Protein AF-A0A135IB14-F1 (afdb_monomer)

pLDDT: mean 88.77, std 16.08, range [21.59, 98.38]

Structure (mmCIF, N/CA/C/O backbone):
data_AF-A0A135IB14-F1
#
_entry.id   AF-A0A135IB14-F1
#
loop_
_atom_site.group_PDB
_atom_site.id
_atom_site.type_symbol
_atom_site.label_atom_id
_atom_site.label_alt_id
_atom_site.label_comp_id
_atom_site.label_asym_id
_atom_site.label_entity_id
_atom_site.label_seq_id
_atom_site.pdbx_PDB_ins_code
_atom_site.Cartn_x
_atom_site.Cartn_y
_atom_site.Cartn_z
_atom_site.occupancy
_atom_site.B_iso_or_equiv
_atom_site.auth_seq_id
_atom_site.auth_comp_id
_atom_site.auth_asym_id
_atom_site.auth_atom_id
_atom_site.pdbx_PDB_model_num
ATOM 1 N N . MET A 1 1 ? 27.575 -19.587 7.558 1.00 23.20 1 MET A N 1
ATOM 2 C CA . MET A 1 1 ? 28.413 -20.494 8.382 1.00 23.20 1 MET A CA 1
ATOM 3 C C . MET A 1 1 ? 27.519 -21.194 9.408 1.00 23.20 1 MET A C 1
ATOM 5 O O . MET A 1 1 ? 27.202 -20.606 10.427 1.00 23.20 1 MET A O 1
ATOM 9 N N . ASN A 1 2 ? 27.061 -22.401 9.056 1.00 21.59 2 ASN A N 1
ATOM 10 C CA . ASN A 1 2 ? 26.341 -23.435 9.823 1.00 21.59 2 ASN A CA 1
ATOM 11 C C . ASN A 1 2 ? 25.694 -23.056 11.172 1.00 21.59 2 ASN A C 1
ATOM 13 O O . ASN A 1 2 ? 26.357 -23.103 12.210 1.00 21.59 2 ASN A O 1
ATOM 17 N N . PHE A 1 3 ? 24.371 -22.874 11.176 1.00 22.75 3 PHE A N 1
ATOM 18 C CA . PHE A 1 3 ? 23.557 -23.020 12.383 1.00 22.75 3 PHE A CA 1
ATOM 19 C C . PHE A 1 3 ? 23.115 -24.481 12.524 1.00 22.75 3 PHE A C 1
ATOM 21 O O . PHE A 1 3 ? 22.380 -25.011 11.701 1.00 22.75 3 PHE A O 1
ATOM 28 N N . LYS A 1 4 ? 23.595 -25.157 13.571 1.00 22.38 4 LYS A N 1
ATOM 29 C CA . LYS A 1 4 ? 23.048 -26.437 14.036 1.00 22.38 4 LYS A CA 1
ATOM 30 C C . LYS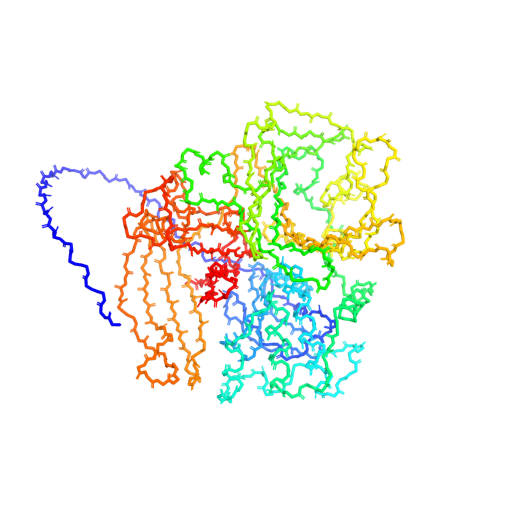 A 1 4 ? 22.397 -26.204 15.391 1.00 22.38 4 LYS A C 1
ATOM 32 O O . LYS A 1 4 ? 23.110 -26.053 16.380 1.00 22.38 4 LYS A O 1
ATOM 37 N N . ALA A 1 5 ? 21.071 -26.234 15.445 1.00 26.45 5 ALA A N 1
ATOM 38 C CA . ALA A 1 5 ? 20.328 -26.398 16.688 1.00 26.45 5 ALA A CA 1
ATOM 39 C C . ALA A 1 5 ? 19.795 -27.837 16.741 1.00 26.45 5 ALA A C 1
ATOM 41 O O . ALA A 1 5 ? 18.890 -28.217 16.007 1.00 26.45 5 ALA A O 1
ATOM 42 N N . SER A 1 6 ? 20.419 -28.675 17.572 1.00 24.38 6 SER A N 1
ATOM 43 C CA . SER A 1 6 ? 19.906 -30.006 17.909 1.00 24.38 6 SER A CA 1
ATOM 44 C C . SER A 1 6 ? 18.791 -29.871 18.943 1.00 24.38 6 SER A C 1
ATOM 46 O O . SER A 1 6 ? 19.056 -29.404 20.049 1.00 24.38 6 SER A O 1
ATOM 48 N N . ILE A 1 7 ? 17.581 -30.331 18.618 1.00 27.23 7 ILE A N 1
ATOM 49 C CA . ILE A 1 7 ? 16.510 -30.542 19.598 1.00 27.23 7 ILE A CA 1
ATOM 50 C C . ILE A 1 7 ? 16.302 -32.047 19.772 1.00 27.23 7 ILE A C 1
ATOM 52 O O . ILE A 1 7 ? 16.074 -32.797 18.824 1.00 27.23 7 ILE A O 1
ATOM 56 N N . LEU A 1 8 ? 16.453 -32.479 21.020 1.00 23.83 8 LEU A N 1
ATOM 57 C CA . LEU A 1 8 ? 16.317 -33.849 21.485 1.00 23.83 8 LEU A CA 1
ATOM 58 C C . LEU A 1 8 ? 14.825 -34.219 21.529 1.00 23.83 8 LEU A C 1
ATOM 60 O O . LEU A 1 8 ? 14.056 -33.622 22.279 1.00 23.83 8 LEU A O 1
ATOM 64 N N . ALA A 1 9 ? 14.424 -35.213 20.739 1.00 26.55 9 ALA A N 1
ATOM 65 C CA . ALA A 1 9 ? 13.083 -35.784 20.760 1.00 26.55 9 ALA A CA 1
ATOM 66 C C . ALA A 1 9 ? 12.857 -36.615 22.037 1.00 26.55 9 ALA A C 1
ATOM 68 O O . ALA A 1 9 ? 13.616 -37.541 22.325 1.00 26.55 9 ALA A O 1
ATOM 69 N N . ALA A 1 10 ? 11.778 -36.327 22.767 1.00 25.75 10 ALA A N 1
ATOM 70 C CA . ALA A 1 10 ? 11.230 -37.205 23.797 1.00 25.75 10 ALA A CA 1
ATOM 71 C C . ALA A 1 10 ? 9.822 -37.644 23.375 1.00 25.75 10 ALA A C 1
ATOM 73 O O . ALA A 1 10 ? 8.833 -36.937 23.540 1.00 25.75 10 ALA A O 1
ATOM 74 N N . SER A 1 11 ? 9.767 -38.832 22.784 1.00 27.95 11 SER A N 1
ATOM 75 C CA . SER A 1 11 ? 8.565 -39.566 22.407 1.00 27.95 11 SER A CA 1
ATOM 76 C C . SER A 1 11 ? 7.770 -40.024 23.635 1.00 27.95 11 SER A C 1
ATOM 78 O O . SER A 1 11 ? 8.285 -40.790 24.450 1.00 27.95 11 SER A O 1
ATOM 80 N N . VAL A 1 12 ? 6.496 -39.633 23.719 1.00 30.81 12 VAL A N 1
ATOM 81 C CA . VAL A 1 12 ? 5.493 -40.270 24.584 1.00 30.81 12 VAL A CA 1
ATOM 82 C C . VAL A 1 12 ? 4.451 -40.928 23.687 1.00 30.81 12 VAL A C 1
ATOM 84 O O . VAL A 1 12 ? 3.734 -40.266 22.943 1.00 30.81 12 VAL A O 1
ATOM 87 N N . ALA A 1 13 ? 4.401 -42.257 23.746 1.00 30.25 13 ALA A N 1
ATOM 88 C CA . ALA A 1 13 ? 3.373 -43.066 23.118 1.00 30.25 13 ALA A CA 1
ATOM 89 C C . ALA A 1 13 ? 2.103 -43.044 23.979 1.00 30.25 13 ALA A C 1
ATOM 91 O O . ALA A 1 13 ? 2.144 -43.465 25.135 1.00 30.25 13 ALA A O 1
ATOM 92 N N . LEU A 1 14 ? 0.971 -42.633 23.403 1.00 31.84 14 LEU A N 1
ATOM 93 C CA . LEU A 1 14 ? -0.352 -42.998 23.904 1.00 31.84 14 LEU A CA 1
ATOM 94 C C . LEU A 1 14 ? -1.107 -43.755 22.810 1.00 31.84 14 LEU A C 1
ATOM 96 O O . LEU A 1 14 ? -1.419 -43.222 21.751 1.00 31.84 14 LEU A O 1
ATOM 100 N N . VAL A 1 15 ? -1.387 -45.023 23.102 1.00 33.59 15 VAL A N 1
ATOM 101 C CA . VAL A 1 15 ? -2.334 -45.868 22.380 1.00 33.59 15 VAL A CA 1
ATOM 102 C C . VAL A 1 15 ? -3.710 -45.618 22.976 1.00 33.59 15 VAL A C 1
ATOM 104 O O . VAL A 1 15 ? -3.907 -45.910 24.152 1.00 33.59 15 VAL A O 1
ATOM 107 N N . LEU A 1 16 ? -4.664 -45.171 22.163 1.00 30.61 16 LEU A N 1
ATOM 108 C CA . LEU A 1 16 ? -6.091 -45.382 22.392 1.00 30.61 16 LEU A CA 1
ATOM 109 C C . LEU A 1 16 ? -6.747 -45.665 21.037 1.00 30.61 16 LEU A C 1
ATOM 111 O O . LEU A 1 16 ? -6.671 -44.871 20.105 1.00 30.61 16 LEU A O 1
ATOM 115 N N . ALA A 1 17 ? -7.341 -46.851 20.944 1.00 36.88 17 ALA A N 1
ATOM 116 C CA . ALA A 1 17 ? -8.217 -47.281 19.869 1.00 36.88 17 ALA A CA 1
ATOM 117 C C . ALA A 1 17 ? -9.666 -46.903 20.216 1.00 36.88 17 ALA A C 1
ATOM 119 O O . ALA A 1 17 ? -10.047 -46.992 21.385 1.00 36.88 17 ALA A O 1
ATOM 120 N N . GLY A 1 18 ? -10.485 -46.601 19.206 1.00 26.89 18 GLY A N 1
ATOM 121 C CA . GLY A 1 18 ? -11.944 -46.679 19.314 1.00 26.89 18 GLY A CA 1
ATOM 122 C C . GLY A 1 18 ? -12.707 -45.983 18.180 1.00 26.89 18 GLY A C 1
ATOM 123 O O . GLY A 1 18 ? -12.529 -44.788 18.013 1.00 26.89 18 GLY A O 1
ATOM 124 N N . CYS A 1 19 ? -13.519 -46.774 17.452 1.00 36.34 19 CYS A N 1
ATOM 125 C CA . CYS A 1 19 ? -14.717 -46.500 16.616 1.00 36.34 19 CYS A CA 1
ATOM 126 C C . CYS A 1 19 ? -14.842 -45.148 15.881 1.00 36.34 19 CYS A C 1
ATOM 128 O O . CYS A 1 19 ? -14.849 -44.104 16.510 1.00 36.34 19 CYS A O 1
ATOM 130 N N . ASN A 1 20 ? -14.923 -45.078 14.545 1.00 33.62 20 ASN A N 1
ATOM 131 C CA . ASN A 1 20 ? -15.974 -45.568 13.625 1.00 33.62 20 ASN A CA 1
ATOM 132 C C . ASN A 1 20 ? -17.382 -45.028 13.930 1.00 33.62 20 ASN A C 1
ATOM 134 O O . ASN A 1 20 ? -18.160 -45.731 14.569 1.00 33.62 20 ASN A O 1
ATOM 138 N N . ASP A 1 21 ? -17.697 -43.853 13.379 1.00 30.17 21 ASP A N 1
ATOM 139 C CA . ASP A 1 21 ? -19.055 -43.485 12.971 1.00 30.17 21 ASP A CA 1
ATOM 140 C C . ASP A 1 21 ? -19.000 -42.867 11.564 1.00 30.17 21 ASP A C 1
ATOM 142 O O . ASP A 1 21 ? -18.260 -41.918 11.302 1.00 30.17 21 ASP A O 1
ATOM 146 N N . ASP A 1 22 ? -19.745 -43.496 10.653 1.00 32.94 22 ASP A N 1
ATOM 147 C CA . ASP A 1 22 ? -20.013 -43.047 9.290 1.00 32.94 22 ASP A CA 1
ATOM 148 C C . ASP A 1 22 ? -20.923 -41.816 9.352 1.00 32.94 22 ASP A C 1
ATOM 150 O O . ASP A 1 22 ? -22.128 -41.934 9.585 1.00 32.94 22 ASP A O 1
ATOM 154 N N . GLU A 1 23 ? -20.368 -40.636 9.093 1.00 27.92 23 GLU A N 1
ATOM 155 C CA . GLU A 1 23 ? -21.154 -39.452 8.766 1.00 27.92 23 GLU A CA 1
ATOM 156 C C . GLU A 1 23 ? -20.695 -38.935 7.403 1.00 27.92 23 GLU A C 1
ATOM 158 O O . GLU A 1 23 ? -19.546 -38.544 7.192 1.00 27.92 23 GLU A O 1
ATOM 163 N N . SER A 1 24 ? -21.604 -39.019 6.434 1.00 29.39 24 SER A N 1
ATOM 164 C CA . SER A 1 24 ? -21.417 -38.583 5.057 1.00 29.39 24 SER A CA 1
ATOM 165 C C . SER A 1 24 ? -21.163 -37.078 5.014 1.00 29.39 24 SER A C 1
ATOM 167 O O . SER A 1 24 ? -22.097 -36.279 4.935 1.00 29.39 24 SER A O 1
ATOM 169 N N . THR A 1 25 ? -19.890 -36.698 5.057 1.00 26.78 25 THR A N 1
ATOM 170 C CA . THR A 1 25 ? -19.446 -35.339 4.781 1.00 26.78 25 THR A CA 1
ATOM 171 C C . THR A 1 25 ? -19.658 -35.065 3.298 1.00 26.78 25 THR A C 1
ATOM 173 O O . THR A 1 25 ? -19.085 -35.703 2.414 1.00 26.78 25 THR A O 1
ATOM 176 N N . THR A 1 26 ? -20.544 -34.119 3.004 1.00 27.12 26 THR A N 1
ATOM 177 C CA . THR A 1 26 ? -20.625 -33.499 1.687 1.00 27.12 26 THR A CA 1
ATOM 178 C C . THR A 1 26 ? -19.260 -32.900 1.382 1.00 27.12 26 THR A C 1
ATOM 180 O O . THR A 1 26 ? -18.869 -31.913 2.005 1.00 27.12 26 THR A O 1
ATOM 183 N N . SER A 1 27 ? -18.526 -33.511 0.450 1.00 27.44 27 SER A N 1
ATOM 184 C CA . SER A 1 27 ? -17.292 -32.947 -0.079 1.00 27.44 27 SER A CA 1
ATOM 185 C C . SER A 1 27 ? -17.616 -31.572 -0.656 1.00 27.44 27 SER A C 1
ATOM 187 O O . SER A 1 27 ? -18.263 -31.461 -1.702 1.00 27.44 27 SER A O 1
ATOM 189 N N . VAL A 1 28 ? -17.194 -30.519 0.035 1.00 33.56 28 VAL A N 1
ATOM 190 C CA . VAL A 1 28 ? -17.140 -29.186 -0.550 1.0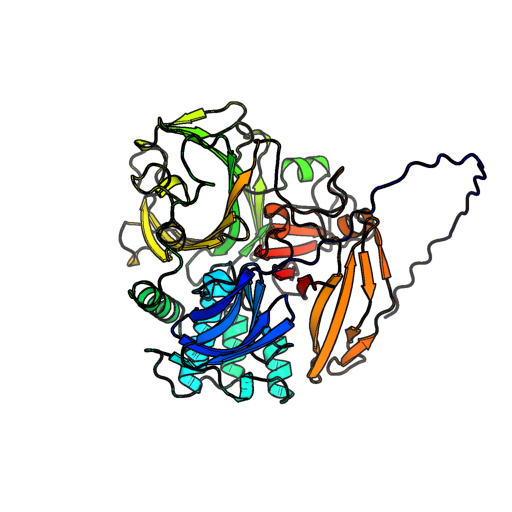0 33.56 28 VAL A CA 1
ATOM 191 C C . VAL A 1 28 ? -16.005 -29.256 -1.565 1.00 33.56 28 VAL A C 1
ATOM 193 O O . VAL A 1 28 ? -14.834 -29.189 -1.205 1.00 33.56 28 VAL A O 1
ATOM 196 N N . ASN A 1 29 ? -16.338 -29.518 -2.830 1.00 31.39 29 ASN A N 1
ATOM 197 C CA . ASN A 1 29 ? -15.369 -29.352 -3.907 1.00 31.39 29 ASN A CA 1
ATOM 198 C C . ASN A 1 29 ? -14.904 -27.888 -3.888 1.00 31.39 29 ASN A C 1
ATOM 200 O O . ASN A 1 29 ? -15.761 -27.006 -3.765 1.00 31.39 29 ASN A O 1
ATOM 204 N N . PRO A 1 30 ? -13.598 -27.602 -4.032 1.00 38.47 30 PRO A N 1
ATOM 205 C CA . PRO A 1 30 ? -13.144 -26.235 -4.208 1.00 38.47 30 PRO A CA 1
ATOM 206 C C . PRO A 1 30 ? -13.778 -25.707 -5.496 1.00 38.47 30 PRO A C 1
ATOM 208 O O . PRO A 1 30 ? -13.507 -26.206 -6.589 1.00 38.47 30 PRO A O 1
ATOM 211 N N . THR A 1 31 ? -14.685 -24.740 -5.377 1.00 37.34 31 THR A N 1
ATOM 212 C CA . THR A 1 31 ? -15.214 -24.005 -6.525 1.00 37.34 31 THR A CA 1
ATOM 213 C C . THR A 1 31 ? -14.053 -23.267 -7.173 1.00 37.34 31 THR A C 1
ATOM 215 O O . THR A 1 31 ? -13.540 -22.308 -6.600 1.00 37.34 31 THR A O 1
ATOM 218 N N . THR A 1 32 ? -13.634 -23.711 -8.359 1.00 47.88 32 THR A N 1
ATOM 219 C CA . THR A 1 32 ? -12.738 -22.940 -9.223 1.00 47.88 32 THR A CA 1
ATOM 220 C C . THR A 1 32 ? -13.306 -21.522 -9.353 1.00 47.88 32 THR A C 1
ATOM 222 O O . THR A 1 32 ? -14.502 -21.390 -9.648 1.00 47.88 32 THR A O 1
ATOM 225 N N . PRO A 1 33 ? -12.514 -20.461 -9.106 1.00 55.25 33 PRO A N 1
ATOM 226 C CA . PRO A 1 33 ? -13.005 -19.097 -9.221 1.00 55.25 33 PRO A CA 1
ATOM 227 C C . PRO A 1 33 ? -13.558 -18.889 -10.629 1.00 55.25 33 PRO A C 1
ATOM 229 O O . PRO A 1 33 ? -12.863 -19.066 -11.628 1.00 55.25 33 PRO A O 1
ATOM 232 N N . THR A 1 34 ? -14.850 -18.587 -10.706 1.00 67.62 34 THR A N 1
ATOM 233 C CA . THR A 1 34 ? -15.512 -18.314 -11.978 1.00 67.62 34 THR A CA 1
ATOM 234 C C . THR A 1 34 ? -15.294 -16.839 -12.282 1.00 67.62 34 THR A C 1
ATOM 236 O O . THR A 1 34 ? -15.961 -15.988 -11.698 1.00 67.62 34 THR A O 1
ATOM 239 N N . TYR A 1 35 ? -14.309 -16.538 -13.126 1.00 80.44 35 TYR A N 1
ATOM 240 C CA . TYR A 1 35 ? -14.087 -15.180 -13.623 1.00 80.44 35 TYR A CA 1
ATOM 241 C C . TYR A 1 35 ? -15.223 -14.760 -14.558 1.00 80.44 35 TYR A C 1
ATOM 243 O O . TYR A 1 35 ? -15.782 -15.601 -15.272 1.00 80.44 35 TYR A O 1
ATOM 251 N N . GLY A 1 36 ? -15.566 -13.473 -14.531 1.00 83.62 36 GLY A N 1
ATOM 252 C CA . GLY A 1 36 ? -16.627 -12.902 -15.354 1.00 83.62 36 GLY A CA 1
ATOM 253 C C . GLY A 1 36 ? -16.198 -12.664 -16.803 1.00 83.62 36 GLY A C 1
ATOM 254 O O . GLY A 1 36 ? -15.336 -13.360 -17.351 1.00 83.62 36 GLY A O 1
ATOM 255 N N . GLU A 1 37 ? -16.836 -11.691 -17.450 1.00 89.38 37 GLU A N 1
ATOM 256 C CA . GLU A 1 37 ? -16.572 -11.380 -18.856 1.00 89.38 37 GLU A CA 1
ATOM 257 C C . GLU A 1 37 ? -15.160 -10.809 -19.057 1.00 89.38 37 GLU A C 1
ATOM 259 O O . GLU A 1 37 ? -14.592 -10.150 -18.183 1.00 89.38 37 GLU A O 1
ATOM 264 N N . ALA A 1 38 ? -14.581 -11.097 -20.225 1.00 93.88 38 ALA A N 1
ATOM 265 C CA . ALA A 1 38 ? -13.313 -10.508 -20.630 1.00 93.88 38 ALA A CA 1
ATOM 266 C C . ALA A 1 38 ? -13.508 -9.029 -20.972 1.00 93.88 38 ALA A C 1
ATOM 268 O O . ALA A 1 38 ? -14.470 -8.665 -21.649 1.00 93.88 38 ALA A O 1
ATOM 269 N N . PHE A 1 39 ? -12.568 -8.195 -20.547 1.00 94.56 39 PHE A N 1
ATOM 270 C CA . PHE A 1 39 ? -12.546 -6.772 -20.842 1.00 94.56 39 PHE A CA 1
ATOM 271 C C . PHE A 1 39 ? -11.105 -6.302 -21.081 1.00 94.56 39 PHE A C 1
ATOM 273 O O . PHE A 1 39 ? -10.132 -6.991 -20.758 1.00 94.56 39 PHE A O 1
ATOM 280 N N . THR A 1 40 ? -10.981 -5.106 -21.645 1.00 96.56 40 THR A N 1
ATOM 281 C CA . THR A 1 40 ? -9.702 -4.418 -21.820 1.00 96.56 40 THR A CA 1
ATOM 282 C C . THR A 1 40 ? -9.655 -3.240 -20.854 1.00 96.56 40 THR A C 1
ATOM 284 O O . THR A 1 40 ? -10.539 -2.383 -20.889 1.00 96.56 40 THR A O 1
ATOM 287 N N . GLY A 1 41 ? -8.668 -3.230 -19.962 1.00 95.81 41 GLY A N 1
ATOM 288 C CA . GLY A 1 41 ? -8.373 -2.101 -19.081 1.00 95.81 41 GLY A CA 1
ATOM 289 C C . GLY A 1 41 ? -7.157 -1.323 -19.575 1.00 95.81 41 GLY A C 1
ATOM 290 O O . GLY A 1 41 ? -6.522 -1.734 -20.543 1.00 95.81 41 GLY A O 1
ATOM 291 N N . LYS A 1 42 ? -6.823 -0.216 -18.911 1.00 96.19 42 LYS A N 1
ATOM 292 C CA . LYS A 1 42 ? -5.643 0.606 -19.204 1.00 96.19 42 LYS A CA 1
ATOM 293 C C . LYS A 1 42 ? -4.828 0.901 -17.949 1.00 96.19 42 LYS A C 1
ATOM 295 O O . LYS A 1 42 ? -5.412 1.177 -16.900 1.00 96.19 42 LYS A O 1
ATOM 300 N N . PHE A 1 43 ? -3.502 0.873 -18.066 1.00 96.94 43 PHE A N 1
ATOM 301 C CA . PHE A 1 43 ? -2.592 1.409 -17.054 1.00 96.94 43 PHE A CA 1
ATOM 302 C C . PHE A 1 43 ? -2.216 2.859 -17.402 1.00 96.94 43 PHE A C 1
ATOM 304 O O . PHE A 1 43 ? -1.775 3.116 -18.524 1.00 96.94 43 PHE A O 1
ATOM 311 N N . VAL A 1 44 ? -2.421 3.797 -16.468 1.00 95.00 44 VAL A N 1
ATOM 312 C CA . VAL A 1 44 ? -2.426 5.241 -16.757 1.00 95.00 44 VAL A CA 1
ATOM 313 C C . VAL A 1 44 ? -1.639 6.073 -15.732 1.00 95.00 44 VAL A C 1
ATOM 315 O O . VAL A 1 44 ? -2.029 6.195 -14.575 1.00 95.00 44 VAL A O 1
ATOM 318 N N . ASP A 1 45 ? -0.582 6.714 -16.219 1.00 91.31 45 ASP A N 1
ATOM 319 C CA . ASP A 1 45 ? 0.036 7.977 -15.784 1.00 91.31 45 ASP A CA 1
ATOM 320 C C . ASP A 1 45 ? 0.300 8.743 -17.093 1.00 91.31 45 ASP A C 1
ATOM 322 O O . ASP A 1 45 ? 1.432 8.915 -17.492 1.00 91.31 45 ASP A O 1
ATOM 326 N N . ALA A 1 46 ? -0.758 9.007 -17.868 1.00 92.62 46 ALA A N 1
ATOM 327 C CA . ALA A 1 46 ? -0.831 8.862 -19.338 1.00 92.62 46 ALA A CA 1
ATOM 328 C C . ALA A 1 46 ? -0.727 7.395 -19.794 1.00 92.62 46 ALA A C 1
ATOM 330 O O . ALA A 1 46 ? -0.346 6.521 -19.019 1.00 92.62 46 ALA A O 1
ATOM 331 N N . ALA A 1 47 ? -1.157 7.081 -21.017 1.00 95.38 47 ALA A N 1
ATOM 332 C CA . ALA A 1 47 ? -1.154 5.702 -21.506 1.00 95.38 47 ALA A CA 1
ATOM 333 C C . ALA A 1 47 ? 0.262 5.107 -21.426 1.00 95.38 47 ALA A C 1
ATOM 335 O O . ALA A 1 47 ? 1.175 5.640 -22.047 1.00 95.38 47 ALA A O 1
ATOM 336 N N . VAL A 1 48 ? 0.470 4.037 -20.649 1.00 97.06 48 VAL A N 1
ATOM 337 C CA . VAL A 1 48 ? 1.820 3.481 -20.451 1.00 97.06 48 VAL A CA 1
ATOM 338 C C . VAL A 1 48 ? 2.049 2.278 -21.358 1.00 97.06 48 VAL A C 1
ATOM 340 O O . VAL A 1 48 ? 1.509 1.200 -21.111 1.00 97.06 48 VAL A O 1
ATOM 343 N N . GLU A 1 49 ? 2.898 2.433 -22.369 1.00 96.94 49 GLU A N 1
ATOM 344 C CA . GLU A 1 49 ? 3.328 1.367 -23.274 1.00 96.94 49 GLU A CA 1
ATOM 345 C C . GLU A 1 49 ? 4.515 0.590 -22.686 1.00 96.94 49 GLU A C 1
ATOM 347 O O . GLU A 1 49 ? 5.499 1.167 -22.219 1.00 96.94 49 GLU A O 1
ATOM 352 N N . GLY A 1 50 ? 4.486 -0.740 -22.795 1.00 96.38 50 GLY A N 1
ATOM 353 C CA . GLY A 1 50 ? 5.663 -1.573 -22.541 1.00 96.38 50 GLY A CA 1
ATOM 354 C C . GLY A 1 50 ? 5.727 -2.219 -21.156 1.00 96.38 50 GLY A C 1
ATOM 355 O O . GLY A 1 50 ? 6.713 -2.892 -20.856 1.00 96.38 50 GLY A O 1
ATOM 356 N N . LEU A 1 51 ? 4.690 -2.084 -20.326 1.00 97.62 51 LEU A N 1
ATOM 357 C CA . LEU A 1 51 ? 4.593 -2.814 -19.063 1.00 97.62 51 LEU A CA 1
ATOM 358 C C . LEU A 1 51 ? 4.202 -4.260 -19.320 1.00 97.62 51 LEU A C 1
ATOM 360 O O . LEU A 1 51 ? 3.183 -4.529 -19.953 1.00 97.62 51 LEU A O 1
ATOM 364 N N . PHE A 1 52 ? 4.959 -5.206 -18.771 1.00 97.75 52 PHE A N 1
ATOM 365 C CA . PHE A 1 52 ? 4.504 -6.589 -18.742 1.00 97.75 52 PHE A CA 1
ATOM 366 C C . PHE A 1 52 ? 3.360 -6.712 -17.731 1.00 97.75 52 PHE A C 1
ATOM 368 O O . PHE A 1 52 ? 3.443 -6.156 -16.638 1.00 97.75 52 PHE A O 1
ATOM 375 N N . TYR A 1 53 ? 2.308 -7.458 -18.055 1.00 97.25 53 TYR A N 1
ATOM 376 C CA . TYR A 1 53 ? 1.236 -7.761 -17.112 1.00 97.25 53 TYR A CA 1
ATOM 377 C C . TYR A 1 53 ? 0.946 -9.255 -17.045 1.00 97.25 53 TYR A C 1
ATOM 379 O O . TYR A 1 53 ? 1.088 -9.984 -18.029 1.00 97.25 53 TYR A O 1
ATOM 387 N N . LYS A 1 54 ? 0.499 -9.699 -15.870 1.00 95.44 54 LYS A N 1
ATOM 388 C CA . LYS A 1 54 ? 0.024 -11.057 -15.611 1.00 95.44 54 LYS A CA 1
ATOM 389 C C . LYS A 1 54 ? -1.256 -11.013 -14.793 1.00 95.44 54 LYS A C 1
ATOM 391 O O . LYS A 1 54 ? -1.328 -10.320 -13.785 1.00 95.44 54 LYS A O 1
ATOM 396 N N . THR A 1 55 ? -2.243 -11.785 -15.215 1.00 94.38 55 THR A N 1
ATOM 397 C CA . THR A 1 55 ? -3.520 -11.943 -14.512 1.00 94.38 55 THR A CA 1
ATOM 398 C C . THR A 1 55 ? -3.508 -13.173 -13.604 1.00 94.38 55 THR A C 1
ATOM 400 O O . THR A 1 55 ? -2.765 -14.130 -13.852 1.00 94.38 55 THR A O 1
ATOM 403 N N . SER A 1 56 ? -4.376 -13.208 -12.590 1.00 91.06 56 SER A N 1
ATOM 404 C CA . SER A 1 56 ? -4.538 -14.377 -11.712 1.00 91.06 56 SER A CA 1
ATOM 405 C C . SER A 1 56 ? -5.160 -15.605 -12.401 1.00 91.06 56 SER A C 1
ATOM 407 O O . SER A 1 56 ? -5.197 -16.680 -11.805 1.00 91.06 56 SER A O 1
ATOM 409 N N . SER A 1 57 ? -5.595 -15.498 -13.665 1.00 88.81 57 SER A N 1
ATOM 410 C CA . SER A 1 57 ? -5.952 -16.643 -14.524 1.00 88.81 57 SER A CA 1
ATOM 411 C C . SER A 1 57 ? -4.817 -17.136 -15.424 1.00 88.81 57 SER A C 1
ATOM 413 O O . SER A 1 57 ? -4.988 -18.121 -16.142 1.00 88.81 57 SER A O 1
ATOM 415 N N . GLY A 1 58 ? -3.660 -16.470 -15.397 1.00 90.31 58 GLY A N 1
ATOM 416 C CA . GLY A 1 58 ? -2.492 -16.826 -16.199 1.00 90.31 58 GLY A CA 1
ATOM 417 C C . GLY A 1 58 ? -2.414 -16.142 -17.565 1.00 90.31 58 GLY A C 1
ATOM 418 O O . GLY A 1 58 ? -1.469 -16.403 -18.304 1.00 90.31 58 GLY A O 1
ATOM 419 N N . THR A 1 59 ? -3.344 -15.243 -17.908 1.00 93.62 59 THR A N 1
ATOM 420 C CA . THR A 1 59 ? -3.185 -14.371 -19.087 1.00 93.62 59 THR A CA 1
ATOM 421 C C . THR A 1 59 ? -2.008 -13.428 -18.864 1.00 93.62 59 THR A C 1
ATOM 423 O O . THR A 1 59 ? -1.943 -12.778 -17.820 1.00 93.62 59 THR A O 1
ATOM 426 N N . THR A 1 60 ? -1.106 -13.336 -19.839 1.00 96.56 60 THR A N 1
ATOM 427 C CA . THR A 1 60 ? 0.052 -12.435 -19.819 1.00 96.56 60 THR A CA 1
ATOM 428 C C . THR A 1 60 ? 0.111 -11.589 -21.082 1.00 96.56 60 THR A C 1
ATOM 430 O O . THR A 1 60 ? -0.315 -12.043 -22.146 1.00 96.56 60 THR A O 1
ATOM 433 N N . GLY A 1 61 ? 0.718 -10.410 -21.002 1.00 97.00 61 GLY A N 1
ATOM 434 C CA . GLY A 1 61 ? 0.966 -9.569 -22.168 1.00 97.00 61 GLY A CA 1
ATOM 435 C C . GLY A 1 61 ? 1.869 -8.384 -21.857 1.00 97.00 61 GLY A C 1
ATOM 436 O O . GLY A 1 61 ? 2.455 -8.306 -20.782 1.00 97.00 61 GLY A O 1
ATOM 437 N N . ILE A 1 62 ? 1.969 -7.475 -22.821 1.00 97.25 62 ILE A N 1
ATOM 438 C CA . ILE A 1 62 ? 2.622 -6.173 -22.677 1.00 97.25 62 ILE A CA 1
ATOM 439 C C . ILE A 1 62 ? 1.561 -5.109 -22.967 1.00 97.25 62 ILE A C 1
ATOM 441 O O . ILE A 1 62 ? 0.738 -5.326 -23.860 1.00 97.25 62 ILE A O 1
ATOM 445 N N . THR A 1 63 ? 1.539 -4.015 -22.207 1.00 97.81 63 THR A N 1
ATOM 446 C CA . THR A 1 63 ? 0.632 -2.896 -22.477 1.00 97.81 63 THR A CA 1
ATOM 447 C C . THR A 1 63 ? 0.968 -2.234 -23.809 1.00 97.81 63 THR A C 1
ATOM 449 O O . THR A 1 63 ? 2.141 -2.015 -24.122 1.00 97.81 63 THR A O 1
ATOM 452 N N . ASP A 1 64 ? -0.059 -1.959 -24.612 1.00 96.88 64 ASP A N 1
ATOM 453 C CA . ASP A 1 64 ? 0.092 -1.295 -25.911 1.00 96.88 64 ASP A CA 1
ATOM 454 C C . ASP A 1 64 ? 0.223 0.232 -25.781 1.00 96.88 64 ASP A C 1
ATOM 456 O O . ASP A 1 64 ? 0.320 0.767 -24.675 1.00 96.88 64 ASP A O 1
ATOM 460 N N . ALA A 1 65 ? 0.262 0.931 -26.919 1.00 94.81 65 ALA A N 1
ATOM 461 C CA . ALA A 1 65 ? 0.421 2.384 -26.989 1.00 94.81 65 ALA A CA 1
ATOM 462 C C . ALA A 1 65 ? -0.730 3.147 -26.305 1.00 94.81 65 ALA A C 1
ATOM 464 O O . ALA A 1 65 ? -0.573 4.281 -25.865 1.00 94.81 65 ALA A O 1
ATOM 465 N N . GLU A 1 66 ? -1.896 2.517 -26.176 1.00 94.94 66 GLU A N 1
ATOM 466 C CA . GLU A 1 66 ? -3.050 3.042 -25.456 1.00 94.94 66 GLU A CA 1
ATOM 467 C C . GLU A 1 66 ? -3.052 2.646 -23.966 1.00 94.94 66 GLU A C 1
ATOM 469 O O . GLU A 1 66 ? -4.017 2.938 -23.250 1.00 94.94 66 GLU A O 1
ATOM 474 N N . GLY A 1 67 ? -1.978 1.999 -23.496 1.00 96.50 67 GLY A N 1
ATOM 475 C CA . GLY A 1 67 ? -1.803 1.499 -22.135 1.00 96.50 67 GLY A CA 1
ATOM 476 C C . GLY A 1 67 ? -2.602 0.230 -21.845 1.00 96.50 67 GLY A C 1
ATOM 477 O O . GLY A 1 67 ? -2.804 -0.114 -20.678 1.00 96.50 67 GLY A O 1
ATOM 478 N N . SER A 1 68 ? -3.112 -0.448 -22.873 1.00 97.69 68 SER A N 1
ATOM 479 C CA . SER A 1 68 ? -4.169 -1.444 -22.722 1.00 97.69 68 SER A CA 1
ATOM 480 C C . SER A 1 68 ? -3.656 -2.799 -22.242 1.00 97.69 68 SER A C 1
ATOM 482 O O . SER A 1 68 ? -2.645 -3.311 -22.717 1.00 97.69 68 SER A O 1
ATOM 484 N N . PHE A 1 69 ? -4.407 -3.443 -21.353 1.00 97.69 69 PHE A N 1
ATOM 485 C CA . PHE A 1 69 ? -4.195 -4.824 -20.921 1.00 97.69 69 PHE A CA 1
ATOM 486 C C . PHE A 1 69 ? -5.503 -5.617 -20.993 1.00 97.69 69 PHE A C 1
ATOM 488 O O . PHE A 1 69 ? -6.593 -5.061 -20.864 1.00 97.69 69 PHE A O 1
ATOM 495 N N . ASN A 1 70 ? -5.406 -6.936 -21.167 1.00 97.06 70 ASN A N 1
ATOM 496 C CA . ASN A 1 70 ? -6.567 -7.824 -21.184 1.00 97.06 70 ASN A CA 1
ATOM 497 C C . ASN A 1 70 ? -6.720 -8.535 -19.841 1.00 97.06 70 ASN A C 1
ATOM 499 O O . ASN A 1 70 ? -5.756 -9.093 -19.317 1.00 97.06 70 ASN A O 1
ATOM 503 N N . ALA A 1 71 ? -7.941 -8.552 -19.317 1.00 94.69 71 ALA A N 1
ATOM 504 C CA . ALA A 1 71 ? -8.286 -9.240 -18.080 1.00 94.69 71 ALA A CA 1
ATOM 505 C C . ALA A 1 71 ? -9.739 -9.727 -18.121 1.00 94.69 71 ALA A C 1
ATOM 507 O O . ALA A 1 71 ? -10.475 -9.480 -19.079 1.00 94.69 71 ALA A O 1
ATOM 508 N N . ARG A 1 72 ? -10.163 -10.431 -17.075 1.00 92.25 72 ARG A N 1
ATOM 509 C CA . ARG A 1 72 ? -11.571 -10.754 -16.831 1.00 92.25 72 ARG A CA 1
ATOM 510 C C . ARG A 1 72 ? -12.040 -10.177 -15.513 1.00 92.25 72 ARG A C 1
ATOM 512 O O . ARG A 1 72 ? -11.255 -9.974 -14.589 1.00 92.25 72 ARG A O 1
ATOM 519 N N . GLU A 1 73 ? -13.336 -9.912 -15.423 1.00 87.69 73 GLU A N 1
ATOM 520 C CA . GLU A 1 73 ? -13.936 -9.427 -14.184 1.00 87.69 73 GLU A CA 1
ATOM 521 C C . GLU A 1 73 ? -13.649 -10.395 -13.020 1.00 87.69 73 GLU A C 1
ATOM 523 O O . GLU A 1 73 ? -13.828 -11.613 -13.132 1.00 87.69 73 GLU A O 1
ATOM 528 N N . GLY A 1 74 ? -13.178 -9.842 -11.900 1.00 84.50 74 GLY A N 1
ATOM 529 C CA . GLY A 1 74 ? -12.796 -10.600 -10.708 1.00 84.50 74 GLY A CA 1
ATOM 530 C C . GLY A 1 74 ? -11.390 -11.211 -10.734 1.00 84.50 74 GLY A C 1
ATOM 531 O O . GLY A 1 74 ? -10.995 -11.804 -9.732 1.00 84.50 74 GLY A O 1
ATOM 532 N N . GLU A 1 75 ? -10.628 -11.080 -11.826 1.00 90.88 75 GLU A N 1
ATOM 533 C CA . GLU A 1 75 ? -9.190 -11.382 -11.831 1.00 90.88 75 GLU A CA 1
ATOM 534 C C . GLU A 1 75 ? -8.395 -10.252 -11.176 1.00 90.88 75 GLU A C 1
ATOM 536 O O . GLU A 1 75 ? -8.820 -9.100 -11.159 1.00 90.88 75 GLU A O 1
ATOM 541 N N . THR A 1 76 ? -7.202 -10.572 -10.692 1.00 92.62 76 THR A N 1
ATOM 542 C CA . THR A 1 76 ? -6.189 -9.582 -10.310 1.00 92.62 76 THR A CA 1
ATOM 543 C C . THR A 1 76 ? -5.190 -9.445 -11.446 1.00 92.62 76 THR A C 1
ATOM 545 O O . THR A 1 76 ? -4.829 -10.452 -12.052 1.00 92.62 76 THR A O 1
ATOM 548 N N . VAL A 1 77 ? -4.733 -8.228 -11.732 1.00 95.19 77 VAL A N 1
ATOM 549 C CA . VAL A 1 77 ? -3.679 -7.945 -12.714 1.00 95.19 77 VAL A CA 1
ATOM 550 C C . VAL A 1 77 ? -2.471 -7.378 -11.984 1.00 95.19 77 VAL A C 1
ATOM 552 O O . VAL A 1 77 ? -2.603 -6.402 -11.249 1.00 95.19 77 VAL A O 1
ATOM 555 N N . THR A 1 78 ? -1.303 -7.980 -12.192 1.00 95.38 78 THR A N 1
ATOM 556 C CA . THR A 1 78 ? -0.009 -7.505 -11.689 1.00 95.38 78 THR A CA 1
ATOM 557 C C . THR A 1 78 ? 0.809 -6.955 -12.853 1.00 95.38 78 THR A C 1
ATOM 559 O O . THR A 1 78 ? 0.913 -7.618 -13.887 1.00 95.38 78 THR A O 1
ATOM 562 N N . PHE A 1 79 ? 1.406 -5.776 -12.680 1.00 96.25 79 PHE A N 1
ATOM 563 C CA . PHE A 1 79 ? 2.229 -5.091 -13.680 1.00 96.25 79 PHE A CA 1
ATOM 564 C C . PHE A 1 79 ? 3.707 -5.115 -13.295 1.00 96.25 79 PHE A C 1
ATOM 566 O O . PHE A 1 79 ? 4.053 -5.036 -12.111 1.00 96.25 79 PHE A O 1
ATOM 573 N N . PHE A 1 80 ? 4.574 -5.193 -14.302 1.00 95.88 80 PHE A N 1
ATOM 574 C CA . PHE A 1 80 ? 6.006 -5.380 -14.131 1.00 95.88 80 PHE A CA 1
ATOM 575 C C . PHE A 1 80 ? 6.836 -4.555 -15.119 1.00 95.88 80 PHE A C 1
ATOM 577 O O . PHE A 1 80 ? 6.464 -4.393 -16.283 1.00 95.88 80 PHE A O 1
ATOM 584 N N . ILE A 1 81 ? 8.020 -4.140 -14.666 1.00 95.19 81 ILE A N 1
ATOM 585 C CA . ILE A 1 81 ? 9.137 -3.694 -15.512 1.00 95.19 81 ILE A CA 1
ATOM 586 C C . ILE A 1 81 ? 10.225 -4.773 -15.452 1.00 95.19 81 ILE A C 1
ATOM 588 O O . ILE A 1 81 ? 10.573 -5.232 -14.367 1.00 95.19 81 ILE A O 1
ATOM 592 N N . GLY A 1 82 ? 10.767 -5.189 -16.599 1.00 92.44 82 GLY A N 1
ATOM 593 C CA . GLY A 1 82 ? 11.723 -6.301 -16.719 1.00 92.44 82 GLY A CA 1
ATOM 594 C C . GLY A 1 82 ? 11.093 -7.650 -17.094 1.00 92.44 82 GLY A C 1
ATOM 595 O O . GLY A 1 82 ? 11.744 -8.691 -17.005 1.00 92.44 82 GLY A O 1
ATOM 596 N N . GLY A 1 83 ? 9.831 -7.669 -17.528 1.00 92.75 83 GLY A N 1
ATOM 597 C CA . GLY A 1 83 ? 9.093 -8.907 -17.809 1.00 92.75 83 GLY A CA 1
ATOM 598 C C . GLY A 1 83 ? 8.546 -9.581 -16.543 1.00 92.75 83 GLY A C 1
ATOM 599 O O . GLY A 1 83 ? 8.554 -8.994 -15.466 1.00 92.75 83 GLY A O 1
ATOM 600 N N . GLU A 1 84 ? 8.072 -10.827 -16.658 1.00 90.88 84 GLU A N 1
ATOM 601 C CA . GLU A 1 84 ? 7.324 -11.528 -15.590 1.00 90.88 84 GLU A CA 1
ATOM 602 C C . GLU A 1 84 ? 8.063 -11.639 -14.246 1.00 90.88 84 GLU A C 1
ATOM 604 O O . GLU A 1 84 ? 7.432 -11.647 -13.191 1.00 90.88 84 GLU A O 1
ATOM 609 N N . ASN A 1 85 ? 9.393 -11.744 -14.273 1.00 88.19 85 ASN A N 1
ATOM 610 C CA . ASN A 1 85 ? 10.202 -11.885 -13.059 1.00 88.19 85 ASN A CA 1
ATOM 611 C C . ASN A 1 85 ? 10.835 -10.556 -12.610 1.00 88.19 85 ASN A C 1
ATOM 613 O O . ASN A 1 85 ? 11.654 -10.561 -11.697 1.00 88.19 85 ASN A O 1
ATOM 617 N N . GLY A 1 86 ? 10.511 -9.449 -13.283 1.00 89.62 86 GLY A N 1
ATOM 618 C CA . GLY A 1 86 ? 11.066 -8.137 -12.988 1.00 89.62 86 GLY A CA 1
ATOM 619 C C . GLY A 1 86 ? 10.429 -7.467 -11.772 1.00 89.62 86 GLY A C 1
ATOM 620 O O . GLY A 1 86 ? 9.793 -8.101 -10.926 1.00 89.62 86 GLY A O 1
ATOM 621 N N . ILE A 1 87 ? 10.587 -6.149 -11.684 1.00 90.25 87 ILE A N 1
ATOM 622 C CA . ILE A 1 87 ? 10.022 -5.362 -10.590 1.00 90.25 87 ILE A CA 1
ATOM 623 C C . ILE A 1 87 ? 8.508 -5.341 -10.740 1.00 90.25 87 ILE A C 1
ATOM 625 O O . ILE A 1 87 ? 7.993 -4.803 -11.718 1.00 90.25 87 ILE A O 1
ATOM 629 N N . LYS A 1 88 ? 7.795 -5.847 -9.733 1.00 91.62 88 LYS A N 1
ATOM 630 C CA . LYS A 1 88 ? 6.357 -5.611 -9.564 1.00 91.62 88 LYS A CA 1
ATOM 631 C C . LYS A 1 88 ? 6.130 -4.126 -9.273 1.00 91.62 88 LYS A C 1
ATOM 633 O O . LYS A 1 88 ? 6.500 -3.664 -8.194 1.00 91.62 88 LYS A O 1
ATOM 638 N N . ILE A 1 89 ? 5.522 -3.399 -10.208 1.00 90.44 89 ILE A N 1
ATOM 639 C CA . ILE A 1 89 ? 5.165 -1.984 -10.009 1.00 90.44 89 ILE A CA 1
ATOM 640 C C . ILE A 1 89 ? 3.805 -1.815 -9.327 1.00 90.44 89 ILE A C 1
ATOM 642 O O . ILE A 1 89 ? 3.536 -0.786 -8.716 1.00 90.44 89 ILE A O 1
ATOM 646 N N . GLY A 1 90 ? 2.958 -2.843 -9.386 1.00 87.81 90 GLY A N 1
ATOM 647 C CA . GLY A 1 90 ? 1.680 -2.840 -8.694 1.00 87.81 90 GLY A CA 1
ATOM 648 C C . GLY A 1 90 ? 0.793 -4.025 -9.042 1.00 87.81 90 GLY A C 1
ATOM 649 O O . GLY A 1 90 ? 1.036 -4.723 -10.028 1.00 87.81 90 GLY A O 1
ATOM 650 N N . ALA A 1 91 ? -0.244 -4.237 -8.236 1.00 91.38 91 ALA A N 1
ATOM 651 C CA . ALA A 1 91 ? -1.318 -5.179 -8.523 1.00 91.38 91 ALA A CA 1
ATOM 652 C C . ALA A 1 91 ? -2.663 -4.611 -8.076 1.00 91.38 91 ALA A C 1
ATOM 654 O O . ALA A 1 91 ? -2.757 -3.993 -7.020 1.00 91.38 91 ALA A O 1
ATOM 655 N N . ALA A 1 92 ? -3.708 -4.869 -8.856 1.00 91.19 92 ALA A N 1
ATOM 656 C CA . ALA A 1 92 ? -5.069 -4.477 -8.513 1.00 91.19 92 ALA A CA 1
ATOM 657 C C . ALA A 1 92 ? -6.083 -5.456 -9.113 1.00 91.19 92 ALA A C 1
ATOM 659 O O . ALA A 1 92 ? -5.805 -6.109 -10.123 1.00 91.19 92 ALA A O 1
ATOM 660 N N . SER A 1 93 ? -7.286 -5.533 -8.533 1.00 91.75 93 SER A N 1
ATOM 661 C CA . SER A 1 93 ? -8.399 -6.227 -9.194 1.00 91.75 93 SER A CA 1
ATOM 662 C C . SER A 1 93 ? -8.672 -5.571 -10.550 1.00 91.75 93 SER A C 1
ATOM 664 O O . SER A 1 93 ? -8.685 -4.336 -10.649 1.00 91.75 93 SER A O 1
ATOM 666 N N . GLY A 1 94 ? -8.887 -6.390 -11.576 1.00 88.69 94 GLY A N 1
ATOM 667 C CA . GLY A 1 94 ? -9.091 -5.973 -12.952 1.00 88.69 94 GLY A CA 1
ATOM 668 C C . GLY A 1 94 ? -10.251 -4.987 -13.074 1.00 88.69 94 GLY A C 1
ATOM 669 O O . GLY A 1 94 ? -11.378 -5.287 -12.683 1.00 88.69 94 GLY A O 1
ATOM 670 N N . ARG A 1 95 ? -9.958 -3.810 -13.633 1.00 90.25 95 ARG A N 1
ATOM 671 C CA . ARG A 1 95 ? -10.913 -2.720 -13.866 1.00 90.25 95 ARG A CA 1
ATOM 672 C C . ARG A 1 95 ? -10.486 -1.862 -15.055 1.00 90.25 95 ARG A C 1
ATOM 674 O O . ARG A 1 95 ? -9.378 -2.016 -15.562 1.00 90.25 95 ARG A O 1
ATOM 681 N N . GLY A 1 96 ? -11.360 -0.945 -15.471 1.00 92.25 96 GLY A N 1
ATOM 682 C CA . GLY A 1 96 ? -11.150 -0.118 -16.662 1.00 92.25 96 GLY A CA 1
ATOM 683 C C . GLY A 1 96 ? -9.872 0.724 -16.630 1.00 92.25 96 GLY A C 1
ATOM 684 O O . GLY A 1 96 ? -9.135 0.711 -17.607 1.00 92.25 96 GLY A O 1
ATOM 685 N N . ILE A 1 97 ? -9.589 1.408 -15.519 1.00 94.19 97 ILE A N 1
ATOM 686 C CA . ILE A 1 97 ? -8.407 2.267 -15.354 1.00 94.19 97 ILE A CA 1
ATOM 687 C C . ILE A 1 97 ? -7.656 1.858 -14.086 1.00 94.19 97 ILE A C 1
ATOM 689 O O . ILE A 1 97 ? -8.257 1.756 -13.016 1.00 94.19 97 ILE A O 1
ATOM 693 N N . ILE A 1 98 ? -6.351 1.636 -14.210 1.00 94.88 98 ILE A N 1
ATOM 694 C CA . ILE A 1 98 ? -5.417 1.412 -13.104 1.00 94.88 98 ILE A CA 1
ATOM 695 C C . ILE A 1 98 ? -4.327 2.473 -13.219 1.00 94.88 98 ILE A C 1
ATOM 697 O O . ILE A 1 98 ? -3.699 2.591 -14.263 1.00 94.88 98 ILE A O 1
ATOM 701 N N . THR A 1 99 ? -4.091 3.242 -12.165 1.00 95.44 99 THR A N 1
ATOM 702 C CA . THR A 1 99 ? -2.985 4.208 -12.108 1.00 95.44 99 THR A CA 1
ATOM 703 C C . THR A 1 99 ? -1.879 3.680 -11.189 1.00 95.44 99 THR A C 1
ATOM 705 O O . THR A 1 99 ? -2.085 2.671 -10.496 1.00 95.44 99 THR A O 1
ATOM 708 N N . PRO A 1 100 ? -0.719 4.356 -11.098 1.00 95.56 100 PRO A N 1
ATOM 709 C CA . PRO A 1 100 ? 0.252 4.072 -10.047 1.00 95.56 100 PRO A CA 1
ATOM 710 C C . PRO A 1 100 ? -0.350 4.044 -8.631 1.00 95.56 100 PRO A C 1
ATOM 712 O O . PRO A 1 100 ? 0.106 3.250 -7.810 1.00 95.56 100 PRO A O 1
ATOM 715 N N . PHE A 1 101 ? -1.399 4.828 -8.338 1.00 93.56 101 PHE A N 1
ATOM 716 C CA . PHE A 1 101 ? -2.065 4.792 -7.029 1.00 93.56 101 PHE A CA 1
ATOM 717 C C . PHE A 1 101 ? -2.820 3.480 -6.785 1.00 93.56 101 PHE A C 1
ATOM 719 O O . PHE A 1 101 ? -2.590 2.862 -5.748 1.00 93.56 101 PHE A O 1
ATOM 726 N N . GLU A 1 102 ? -3.644 3.001 -7.729 1.00 91.31 102 GLU A N 1
ATOM 727 C CA . GLU A 1 102 ? -4.300 1.686 -7.607 1.00 91.31 102 GLU A CA 1
ATOM 728 C C . GLU A 1 102 ? -3.292 0.541 -7.532 1.00 91.31 102 GLU A C 1
ATOM 730 O O . GLU A 1 102 ? -3.492 -0.406 -6.776 1.00 91.31 102 GLU A O 1
ATOM 735 N N . GLY A 1 103 ? -2.241 0.600 -8.354 1.00 87.50 103 GLY A N 1
ATOM 736 C CA . GLY A 1 103 ? -1.264 -0.477 -8.456 1.00 87.50 103 GLY A CA 1
ATOM 737 C C . GLY A 1 103 ? -0.384 -0.584 -7.213 1.00 87.50 103 GLY A C 1
ATOM 738 O O . GLY A 1 103 ? -0.199 -1.679 -6.677 1.00 87.50 103 GLY A O 1
ATOM 739 N N . ALA A 1 104 ? 0.176 0.538 -6.757 1.00 87.69 104 ALA A N 1
ATOM 740 C CA . ALA A 1 104 ? 1.117 0.549 -5.643 1.00 87.69 104 ALA A CA 1
ATOM 741 C C . ALA A 1 104 ? 0.409 0.581 -4.277 1.00 87.69 104 ALA A C 1
ATOM 743 O O . ALA A 1 104 ? 0.882 -0.023 -3.307 1.00 87.69 104 ALA A O 1
ATOM 744 N N . GLY A 1 105 ? -0.725 1.280 -4.187 1.00 84.56 105 GLY A N 1
ATOM 745 C CA . GLY A 1 105 ? -1.550 1.405 -2.986 1.00 84.56 105 GLY A CA 1
ATOM 746 C C . GLY A 1 105 ? -1.062 2.427 -1.948 1.00 84.56 105 GLY A C 1
ATOM 747 O O . GLY A 1 105 ? -1.768 2.684 -0.981 1.00 84.56 105 GLY A O 1
ATOM 748 N N . LYS A 1 106 ? 0.131 3.019 -2.112 1.00 90.75 106 LYS A N 1
ATOM 749 C CA . LYS A 1 106 ? 0.722 3.994 -1.169 1.00 90.75 106 LYS A CA 1
ATOM 750 C C . LYS A 1 106 ? 1.249 5.216 -1.903 1.00 90.75 106 LYS A C 1
ATOM 752 O O . LYS A 1 106 ? 1.724 5.090 -3.028 1.00 90.75 106 LYS A O 1
ATOM 757 N N . TYR A 1 107 ? 1.248 6.363 -1.222 1.00 94.50 107 TYR A N 1
ATOM 758 C CA . TYR A 1 107 ? 1.622 7.647 -1.816 1.00 94.50 107 TYR A CA 1
ATOM 759 C C . TYR A 1 107 ? 3.051 7.636 -2.381 1.00 94.50 107 TYR A C 1
ATOM 761 O O . TYR A 1 107 ? 3.223 7.808 -3.584 1.00 94.50 107 TYR A O 1
ATOM 769 N N . ASN A 1 108 ? 4.064 7.353 -1.548 1.00 93.50 108 ASN A N 1
ATOM 770 C CA . ASN A 1 108 ? 5.466 7.371 -1.991 1.00 93.50 108 ASN A CA 1
ATOM 771 C C . ASN A 1 108 ? 5.715 6.360 -3.118 1.00 93.50 108 ASN A C 1
ATOM 773 O O . ASN A 1 108 ? 6.360 6.689 -4.104 1.00 93.50 108 ASN A O 1
ATOM 777 N N . SER A 1 109 ? 5.161 5.148 -3.022 1.00 94.06 109 SER A N 1
ATOM 778 C CA . SER A 1 109 ? 5.328 4.132 -4.068 1.00 94.06 109 SER A CA 1
ATOM 779 C C . SER A 1 109 ? 4.661 4.511 -5.390 1.00 94.06 109 SER A C 1
ATOM 781 O O . SER A 1 109 ? 5.248 4.274 -6.443 1.00 94.06 109 SER A O 1
ATOM 783 N N . ALA A 1 110 ? 3.469 5.108 -5.351 1.00 95.69 110 ALA A N 1
ATOM 784 C CA . ALA A 1 110 ? 2.782 5.591 -6.544 1.00 95.69 110 ALA A CA 1
ATOM 785 C C . ALA A 1 110 ? 3.553 6.745 -7.199 1.00 95.69 110 ALA A C 1
ATOM 787 O O . ALA A 1 110 ? 3.833 6.688 -8.394 1.00 95.69 110 ALA A O 1
ATOM 788 N N . LEU A 1 111 ? 3.975 7.736 -6.407 1.00 96.50 111 LEU A N 1
ATOM 789 C CA . LEU A 1 111 ? 4.723 8.894 -6.893 1.00 96.50 111 LEU A CA 1
ATOM 790 C C . LEU A 1 111 ? 6.092 8.502 -7.461 1.00 96.50 111 LEU A C 1
ATOM 792 O O . LEU A 1 111 ? 6.454 8.921 -8.554 1.00 96.50 111 LEU A O 1
ATOM 796 N N . ASN A 1 112 ? 6.830 7.628 -6.778 1.00 97.19 112 ASN A N 1
ATOM 797 C CA . ASN A 1 112 ? 8.109 7.126 -7.277 1.00 97.19 112 ASN A CA 1
ATOM 798 C C . ASN A 1 112 ? 7.942 6.264 -8.538 1.00 97.19 112 ASN A C 1
ATOM 800 O O . ASN A 1 112 ? 8.822 6.250 -9.395 1.00 97.19 112 ASN A O 1
ATOM 804 N N . THR A 1 113 ? 6.813 5.560 -8.680 1.00 97.31 113 THR A N 1
ATOM 805 C CA . THR A 1 113 ? 6.479 4.850 -9.924 1.00 97.31 113 THR A CA 1
ATOM 806 C C . THR A 1 113 ? 6.203 5.840 -11.057 1.00 97.31 113 THR A C 1
ATOM 808 O O . THR A 1 113 ? 6.691 5.624 -12.160 1.00 97.31 113 THR A O 1
ATOM 811 N N . ALA A 1 114 ? 5.503 6.945 -10.794 1.00 97.00 114 ALA A N 1
ATOM 812 C CA . ALA A 1 114 ? 5.289 8.008 -11.776 1.00 97.00 114 ALA A CA 1
ATOM 813 C C . ALA A 1 114 ? 6.611 8.665 -12.215 1.00 97.00 114 ALA A C 1
ATOM 815 O O . ALA A 1 114 ? 6.904 8.741 -13.407 1.00 97.00 114 ALA A O 1
ATOM 816 N N . ILE A 1 115 ? 7.479 9.020 -11.258 1.00 97.69 115 ILE A N 1
ATOM 817 C CA . ILE A 1 115 ? 8.837 9.531 -11.523 1.00 97.69 115 ILE A CA 1
ATOM 818 C C . ILE A 1 115 ? 9.626 8.560 -12.407 1.00 97.69 115 ILE A C 1
ATOM 820 O O . ILE A 1 115 ? 10.249 8.976 -13.388 1.00 97.69 115 ILE A O 1
ATOM 824 N N . LEU A 1 116 ? 9.589 7.263 -12.079 1.00 97.69 116 LEU A N 1
ATOM 825 C CA . LEU A 1 116 ? 10.236 6.214 -12.861 1.00 97.69 116 LEU A CA 1
ATOM 826 C C . LEU A 1 116 ? 9.709 6.196 -14.299 1.00 97.69 116 LEU A C 1
ATOM 828 O O . LEU A 1 116 ? 10.502 6.300 -15.231 1.00 97.69 116 LEU A O 1
ATOM 832 N N . LEU A 1 117 ? 8.393 6.091 -14.489 1.00 97.19 117 LEU A N 1
ATOM 833 C CA . LEU A 1 117 ? 7.775 5.967 -15.811 1.00 97.19 117 LEU A CA 1
ATOM 834 C C . LEU A 1 117 ? 8.011 7.209 -16.681 1.00 97.19 117 LEU A C 1
ATOM 836 O O . LEU A 1 117 ? 8.428 7.075 -17.830 1.00 97.19 117 LEU A O 1
ATOM 840 N N . GLN A 1 118 ? 7.821 8.409 -16.133 1.00 97.25 118 GLN A N 1
ATOM 841 C CA . GLN A 1 118 ? 8.005 9.662 -16.870 1.00 97.25 118 GLN A CA 1
ATOM 842 C C . GLN A 1 118 ? 9.481 9.931 -17.201 1.00 97.25 118 GLN A C 1
ATOM 844 O O . GLN A 1 118 ? 9.802 10.445 -18.273 1.00 97.25 118 GLN A O 1
ATOM 849 N N . THR A 1 119 ? 10.411 9.546 -16.320 1.00 97.31 119 THR A N 1
ATOM 850 C CA . THR A 1 119 ? 11.847 9.657 -16.623 1.00 97.31 119 THR A CA 1
ATOM 851 C C . THR A 1 119 ? 12.262 8.663 -17.707 1.00 97.31 119 THR A C 1
ATOM 853 O O . THR A 1 119 ? 13.006 9.022 -18.621 1.00 97.31 119 THR A O 1
ATOM 856 N N . LEU A 1 120 ? 11.766 7.424 -17.643 1.00 96.25 120 LEU A N 1
ATOM 857 C CA . LEU A 1 120 ? 12.016 6.416 -18.673 1.00 96.25 120 LEU A CA 1
ATOM 858 C C . LEU A 1 120 ? 11.466 6.842 -20.043 1.00 96.25 120 LEU A C 1
ATOM 860 O O . LEU A 1 120 ? 12.143 6.629 -21.049 1.00 96.25 120 LEU A O 1
ATOM 864 N N . ASP A 1 121 ? 10.311 7.511 -20.082 1.00 96.06 121 ASP A N 1
ATOM 865 C CA . ASP A 1 121 ? 9.756 8.080 -21.313 1.00 96.06 121 ASP A CA 1
ATOM 866 C C . ASP A 1 121 ? 10.681 9.144 -21.928 1.00 96.06 121 ASP A C 1
ATOM 868 O O . ASP A 1 121 ? 11.054 9.042 -23.100 1.00 96.06 121 ASP A O 1
ATOM 872 N N . LYS A 1 122 ? 11.164 10.104 -21.122 1.00 94.56 122 LYS A N 1
ATOM 873 C CA . LYS A 1 122 ? 12.161 11.098 -21.571 1.00 94.56 122 LYS A CA 1
ATOM 874 C C . LYS A 1 122 ? 13.416 10.427 -22.140 1.00 94.56 122 LYS A C 1
ATOM 876 O O . LYS A 1 122 ? 13.949 10.870 -23.158 1.00 94.56 122 LYS A O 1
ATOM 881 N N . MET A 1 123 ? 13.888 9.344 -21.517 1.00 93.19 123 MET A N 1
ATOM 882 C CA . MET A 1 123 ? 15.036 8.570 -22.010 1.00 93.19 123 MET A CA 1
ATOM 883 C C . MET A 1 123 ? 14.748 7.858 -23.338 1.00 93.19 123 MET A C 1
ATOM 885 O O . MET A 1 123 ? 15.650 7.728 -24.167 1.00 93.19 123 MET A O 1
ATOM 889 N N . ALA A 1 124 ? 13.505 7.426 -23.563 1.00 91.81 124 ALA A N 1
ATOM 890 C CA . ALA A 1 124 ? 13.046 6.862 -24.831 1.00 91.81 124 ALA A CA 1
ATOM 891 C C . ALA A 1 124 ? 12.820 7.928 -25.927 1.00 91.81 124 ALA A C 1
ATOM 893 O O . ALA A 1 124 ? 12.568 7.578 -27.081 1.00 91.81 124 ALA A O 1
ATOM 894 N N . GLY A 1 125 ? 12.953 9.217 -25.595 1.00 89.31 125 GLY A N 1
ATOM 895 C CA . GLY A 1 125 ? 12.720 10.342 -26.501 1.00 89.31 125 GLY A CA 1
ATOM 896 C C . GLY A 1 125 ? 11.259 10.792 -26.576 1.00 89.31 125 GLY A C 1
ATOM 897 O O . GLY A 1 125 ? 10.910 11.506 -27.518 1.00 89.31 125 GLY A O 1
ATOM 898 N N . GLY A 1 126 ? 10.425 10.367 -25.623 1.00 86.12 126 GLY A N 1
ATOM 899 C CA . GLY A 1 126 ? 9.057 10.845 -25.454 1.00 86.12 126 GLY A CA 1
ATOM 900 C C . GLY A 1 126 ? 8.992 12.266 -24.889 1.00 86.12 126 GLY A C 1
ATOM 901 O O . GLY A 1 126 ? 9.996 12.839 -24.451 1.00 86.12 126 GLY A O 1
ATOM 902 N N . ASP A 1 127 ? 7.800 12.860 -24.957 1.00 76.12 127 ASP A N 1
ATOM 903 C CA . ASP A 1 127 ? 7.522 14.219 -24.480 1.00 76.12 127 ASP A CA 1
ATOM 904 C C . ASP A 1 127 ? 6.582 14.265 -23.265 1.00 76.12 127 ASP A C 1
ATOM 906 O O . ASP A 1 127 ? 6.247 15.360 -22.813 1.00 76.12 127 ASP A O 1
ATOM 910 N N . ALA A 1 128 ? 6.192 13.102 -22.723 1.00 68.19 128 ALA A N 1
ATOM 911 C CA . ALA A 1 128 ? 5.287 12.958 -21.585 1.00 68.19 128 ALA A CA 1
ATOM 912 C C . ALA A 1 128 ? 3.952 13.727 -21.715 1.00 68.19 128 ALA A C 1
ATOM 914 O O . ALA A 1 128 ? 3.429 14.213 -20.721 1.00 68.19 128 ALA A O 1
ATOM 915 N N . THR A 1 129 ? 3.388 13.887 -22.925 1.00 67.06 129 THR A N 1
ATOM 916 C CA . THR A 1 129 ? 2.101 14.603 -23.105 1.00 67.06 129 THR A CA 1
ATOM 917 C C . THR A 1 129 ? 0.913 13.733 -23.525 1.00 67.06 129 THR A C 1
ATOM 919 O O . THR A 1 129 ? -0.217 14.223 -23.554 1.00 67.06 129 THR A O 1
ATOM 922 N N . GLY A 1 130 ? 1.120 12.446 -23.823 1.00 77.31 130 GLY A N 1
ATOM 923 C CA . GLY A 1 130 ? 0.021 11.553 -24.228 1.00 77.31 130 GLY A CA 1
ATOM 924 C C . GLY A 1 130 ? 0.247 10.063 -23.985 1.00 77.31 130 GLY A C 1
ATOM 925 O O . GLY A 1 130 ? -0.699 9.351 -23.649 1.00 77.31 130 GLY A O 1
ATOM 926 N N . MET A 1 131 ? 1.485 9.597 -24.109 1.00 92.38 131 MET A N 1
ATOM 927 C CA . MET A 1 131 ? 1.873 8.209 -23.872 1.00 92.38 131 MET A CA 1
ATOM 928 C C . MET A 1 131 ? 3.234 8.197 -23.182 1.00 92.38 131 MET A C 1
ATOM 930 O O . MET A 1 131 ? 4.101 8.981 -23.559 1.00 92.38 131 MET A O 1
ATOM 934 N N . LEU A 1 132 ? 3.408 7.313 -22.203 1.00 96.31 132 LEU A N 1
ATOM 935 C CA . LEU A 1 132 ? 4.697 7.022 -21.588 1.00 96.31 132 LEU A CA 1
ATOM 936 C C . LEU A 1 132 ? 5.241 5.708 -22.136 1.00 96.31 132 LEU A C 1
ATOM 938 O O . LEU A 1 132 ? 4.549 4.691 -22.122 1.00 96.31 132 LEU A O 1
ATOM 942 N N . THR A 1 133 ? 6.496 5.710 -22.568 1.00 96.12 133 THR A N 1
ATOM 943 C CA . THR A 1 133 ? 7.147 4.530 -23.141 1.00 96.12 133 THR A CA 1
ATOM 944 C C . THR A 1 133 ? 8.141 3.923 -22.162 1.00 96.12 133 THR A C 1
ATOM 946 O O . THR A 1 133 ? 9.130 4.555 -21.798 1.00 96.12 133 THR A O 1
ATOM 949 N N . VAL A 1 134 ? 7.953 2.650 -21.801 1.00 95.69 134 VAL A N 1
ATOM 950 C CA . VAL A 1 134 ? 9.012 1.860 -21.159 1.00 95.69 134 VAL A CA 1
ATOM 951 C C . VAL A 1 134 ? 10.024 1.416 -22.231 1.00 95.69 134 VAL A C 1
ATOM 953 O O . VAL A 1 134 ? 9.626 0.704 -23.166 1.00 95.69 134 VAL A O 1
ATOM 956 N N . PRO A 1 135 ? 11.320 1.785 -22.111 1.00 94.31 135 PRO A N 1
ATOM 957 C CA . PRO A 1 135 ? 12.362 1.404 -23.061 1.00 94.31 135 PRO A CA 1
ATOM 958 C C . PRO A 1 135 ? 12.406 -0.104 -23.317 1.00 94.31 135 PRO A C 1
ATOM 960 O O . PRO A 1 135 ? 12.269 -0.902 -22.392 1.00 94.31 135 PRO A O 1
ATOM 963 N N . GLU A 1 136 ? 12.661 -0.503 -24.566 1.00 91.81 136 GLU A N 1
ATOM 964 C CA . GLU A 1 136 ? 12.672 -1.917 -24.982 1.00 91.81 136 GLU A CA 1
ATOM 965 C C . GLU A 1 136 ? 13.633 -2.776 -24.139 1.00 91.81 136 GLU A C 1
ATOM 967 O O . GLU A 1 136 ? 13.313 -3.908 -23.778 1.00 91.81 136 GLU A O 1
ATOM 972 N N . GLU A 1 137 ? 14.784 -2.222 -23.747 1.00 91.88 137 GLU A N 1
ATOM 973 C CA . GLU A 1 137 ? 15.766 -2.897 -22.885 1.00 91.88 137 GLU A CA 1
ATOM 974 C C . GLU A 1 137 ? 15.241 -3.225 -21.477 1.00 91.88 137 GLU A C 1
ATOM 976 O O . GLU A 1 137 ? 15.766 -4.125 -20.829 1.00 91.88 137 GLU A O 1
ATOM 981 N N . LEU A 1 138 ? 14.174 -2.554 -21.029 1.00 93.25 138 LEU A N 1
ATOM 982 C CA . LEU A 1 138 ? 13.495 -2.793 -19.754 1.00 93.25 138 LEU A CA 1
ATOM 983 C C . LEU A 1 138 ? 12.232 -3.655 -19.891 1.00 93.25 138 LEU A C 1
ATOM 985 O O . LEU A 1 138 ? 11.529 -3.873 -18.905 1.00 93.25 138 LEU A O 1
ATOM 989 N N . ARG A 1 139 ? 11.929 -4.194 -21.079 1.00 90.50 139 ARG A N 1
ATOM 990 C CA . ARG A 1 139 ? 10.792 -5.116 -21.274 1.00 90.50 139 ARG A CA 1
ATOM 991 C C . ARG A 1 139 ? 11.135 -6.571 -20.930 1.00 90.50 139 ARG A C 1
ATOM 993 O O . ARG A 1 139 ? 10.245 -7.412 -20.820 1.00 90.50 139 ARG A O 1
ATOM 1000 N N . SER A 1 140 ? 12.417 -6.880 -20.720 1.00 88.19 140 SER A N 1
ATOM 1001 C CA . SER A 1 140 ? 12.905 -8.187 -20.262 1.00 88.19 140 SER A CA 1
ATOM 1002 C C . SER A 1 140 ? 14.164 -8.038 -19.404 1.00 88.19 140 SER A C 1
ATOM 1004 O O . SER A 1 140 ? 14.774 -6.976 -19.376 1.00 88.19 140 SER A O 1
ATOM 1006 N N . MET A 1 141 ? 14.589 -9.115 -18.744 1.00 86.31 141 MET A N 1
ATOM 1007 C CA . MET A 1 141 ? 15.824 -9.165 -17.942 1.00 86.31 141 MET A CA 1
ATOM 1008 C C . MET A 1 141 ? 16.931 -9.998 -18.594 1.00 86.31 141 MET A C 1
ATOM 1010 O O . MET A 1 141 ? 17.781 -10.560 -17.913 1.00 86.31 141 MET A O 1
ATOM 1014 N N . ASN A 1 142 ? 16.926 -10.109 -19.923 1.00 86.19 142 ASN A N 1
ATOM 1015 C CA . ASN A 1 142 ? 17.937 -10.901 -20.629 1.00 86.19 142 ASN A CA 1
ATOM 1016 C C . ASN A 1 142 ? 19.338 -10.268 -20.579 1.00 86.19 142 ASN A C 1
ATOM 1018 O O . ASN A 1 142 ? 20.325 -10.969 -20.793 1.00 86.19 142 ASN A O 1
ATOM 1022 N N . ASP A 1 143 ? 19.431 -8.960 -20.324 1.00 87.50 143 ASP A N 1
ATOM 1023 C CA . ASP A 1 143 ? 20.696 -8.278 -20.060 1.00 87.50 143 ASP A CA 1
ATOM 1024 C C . ASP A 1 143 ? 21.040 -8.392 -18.559 1.00 87.50 143 ASP A C 1
ATOM 1026 O O . ASP A 1 143 ? 20.307 -7.842 -17.729 1.00 87.50 143 ASP A O 1
ATOM 1030 N N . PRO A 1 144 ? 22.159 -9.047 -18.185 1.00 83.94 144 PRO A N 1
ATOM 1031 C CA . PRO A 1 144 ? 22.574 -9.181 -16.788 1.00 83.94 144 PRO A CA 1
ATOM 1032 C C . PRO A 1 144 ? 22.773 -7.844 -16.063 1.00 83.94 144 PRO A C 1
ATOM 1034 O O . PRO A 1 144 ? 22.528 -7.753 -14.861 1.00 83.94 144 PRO A O 1
ATOM 1037 N N . ARG A 1 145 ? 23.184 -6.783 -16.775 1.00 87.44 145 ARG A N 1
ATOM 1038 C CA . ARG A 1 145 ? 23.295 -5.435 -16.199 1.00 87.44 145 ARG A CA 1
ATOM 1039 C C . ARG A 1 145 ? 21.922 -4.934 -15.773 1.00 87.44 145 ARG A C 1
ATOM 1041 O O . ARG A 1 145 ? 21.778 -4.434 -14.663 1.00 87.44 145 ARG A O 1
ATOM 1048 N N . ILE A 1 146 ? 20.927 -5.073 -16.648 1.00 88.44 146 ILE A N 1
ATOM 1049 C CA . ILE A 1 146 ? 19.548 -4.651 -16.384 1.00 88.44 146 ILE A CA 1
ATOM 1050 C C . ILE A 1 146 ? 18.940 -5.484 -15.257 1.00 88.44 146 ILE A C 1
ATOM 1052 O O . ILE A 1 146 ? 18.378 -4.911 -14.328 1.00 88.44 146 ILE A O 1
ATOM 1056 N N . ALA A 1 147 ? 19.121 -6.806 -15.282 1.00 85.56 147 ALA A N 1
ATOM 1057 C CA . ALA A 1 147 ? 18.665 -7.701 -14.219 1.00 85.56 147 ALA A CA 1
ATOM 1058 C C . ALA A 1 147 ? 19.208 -7.273 -12.841 1.00 85.56 147 ALA A C 1
ATOM 1060 O O . ALA A 1 147 ? 18.437 -7.112 -11.894 1.00 85.56 147 ALA A O 1
ATOM 1061 N N . LYS A 1 148 ? 20.516 -6.984 -12.754 1.00 83.81 148 LYS A N 1
ATOM 1062 C CA . LYS A 1 148 ? 21.178 -6.514 -11.526 1.00 83.81 148 LYS A CA 1
ATOM 1063 C C . LYS A 1 148 ? 20.729 -5.120 -11.078 1.00 83.81 148 LYS A C 1
ATOM 1065 O O . LYS A 1 148 ? 20.703 -4.833 -9.885 1.00 83.81 148 LYS A O 1
ATOM 1070 N N . LEU A 1 149 ? 20.407 -4.222 -12.006 1.00 90.06 149 LEU A N 1
ATOM 1071 C CA . LEU A 1 149 ? 19.884 -2.901 -11.649 1.00 90.06 149 LEU A CA 1
ATOM 1072 C C . LEU A 1 149 ? 18.450 -3.003 -11.123 1.00 90.06 149 LEU A C 1
ATOM 1074 O O . LEU A 1 149 ? 18.146 -2.440 -10.074 1.00 90.06 149 LEU A O 1
ATOM 1078 N N . LEU A 1 150 ? 17.593 -3.761 -11.813 1.00 88.31 150 LEU A N 1
ATOM 1079 C CA . LEU A 1 150 ? 16.191 -3.943 -11.442 1.00 88.31 150 LEU A CA 1
ATOM 1080 C C . LEU A 1 150 ? 16.029 -4.663 -10.095 1.00 88.31 150 LEU A C 1
ATOM 1082 O O . LEU A 1 150 ? 15.126 -4.318 -9.334 1.00 88.31 150 LEU A O 1
ATOM 1086 N N . SER A 1 151 ? 16.914 -5.611 -9.760 1.00 83.00 151 SER A N 1
ATOM 1087 C CA . SER A 1 151 ? 16.855 -6.355 -8.491 1.00 83.00 151 SER A CA 1
ATOM 1088 C C . SER A 1 151 ? 16.981 -5.468 -7.245 1.00 83.00 151 SER A C 1
ATOM 1090 O O . SER A 1 151 ? 16.502 -5.837 -6.173 1.00 83.00 151 SER A O 1
ATOM 1092 N N . ASN A 1 152 ? 17.581 -4.283 -7.384 1.00 85.12 152 ASN A N 1
ATOM 1093 C CA . ASN A 1 152 ? 17.838 -3.354 -6.285 1.00 85.12 152 ASN A CA 1
ATOM 1094 C C . ASN A 1 152 ? 16.775 -2.254 -6.140 1.00 85.12 152 ASN A C 1
ATOM 1096 O O . ASN A 1 152 ? 16.859 -1.437 -5.220 1.00 85.12 152 ASN A O 1
ATOM 1100 N N . VAL A 1 153 ? 15.779 -2.204 -7.029 1.00 91.50 153 VAL A N 1
ATOM 1101 C CA . VAL A 1 153 ? 14.777 -1.133 -7.015 1.00 91.50 153 VAL A CA 1
ATOM 1102 C C . VAL A 1 153 ? 13.722 -1.375 -5.940 1.00 91.50 153 VAL A C 1
ATOM 1104 O O . VAL A 1 153 ? 13.020 -2.393 -5.909 1.00 91.50 153 VAL A O 1
ATOM 1107 N N . VAL A 1 154 ? 13.557 -0.372 -5.086 1.00 92.19 154 VAL A N 1
ATOM 1108 C CA . VAL A 1 154 ? 12.566 -0.304 -4.018 1.00 92.19 154 VAL A CA 1
ATOM 1109 C C . VAL A 1 154 ? 11.684 0.913 -4.261 1.00 92.19 154 VAL A C 1
ATOM 1111 O O . VAL A 1 154 ? 12.056 2.035 -3.943 1.00 92.19 154 VAL A O 1
ATOM 1114 N N . LEU A 1 155 ? 10.482 0.689 -4.795 1.00 92.88 155 LEU A N 1
ATOM 1115 C CA . LEU A 1 155 ? 9.573 1.772 -5.197 1.00 92.88 155 LEU A CA 1
ATOM 1116 C C . LEU A 1 155 ? 9.105 2.649 -4.028 1.00 92.88 155 LEU A C 1
ATOM 1118 O O . LEU A 1 155 ? 8.706 3.784 -4.235 1.00 92.88 155 LEU A O 1
ATOM 1122 N N . SER A 1 156 ? 9.155 2.170 -2.785 1.00 90.38 156 SER A N 1
ATOM 1123 C CA . SER A 1 156 ? 8.859 2.995 -1.606 1.00 90.38 156 SER A CA 1
ATOM 1124 C C . SER A 1 156 ? 9.983 3.978 -1.239 1.00 90.38 156 SER A C 1
ATOM 1126 O O . SER A 1 156 ? 9.755 4.847 -0.404 1.00 90.38 156 SER A O 1
ATOM 1128 N N . SER A 1 157 ? 11.163 3.881 -1.865 1.00 91.88 157 SER A N 1
ATOM 1129 C CA . SER A 1 157 ? 12.323 4.749 -1.636 1.00 91.88 157 SER A CA 1
ATOM 1130 C C . SER A 1 157 ? 12.647 5.569 -2.886 1.00 91.88 157 SER A C 1
ATOM 1132 O O . SER A 1 157 ? 13.017 5.017 -3.923 1.00 91.88 157 SER A O 1
ATOM 1134 N N . LYS A 1 158 ? 12.565 6.897 -2.761 1.00 92.38 158 LYS A N 1
ATOM 1135 C CA . LYS A 1 158 ? 12.925 7.834 -3.832 1.00 92.38 158 LYS A CA 1
ATOM 1136 C C . LYS A 1 158 ? 14.381 7.657 -4.262 1.00 92.38 158 LYS A C 1
ATOM 1138 O O . LYS A 1 158 ? 14.636 7.398 -5.433 1.00 92.38 158 LYS A O 1
ATOM 1143 N N . ASP A 1 159 ? 15.308 7.649 -3.303 1.00 92.75 159 ASP A N 1
ATOM 1144 C CA . ASP A 1 159 ? 16.736 7.418 -3.550 1.00 92.75 159 ASP A CA 1
ATOM 1145 C C . ASP A 1 159 ? 16.991 6.124 -4.337 1.00 92.75 159 ASP A C 1
ATOM 1147 O O . ASP A 1 159 ? 17.844 6.085 -5.221 1.00 92.75 159 ASP A O 1
ATOM 1151 N N . SER A 1 160 ? 16.259 5.043 -4.043 1.00 94.50 160 SER A N 1
ATOM 1152 C CA . SER A 1 160 ? 16.396 3.782 -4.780 1.00 94.50 160 SER A CA 1
ATOM 1153 C C . SER A 1 160 ? 16.021 3.938 -6.259 1.00 94.50 160 SER A C 1
ATOM 1155 O O . SER A 1 160 ? 16.757 3.466 -7.129 1.00 94.50 160 SER A O 1
ATOM 1157 N N . VAL A 1 161 ? 14.922 4.638 -6.552 1.00 96.62 161 VAL A N 1
ATOM 1158 C CA . VAL A 1 161 ? 14.477 4.915 -7.926 1.00 96.62 161 VAL A CA 1
ATOM 1159 C C . VAL A 1 161 ? 15.435 5.867 -8.645 1.00 96.62 161 VAL A C 1
ATOM 1161 O O . VAL A 1 161 ? 15.824 5.593 -9.781 1.00 96.62 161 VAL A O 1
ATOM 1164 N N . GLU A 1 162 ? 15.887 6.935 -7.990 1.00 96.06 162 GLU A N 1
ATOM 1165 C CA . GLU A 1 162 ? 16.832 7.893 -8.576 1.00 96.06 162 GLU A CA 1
ATOM 1166 C C . GLU A 1 162 ? 18.194 7.257 -8.884 1.00 96.06 162 GLU A C 1
ATOM 1168 O O . GLU A 1 162 ? 18.769 7.481 -9.954 1.00 96.06 162 GLU A O 1
ATOM 1173 N N . ASN A 1 163 ? 18.695 6.407 -7.983 1.00 95.81 163 ASN A N 1
ATOM 1174 C CA . ASN A 1 163 ? 19.928 5.653 -8.197 1.00 95.81 163 ASN A CA 1
ATOM 1175 C C . ASN A 1 163 ? 19.803 4.697 -9.388 1.00 95.81 163 ASN A C 1
ATOM 1177 O O . ASN A 1 163 ? 20.727 4.603 -10.199 1.00 95.81 163 ASN A O 1
ATOM 1181 N N . PHE A 1 164 ? 18.660 4.018 -9.526 1.00 96.38 164 PHE A N 1
ATOM 1182 C CA . PHE A 1 164 ? 18.381 3.164 -10.679 1.00 96.38 164 PHE A CA 1
ATOM 1183 C C . PHE A 1 164 ? 18.371 3.961 -11.987 1.00 96.38 164 PHE A C 1
ATOM 1185 O O . PHE A 1 164 ? 19.090 3.608 -12.921 1.00 96.38 164 PHE A O 1
ATOM 1192 N N . LEU A 1 165 ? 17.622 5.065 -12.045 1.00 97.06 165 LEU A N 1
ATOM 1193 C CA . LEU A 1 165 ? 17.534 5.929 -13.227 1.00 97.06 165 LEU A CA 1
ATOM 1194 C C . LEU A 1 165 ? 18.904 6.503 -13.617 1.00 97.06 165 LEU A C 1
ATOM 1196 O O . LEU A 1 165 ? 19.288 6.478 -14.788 1.00 97.06 165 LEU A O 1
ATOM 1200 N N . THR A 1 166 ? 19.689 6.938 -12.632 1.00 96.81 166 THR A N 1
ATOM 1201 C CA . THR A 1 166 ? 21.061 7.417 -12.844 1.00 96.81 166 THR A CA 1
ATOM 1202 C C . THR A 1 166 ? 21.952 6.314 -13.416 1.00 96.81 166 THR A C 1
ATOM 1204 O O . THR A 1 166 ? 22.679 6.541 -14.383 1.00 96.81 166 THR A O 1
ATOM 1207 N N . ALA A 1 167 ? 21.881 5.098 -12.866 1.00 95.44 167 ALA A N 1
ATOM 1208 C CA . ALA A 1 167 ? 22.652 3.954 -13.352 1.00 95.44 167 ALA A CA 1
ATOM 1209 C C . ALA A 1 167 ? 22.225 3.493 -14.758 1.00 95.44 167 ALA A C 1
ATOM 1211 O O . ALA A 1 167 ? 23.050 2.983 -15.521 1.00 95.44 167 ALA A O 1
ATOM 1212 N N . MET A 1 168 ? 20.959 3.714 -15.119 1.00 94.38 168 MET A N 1
ATOM 1213 C CA . MET A 1 168 ? 20.438 3.523 -16.474 1.00 94.38 168 MET A CA 1
ATOM 1214 C C . MET A 1 168 ? 20.912 4.603 -17.457 1.00 94.38 168 MET A C 1
ATOM 1216 O O . MET A 1 168 ? 20.886 4.376 -18.664 1.00 94.38 168 MET A O 1
ATOM 1220 N N . GLY A 1 169 ? 21.423 5.734 -16.961 1.00 94.88 169 GLY A N 1
ATOM 1221 C CA . GLY A 1 169 ? 21.976 6.820 -17.770 1.00 94.88 169 GLY A CA 1
ATOM 1222 C C . GLY A 1 169 ? 21.034 8.007 -17.971 1.00 94.88 169 GLY A C 1
ATOM 1223 O O . GLY A 1 169 ? 21.244 8.774 -18.910 1.00 94.88 169 GLY A O 1
ATOM 1224 N N . ALA A 1 170 ? 20.015 8.174 -17.120 1.00 95.69 170 ALA A N 1
ATOM 1225 C CA . ALA A 1 170 ? 19.170 9.364 -17.129 1.00 95.69 170 ALA A CA 1
ATOM 1226 C C . ALA A 1 170 ? 20.022 10.630 -16.916 1.00 95.69 170 ALA A C 1
ATOM 1228 O O . ALA A 1 170 ? 20.770 10.733 -15.943 1.00 95.69 170 ALA A O 1
ATOM 1229 N N . SER A 1 171 ? 19.918 11.601 -17.826 1.00 91.69 171 SER A N 1
ATOM 1230 C CA . SER A 1 171 ? 20.593 12.902 -17.693 1.00 91.69 171 SER A CA 1
ATOM 1231 C C . SER A 1 171 ? 19.821 13.894 -16.823 1.00 91.69 171 SER A C 1
ATOM 1233 O O . SER A 1 171 ? 20.401 14.846 -16.311 1.00 91.69 171 SER A O 1
ATOM 1235 N N . GLU A 1 172 ? 18.514 13.683 -16.700 1.00 94.38 172 GLU A N 1
ATOM 1236 C CA . GLU A 1 172 ? 17.573 14.468 -15.911 1.00 94.38 172 GLU A CA 1
ATOM 1237 C C . GLU A 1 172 ? 16.526 13.497 -15.367 1.00 94.38 172 GLU A C 1
ATOM 1239 O O . GLU A 1 172 ? 16.030 12.652 -16.114 1.00 94.38 172 GLU A O 1
ATOM 1244 N N . ILE A 1 173 ? 16.217 13.606 -14.079 1.00 97.06 173 ILE A N 1
ATOM 1245 C CA . ILE A 1 173 ? 15.172 12.822 -13.420 1.00 97.06 173 ILE A CA 1
ATOM 1246 C C . ILE A 1 173 ? 13.993 13.757 -13.169 1.00 97.06 173 ILE A C 1
ATOM 1248 O O . ILE A 1 173 ? 14.191 14.894 -12.742 1.00 97.06 173 ILE A O 1
ATOM 1252 N N . VAL A 1 174 ? 12.783 13.290 -13.474 1.00 96.50 174 VAL A N 1
ATOM 1253 C CA . VAL A 1 174 ? 11.546 14.033 -13.209 1.00 96.50 174 VAL A CA 1
ATOM 1254 C C . VAL A 1 174 ? 11.376 14.208 -11.697 1.00 96.50 174 VAL A C 1
ATOM 1256 O O . VAL A 1 174 ? 11.477 13.238 -10.951 1.00 96.50 174 VAL A O 1
ATOM 1259 N N . ASP A 1 175 ? 11.136 15.436 -11.240 1.00 95.06 175 ASP A N 1
ATOM 1260 C CA . ASP A 1 175 ? 10.893 15.717 -9.823 1.00 95.06 175 ASP A CA 1
ATOM 1261 C C . ASP A 1 175 ? 9.454 15.377 -9.385 1.00 95.06 175 ASP A C 1
ATOM 1263 O O . ASP A 1 175 ? 8.572 15.099 -10.199 1.00 95.06 175 ASP A O 1
ATOM 1267 N N . GLU A 1 176 ? 9.219 15.372 -8.068 1.00 93.31 176 GLU A N 1
ATOM 1268 C CA . GLU A 1 176 ? 7.918 15.021 -7.479 1.00 93.31 176 GLU A CA 1
ATOM 1269 C C . GLU A 1 176 ? 6.781 15.934 -7.944 1.00 93.31 176 GLU A C 1
ATOM 1271 O O . GLU A 1 176 ? 5.681 15.450 -8.206 1.00 93.31 176 GLU A O 1
ATOM 1276 N N . GLU A 1 177 ? 7.037 17.241 -8.033 1.00 92.44 177 GLU A N 1
ATOM 1277 C CA . GLU A 1 177 ? 6.030 18.236 -8.411 1.00 92.44 177 GLU A CA 1
ATOM 1278 C C . GLU A 1 177 ? 5.592 18.026 -9.861 1.00 92.44 177 GLU A C 1
ATOM 1280 O O . GLU A 1 177 ? 4.398 17.942 -10.145 1.00 92.44 177 GLU A O 1
ATOM 1285 N N . THR A 1 178 ? 6.556 17.847 -10.766 1.00 94.75 178 THR A N 1
ATOM 1286 C CA . THR A 1 178 ? 6.304 17.566 -12.180 1.00 94.75 178 THR A CA 1
ATOM 1287 C C . THR A 1 178 ? 5.560 16.246 -12.352 1.00 94.75 178 THR A C 1
ATOM 1289 O O . THR A 1 178 ? 4.565 16.199 -13.078 1.00 94.75 178 THR A O 1
ATOM 1292 N N . ALA A 1 179 ? 5.999 15.186 -11.663 1.00 95.31 179 ALA A N 1
ATOM 1293 C CA . ALA A 1 179 ? 5.373 13.873 -11.766 1.00 95.31 179 ALA A CA 1
ATOM 1294 C C . ALA A 1 179 ? 3.916 13.889 -11.284 1.00 95.31 179 ALA A C 1
ATOM 1296 O O . ALA A 1 179 ? 3.033 13.354 -11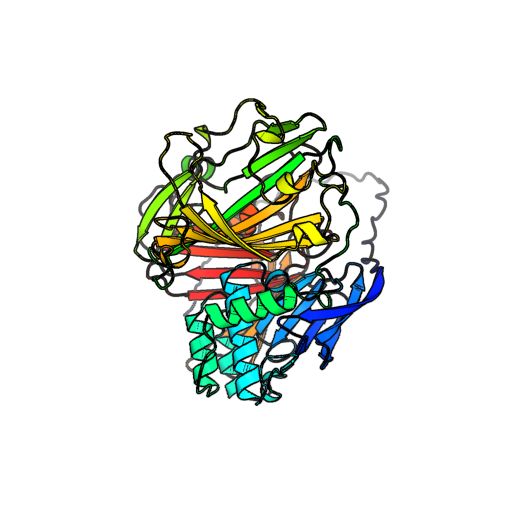.960 1.00 95.31 179 ALA A O 1
ATOM 1297 N N . LEU A 1 180 ? 3.655 14.539 -10.146 1.00 94.06 180 LEU A N 1
ATOM 1298 C CA . LEU A 1 180 ? 2.310 14.679 -9.598 1.00 94.06 180 LEU A CA 1
ATOM 1299 C C . LEU A 1 180 ? 1.423 15.553 -10.492 1.00 94.06 180 LEU A C 1
ATOM 1301 O O . LEU A 1 180 ? 0.294 15.168 -10.780 1.00 94.06 180 LEU A O 1
ATOM 1305 N N . ALA A 1 181 ? 1.926 16.696 -10.969 1.00 94.06 181 ALA A N 1
ATOM 1306 C CA . ALA A 1 181 ? 1.173 17.587 -11.849 1.00 94.06 181 ALA A CA 1
ATOM 1307 C C . ALA A 1 181 ? 0.771 16.893 -13.160 1.00 94.06 181 ALA A C 1
ATOM 1309 O O . ALA A 1 181 ? -0.356 17.063 -13.633 1.00 94.06 181 ALA A O 1
ATOM 1310 N N . HIS A 1 182 ? 1.668 16.076 -13.720 1.00 93.38 182 HIS A N 1
ATOM 1311 C CA . HIS A 1 182 ? 1.374 15.245 -14.882 1.00 93.38 182 HIS A CA 1
ATOM 1312 C C . HIS A 1 182 ? 0.220 14.271 -14.596 1.00 93.38 182 HIS A C 1
ATOM 1314 O O . HIS A 1 182 ? -0.787 14.285 -15.309 1.00 93.38 182 HIS A O 1
ATOM 1320 N N . MET A 1 183 ? 0.315 13.495 -13.510 1.00 92.31 183 MET A N 1
ATOM 1321 C CA . MET A 1 183 ? -0.742 12.566 -13.099 1.00 92.31 183 MET A CA 1
ATOM 1322 C C . MET A 1 183 ? -2.088 13.270 -12.901 1.00 92.31 183 MET A C 1
ATOM 1324 O O . MET A 1 183 ? -3.100 12.817 -13.434 1.00 92.31 183 MET A O 1
ATOM 1328 N N . THR A 1 184 ? -2.110 14.383 -12.163 1.00 92.25 184 THR A N 1
ATOM 1329 C CA . THR A 1 184 ? -3.333 15.152 -11.894 1.00 92.25 184 THR A CA 1
ATOM 1330 C C . THR A 1 184 ? -3.977 15.630 -13.192 1.00 92.25 184 THR A C 1
ATOM 1332 O O . THR A 1 184 ? -5.155 15.374 -13.418 1.00 92.25 184 THR A O 1
ATOM 1335 N N . SER A 1 185 ? -3.194 16.213 -14.103 1.00 91.62 185 SER A N 1
ATOM 1336 C CA . SER A 1 185 ? -3.681 16.670 -15.412 1.00 91.62 185 SER A CA 1
ATOM 1337 C C . SER A 1 185 ? -4.323 15.542 -16.233 1.00 91.62 185 SER A C 1
ATOM 1339 O O . SER A 1 185 ? -5.380 15.724 -16.844 1.00 91.62 185 SER A O 1
ATOM 1341 N N . VAL A 1 186 ? -3.717 14.351 -16.229 1.00 89.81 186 VAL A N 1
ATOM 1342 C CA . VAL A 1 186 ? -4.260 13.181 -16.932 1.00 89.81 186 VAL A CA 1
ATOM 1343 C C . VAL A 1 186 ? -5.587 12.731 -16.316 1.00 89.81 186 VAL A C 1
ATOM 1345 O O . VAL A 1 186 ? -6.525 12.412 -17.051 1.00 89.81 186 VAL A O 1
ATOM 1348 N N . LEU A 1 187 ? -5.686 12.711 -14.986 1.00 89.44 187 LEU A N 1
ATOM 1349 C CA . LEU A 1 187 ? -6.870 12.227 -14.269 1.00 89.44 187 LEU A CA 1
ATOM 1350 C C . LEU A 1 187 ? -8.026 13.234 -14.232 1.00 89.44 187 LEU A C 1
ATOM 1352 O O . LEU A 1 187 ? -9.180 12.815 -14.170 1.00 89.44 187 LEU A O 1
ATOM 1356 N N . ASP A 1 188 ? -7.737 14.528 -14.361 1.00 86.31 188 ASP A N 1
ATOM 1357 C CA . ASP A 1 188 ? -8.745 15.579 -14.547 1.00 86.31 188 ASP A CA 1
ATOM 1358 C C . ASP A 1 188 ? -9.366 15.554 -15.953 1.00 86.31 188 ASP A C 1
ATOM 1360 O O . ASP A 1 188 ? -10.438 16.123 -16.198 1.00 86.31 188 ASP A O 1
ATOM 1364 N N . SER A 1 189 ? -8.713 14.885 -16.908 1.00 84.25 189 SER A N 1
ATOM 1365 C CA . SER A 1 189 ? -9.252 14.729 -18.253 1.00 84.25 189 SER A CA 1
ATOM 1366 C C . SER A 1 189 ? -10.510 13.852 -18.255 1.00 84.25 189 SER A C 1
ATOM 1368 O O . SER A 1 189 ? -10.642 12.863 -17.534 1.00 84.25 189 SER A O 1
ATOM 1370 N N . SER A 1 190 ? -11.445 14.143 -19.162 1.00 83.75 190 SER A N 1
ATOM 1371 C CA . SER A 1 190 ? -12.633 13.299 -19.337 1.00 83.75 190 SER A CA 1
ATOM 1372 C C . SER A 1 190 ? -12.332 11.913 -19.926 1.00 83.75 190 SER A C 1
ATOM 1374 O O . SER A 1 190 ? -13.250 11.097 -20.026 1.00 83.75 190 SER A O 1
ATOM 1376 N N . GLU A 1 191 ? -11.096 11.675 -20.377 1.00 86.81 191 GLU A N 1
ATOM 1377 C CA . GLU A 1 191 ? -10.665 10.437 -21.030 1.00 86.81 191 GLU A CA 1
ATOM 1378 C C . GLU A 1 191 ? -10.427 9.309 -20.019 1.00 86.81 191 GLU A C 1
ATOM 1380 O O . GLU A 1 191 ? -10.869 8.181 -20.241 1.00 86.81 191 GLU A O 1
ATOM 1385 N N . TYR A 1 192 ? -9.796 9.616 -18.884 1.00 89.38 192 TYR A N 1
ATOM 1386 C CA . TYR A 1 192 ? -9.320 8.620 -17.921 1.00 89.38 192 TYR A CA 1
ATOM 1387 C C . TYR A 1 192 ? -10.139 8.610 -16.628 1.00 89.38 192 TYR A C 1
ATOM 1389 O O . TYR A 1 192 ? -9.620 8.747 -15.522 1.00 89.38 192 TYR A O 1
ATOM 1397 N N . LYS A 1 193 ? -11.454 8.403 -16.759 1.00 89.38 193 LYS A N 1
ATOM 1398 C CA . LYS A 1 193 ? -12.357 8.306 -15.603 1.00 89.38 193 LYS A CA 1
ATOM 1399 C C . LYS A 1 193 ? -12.086 7.049 -14.776 1.00 89.38 193 LYS A C 1
ATOM 1401 O O . LYS A 1 193 ? -12.215 5.924 -15.263 1.00 89.38 193 LYS A O 1
ATOM 1406 N N . ARG A 1 194 ? -11.783 7.235 -13.492 1.00 92.44 194 ARG A N 1
ATOM 1407 C CA . ARG A 1 194 ? -11.532 6.146 -12.539 1.00 92.44 194 ARG A CA 1
ATOM 1408 C C . ARG A 1 194 ? -12.841 5.660 -11.912 1.00 92.44 194 ARG A C 1
ATOM 1410 O O . ARG A 1 194 ? -13.197 6.057 -10.814 1.00 92.44 194 ARG A O 1
ATOM 1417 N N . GLY A 1 195 ? -13.546 4.758 -12.590 1.00 91.38 195 GLY A N 1
ATOM 1418 C CA . GLY A 1 195 ? -14.803 4.174 -12.099 1.00 91.38 195 GLY A CA 1
ATOM 1419 C C . GLY A 1 195 ? -16.047 4.710 -12.812 1.00 91.38 195 GLY A C 1
ATOM 1420 O O . GLY A 1 195 ? -15.961 5.263 -13.906 1.00 91.38 195 GLY A O 1
ATOM 1421 N N . ASP A 1 196 ? -17.211 4.489 -12.210 1.00 91.50 196 ASP A N 1
ATOM 1422 C CA . ASP A 1 196 ? -18.529 4.877 -12.710 1.00 91.50 196 ASP A CA 1
ATOM 1423 C C . ASP A 1 196 ? -19.395 5.572 -11.641 1.00 91.50 196 ASP A C 1
ATOM 1425 O O . ASP A 1 196 ? -19.082 5.563 -10.447 1.00 91.50 196 ASP A O 1
ATOM 1429 N N . ASP A 1 197 ? -20.498 6.171 -12.100 1.00 93.56 197 ASP A N 1
ATOM 1430 C CA . ASP A 1 197 ? -21.477 6.904 -11.284 1.00 93.56 197 ASP A CA 1
ATOM 1431 C C . ASP A 1 197 ? -22.504 5.984 -10.592 1.00 93.56 197 ASP A C 1
ATOM 1433 O O . ASP A 1 197 ? -23.573 6.436 -10.171 1.00 93.56 197 ASP A O 1
ATOM 1437 N N . LYS A 1 198 ? -22.255 4.670 -10.506 1.00 94.56 198 LYS A N 1
ATOM 1438 C CA . LYS A 1 198 ? -23.186 3.774 -9.812 1.00 94.56 198 LYS A CA 1
ATOM 1439 C C . LYS A 1 198 ? -23.007 3.915 -8.308 1.00 94.56 198 LYS A C 1
ATOM 1441 O O . LYS A 1 198 ? -21.895 3.819 -7.789 1.00 94.56 198 LYS A O 1
ATOM 1446 N N . ALA A 1 199 ? -24.128 4.088 -7.613 1.00 95.88 199 ALA A N 1
ATOM 1447 C CA . ALA A 1 199 ? -24.155 4.132 -6.160 1.00 95.88 199 ALA A CA 1
ATOM 1448 C C . ALA A 1 199 ? -23.614 2.824 -5.559 1.00 95.88 199 ALA A C 1
ATOM 1450 O O . ALA A 1 199 ? -24.029 1.723 -5.934 1.00 95.88 199 ALA A O 1
ATOM 1451 N N . ILE A 1 200 ? -22.705 2.957 -4.599 1.00 97.19 200 ILE A N 1
ATOM 1452 C CA . ILE A 1 200 ? -22.089 1.861 -3.861 1.00 97.19 200 ILE A CA 1
ATOM 1453 C C . ILE A 1 200 ? -22.975 1.535 -2.661 1.00 97.19 200 ILE A C 1
ATOM 1455 O O . ILE A 1 200 ? -23.041 2.285 -1.689 1.00 97.19 200 ILE A O 1
ATOM 1459 N N . SER A 1 201 ? -23.634 0.376 -2.698 1.00 95.50 201 SER A N 1
ATOM 1460 C CA . SER A 1 201 ? -24.559 -0.049 -1.638 1.00 95.50 201 SER A CA 1
ATOM 1461 C C . SER A 1 201 ? -23.895 -0.231 -0.272 1.00 95.50 201 SER A C 1
ATOM 1463 O O . SER A 1 201 ? -24.558 -0.119 0.757 1.00 95.50 201 SER A O 1
ATOM 1465 N N . ASP A 1 202 ? -22.594 -0.526 -0.252 1.00 95.06 202 ASP A N 1
ATOM 1466 C CA . ASP A 1 202 ? -21.842 -0.723 0.989 1.00 95.06 202 ASP A CA 1
ATOM 1467 C C . ASP A 1 202 ? -21.742 0.561 1.819 1.00 95.06 202 ASP A C 1
ATOM 1469 O O . ASP A 1 202 ? -21.744 0.485 3.041 1.00 95.06 202 ASP A O 1
ATOM 1473 N N . PHE A 1 203 ? -21.761 1.734 1.189 1.00 97.12 203 PHE A N 1
ATOM 1474 C CA . PHE A 1 203 ? -21.706 3.025 1.882 1.00 97.12 203 PHE A CA 1
ATOM 1475 C C . PHE A 1 203 ? -23.044 3.777 1.848 1.00 97.12 203 PHE A C 1
ATOM 1477 O O . PHE A 1 203 ? -23.087 4.976 2.096 1.00 97.12 203 PHE A O 1
ATOM 1484 N N . ALA A 1 204 ? -24.142 3.087 1.522 1.00 96.75 204 ALA A N 1
ATOM 1485 C CA . ALA A 1 204 ? -25.475 3.679 1.525 1.00 96.75 204 ALA A CA 1
ATOM 1486 C C . ALA A 1 204 ? -26.001 3.907 2.952 1.00 96.75 204 ALA A C 1
ATOM 1488 O O . ALA A 1 204 ? -25.750 3.104 3.854 1.00 96.75 204 ALA A O 1
ATOM 1489 N N . LEU A 1 205 ? -26.794 4.966 3.122 1.00 97.50 205 LEU A N 1
ATOM 1490 C CA . LEU A 1 205 ? -27.511 5.258 4.364 1.00 97.50 205 LEU A CA 1
ATOM 1491 C C . LEU A 1 205 ? -28.455 4.111 4.749 1.00 97.50 205 LEU A C 1
ATOM 1493 O O . LEU A 1 205 ? -29.034 3.451 3.882 1.00 97.50 205 LEU A O 1
ATOM 1497 N N . ASP A 1 206 ? -28.634 3.904 6.053 1.00 96.94 206 ASP A N 1
ATOM 1498 C CA . ASP A 1 206 ? -29.587 2.957 6.644 1.00 96.94 206 ASP A CA 1
ATOM 1499 C C . ASP A 1 206 ? -29.435 1.502 6.144 1.00 96.94 206 ASP A C 1
ATOM 1501 O O . ASP A 1 206 ? -30.360 0.692 6.243 1.00 96.94 206 ASP A O 1
ATOM 1505 N N . ASN A 1 207 ? -28.259 1.122 5.628 1.00 95.25 207 ASN A N 1
ATOM 1506 C CA . ASN A 1 207 ? -28.024 -0.220 5.079 1.00 95.25 207 ASN A CA 1
ATOM 1507 C C . ASN A 1 207 ? -27.786 -1.303 6.154 1.00 95.25 207 ASN A C 1
ATOM 1509 O O . ASN A 1 207 ? -27.638 -2.484 5.831 1.00 95.25 207 ASN A O 1
ATOM 1513 N N . GLY A 1 208 ? -27.739 -0.907 7.431 1.00 95.19 208 GLY A N 1
ATOM 1514 C CA . GLY A 1 208 ? -27.554 -1.787 8.586 1.00 95.19 208 GLY A CA 1
ATOM 1515 C C . GLY A 1 208 ? -26.129 -2.314 8.789 1.00 95.19 208 GLY A C 1
ATOM 1516 O O . GLY A 1 208 ? -25.899 -3.033 9.763 1.00 95.19 208 GLY A O 1
ATOM 1517 N N . LYS A 1 209 ? -25.179 -1.967 7.914 1.00 97.19 209 LYS A N 1
ATOM 1518 C CA . LYS A 1 209 ? -23.770 -2.354 8.030 1.00 97.19 209 LYS A CA 1
ATOM 1519 C C . LYS A 1 209 ? -22.998 -1.392 8.932 1.00 97.19 209 LYS A C 1
ATOM 1521 O O . LYS A 1 209 ? -23.436 -0.280 9.216 1.00 97.19 209 LYS A O 1
ATOM 1526 N N . VAL A 1 210 ? -21.826 -1.840 9.372 1.00 98.38 210 VAL A N 1
ATOM 1527 C CA . VAL A 1 210 ? -20.825 -0.990 10.021 1.00 98.38 210 VAL A CA 1
ATOM 1528 C C . VAL A 1 210 ? -19.767 -0.632 8.991 1.00 98.38 210 VAL A C 1
ATOM 1530 O O . VAL A 1 210 ? -19.203 -1.527 8.364 1.00 98.38 210 VAL A O 1
ATOM 1533 N N . VAL A 1 211 ? -19.493 0.658 8.822 1.00 98.19 211 VAL A N 1
ATOM 1534 C CA . VAL A 1 211 ? -18.363 1.158 8.037 1.00 98.19 211 VAL A CA 1
ATOM 1535 C C . VAL A 1 211 ? -17.160 1.246 8.965 1.00 98.19 211 VAL A C 1
ATOM 1537 O O . VAL A 1 211 ? -17.172 1.990 9.942 1.00 98.19 211 VAL A O 1
ATOM 1540 N N . ARG A 1 212 ? -16.125 0.465 8.675 1.00 97.88 212 ARG A N 1
ATOM 1541 C CA . ARG A 1 212 ? -14.859 0.476 9.400 1.00 97.88 212 ARG A CA 1
ATOM 1542 C C . ARG A 1 212 ? -13.859 1.319 8.626 1.00 97.88 212 ARG A C 1
ATOM 1544 O O . ARG A 1 212 ? -13.624 1.048 7.451 1.00 97.88 212 ARG A O 1
ATOM 1551 N N . PHE A 1 213 ? -13.274 2.299 9.301 1.00 97.44 213 PHE A N 1
ATOM 1552 C CA . PHE A 1 213 ? -12.143 3.089 8.835 1.00 97.44 213 PHE A CA 1
ATOM 1553 C C . PHE A 1 213 ? -10.899 2.705 9.629 1.00 97.44 213 PHE A C 1
ATOM 1555 O O . PHE A 1 213 ? -10.948 2.659 10.856 1.00 97.44 213 PHE A O 1
ATOM 1562 N N . ILE A 1 214 ? -9.795 2.437 8.939 1.00 95.88 214 ILE A N 1
ATOM 1563 C CA . ILE A 1 214 ? -8.476 2.211 9.538 1.00 95.88 214 ILE A CA 1
ATOM 1564 C C . ILE A 1 214 ? -7.505 3.193 8.900 1.00 95.88 214 ILE A C 1
ATOM 1566 O O . ILE A 1 214 ? -7.461 3.266 7.676 1.00 95.88 214 ILE A O 1
ATOM 1570 N N . SER A 1 215 ? -6.704 3.883 9.711 1.00 95.25 215 SER A N 1
ATOM 1571 C CA . SER A 1 215 ? -5.656 4.796 9.242 1.00 95.25 215 SER A CA 1
ATOM 1572 C C . SER A 1 215 ? -4.284 4.322 9.703 1.00 95.25 215 SER A C 1
ATOM 1574 O O . SER A 1 215 ? -4.007 4.265 10.904 1.00 95.25 215 SER A O 1
ATOM 1576 N N . SER A 1 216 ? -3.406 4.024 8.746 1.00 93.88 216 SER A N 1
ATOM 1577 C CA . SER A 1 216 ? -1.998 3.718 8.992 1.00 93.88 216 SER A CA 1
ATOM 1578 C C . SER A 1 216 ? -1.130 4.928 8.664 1.00 93.88 216 SER A C 1
ATOM 1580 O O . SER A 1 216 ? -1.057 5.346 7.509 1.00 93.88 216 SER A O 1
ATOM 1582 N N . SER A 1 217 ? -0.431 5.465 9.663 1.00 95.50 217 SER A N 1
ATOM 1583 C CA . SER A 1 217 ? 0.617 6.469 9.458 1.00 95.50 217 SER A CA 1
ATOM 1584 C C . SER A 1 217 ? 1.897 5.757 9.024 1.00 95.50 217 SER A C 1
ATOM 1586 O O . SER A 1 217 ? 2.434 4.959 9.779 1.00 95.50 217 SER A O 1
ATOM 1588 N N . LEU A 1 218 ? 2.419 6.023 7.829 1.00 95.00 218 LEU A N 1
ATOM 1589 C CA . LEU A 1 218 ? 3.520 5.238 7.257 1.00 95.00 218 LEU A CA 1
ATOM 1590 C C . LEU A 1 218 ? 4.893 5.864 7.527 1.00 95.00 218 LEU A C 1
ATOM 1592 O O . LEU A 1 218 ? 5.770 5.223 8.113 1.00 95.00 218 LEU A O 1
ATOM 1596 N N . THR A 1 219 ? 5.081 7.111 7.090 1.00 95.88 219 THR A N 1
ATOM 1597 C CA . THR A 1 219 ? 6.348 7.851 7.197 1.00 95.88 219 THR A CA 1
ATOM 1598 C C . THR A 1 219 ? 6.116 9.259 7.719 1.00 95.88 219 THR A C 1
ATOM 1600 O O . THR A 1 219 ? 5.024 9.814 7.581 1.00 95.88 219 THR A O 1
ATOM 1603 N N . VAL A 1 220 ? 7.152 9.859 8.304 1.00 96.69 220 VAL A N 1
ATOM 1604 C CA . VAL A 1 220 ? 7.133 11.263 8.704 1.00 96.69 220 VAL A CA 1
ATOM 1605 C C . VAL A 1 220 ? 8.476 11.951 8.528 1.00 96.69 220 VAL A C 1
ATOM 1607 O O . VAL A 1 220 ? 9.503 11.426 8.937 1.00 96.69 220 VAL A O 1
ATOM 1610 N N . ALA A 1 221 ? 8.452 13.170 8.005 1.00 96.12 221 ALA A N 1
ATOM 1611 C CA . ALA A 1 221 ? 9.595 14.068 7.934 1.00 96.12 221 ALA A CA 1
ATOM 1612 C C . ALA A 1 221 ? 9.262 15.413 8.599 1.00 96.12 221 ALA A C 1
ATOM 1614 O O . ALA A 1 221 ? 8.098 15.801 8.728 1.00 96.12 221 ALA A O 1
ATOM 1615 N N . ASN A 1 222 ? 10.286 16.145 9.043 1.00 94.50 222 ASN A N 1
ATOM 1616 C CA . ASN A 1 222 ? 10.103 17.480 9.633 1.00 94.50 222 ASN A CA 1
ATOM 1617 C C . ASN A 1 222 ? 9.786 18.561 8.586 1.00 94.50 222 ASN A C 1
ATOM 1619 O O . ASN A 1 222 ? 9.238 19.598 8.943 1.00 94.50 222 ASN A O 1
ATOM 1623 N N . THR A 1 223 ? 10.141 18.305 7.328 1.00 93.25 223 THR A N 1
ATOM 1624 C CA . THR A 1 223 ? 9.954 19.169 6.156 1.00 93.25 223 THR A CA 1
ATOM 1625 C C . THR A 1 223 ? 9.620 18.288 4.945 1.00 93.25 223 THR A C 1
ATOM 1627 O O . THR A 1 223 ? 9.950 17.099 4.994 1.00 93.25 223 THR A O 1
ATOM 1630 N N . PRO A 1 224 ? 9.043 18.827 3.855 1.00 89.44 224 PRO A N 1
ATOM 1631 C CA . PRO A 1 224 ? 8.723 18.053 2.649 1.00 89.44 224 PRO A CA 1
ATOM 1632 C C . PRO A 1 224 ? 9.911 17.288 2.052 1.00 89.44 224 PRO A C 1
ATOM 1634 O O . PRO A 1 224 ? 9.758 16.119 1.721 1.00 89.44 224 PRO A O 1
ATOM 1637 N N . ASP A 1 225 ? 11.094 17.910 2.014 1.00 86.56 225 ASP A N 1
ATOM 1638 C CA . ASP A 1 225 ? 12.333 17.311 1.479 1.00 86.56 225 ASP A CA 1
ATOM 1639 C C . ASP A 1 225 ? 13.248 16.734 2.576 1.00 86.56 225 ASP A C 1
ATOM 1641 O O . ASP A 1 225 ? 14.451 16.545 2.389 1.00 86.56 225 ASP A O 1
ATOM 1645 N N . GLY A 1 226 ? 12.712 16.557 3.786 1.00 89.19 226 GLY A N 1
ATOM 1646 C CA . GLY A 1 226 ? 13.479 16.085 4.935 1.00 89.19 226 GLY A CA 1
ATOM 1647 C C . GLY A 1 226 ? 13.678 14.570 4.928 1.00 89.19 226 GLY A C 1
ATOM 1648 O O . GLY A 1 226 ? 12.915 13.830 4.316 1.00 89.19 226 GLY A O 1
ATOM 1649 N N . ALA A 1 227 ? 14.665 14.096 5.692 1.00 91.00 227 ALA A N 1
ATOM 1650 C CA . ALA A 1 227 ? 14.815 12.666 5.948 1.00 91.00 227 ALA A CA 1
ATOM 1651 C C . ALA A 1 227 ? 13.563 12.107 6.647 1.00 91.00 227 ALA A C 1
ATOM 1653 O O . ALA A 1 227 ? 13.102 12.660 7.652 1.00 91.00 227 ALA A O 1
ATOM 1654 N N . GLU A 1 228 ? 13.036 11.006 6.116 1.00 93.19 228 GLU A N 1
ATOM 1655 C CA . GLU A 1 228 ? 11.861 10.335 6.662 1.00 93.19 228 GLU A CA 1
ATOM 1656 C C . GLU A 1 228 ? 12.226 9.403 7.828 1.00 93.19 228 GLU A C 1
ATOM 1658 O O . GLU A 1 228 ? 13.227 8.683 7.804 1.00 93.19 228 GLU A O 1
ATOM 1663 N N . SER A 1 229 ? 11.355 9.367 8.834 1.00 95.88 229 SER A N 1
ATOM 1664 C CA . SER A 1 229 ? 11.278 8.303 9.829 1.00 95.88 229 SER A CA 1
ATOM 1665 C C . SER A 1 229 ? 10.076 7.399 9.540 1.00 95.88 229 SER A C 1
ATOM 1667 O O . SER A 1 229 ? 9.004 7.882 9.176 1.00 95.88 229 SER A O 1
ATOM 1669 N N . LEU A 1 230 ? 10.225 6.095 9.759 1.00 96.81 230 LEU A N 1
ATOM 1670 C CA . LEU A 1 230 ? 9.145 5.111 9.690 1.00 96.81 230 LEU A CA 1
ATOM 1671 C C . LEU A 1 230 ? 8.378 5.050 11.014 1.00 96.81 230 LEU A C 1
ATOM 1673 O O . LEU A 1 230 ? 8.977 5.099 12.094 1.00 96.81 230 LEU A O 1
ATOM 1677 N N . PHE A 1 231 ? 7.058 4.885 10.935 1.00 97.38 231 PHE A N 1
ATOM 1678 C CA . PHE A 1 231 ? 6.236 4.658 12.120 1.00 97.38 231 PHE A CA 1
ATOM 1679 C C . PHE A 1 231 ? 6.175 3.182 12.527 1.00 97.38 231 PHE A C 1
ATOM 1681 O O . PHE A 1 231 ? 5.889 2.288 11.727 1.00 97.38 231 PHE A O 1
ATOM 1688 N N . ILE A 1 232 ? 6.388 2.938 13.818 1.00 97.75 232 ILE A N 1
ATOM 1689 C CA . ILE A 1 232 ? 6.228 1.650 14.490 1.00 97.75 232 ILE A CA 1
ATOM 1690 C C . ILE A 1 232 ? 4.882 1.652 15.218 1.00 97.75 232 ILE A C 1
ATOM 1692 O O . ILE A 1 232 ? 4.666 2.446 16.126 1.00 97.75 232 ILE A O 1
ATOM 1696 N N . HIS A 1 233 ? 4.005 0.737 14.830 1.00 97.00 233 HIS A N 1
ATOM 1697 C CA . HIS A 1 233 ? 2.623 0.603 15.291 1.00 97.00 233 HIS A CA 1
ATOM 1698 C C . HIS A 1 233 ? 2.450 -0.473 16.377 1.00 97.00 233 HIS A C 1
ATOM 1700 O O . HIS A 1 233 ? 1.392 -0.598 16.990 1.00 97.00 233 HIS A O 1
ATOM 1706 N N . ALA A 1 234 ? 3.474 -1.304 16.582 1.00 95.94 234 ALA A N 1
ATOM 1707 C CA . ALA A 1 234 ? 3.509 -2.291 17.649 1.00 95.94 234 ALA A CA 1
ATOM 1708 C C . ALA A 1 234 ? 4.956 -2.574 18.071 1.00 95.94 234 ALA A C 1
ATOM 1710 O O . ALA A 1 234 ? 5.866 -2.576 17.243 1.00 95.94 234 ALA A O 1
ATOM 1711 N N . ASP A 1 235 ? 5.170 -2.842 19.355 1.00 96.25 235 ASP A N 1
ATOM 1712 C CA . ASP A 1 235 ? 6.504 -3.044 19.915 1.00 96.25 235 ASP A CA 1
ATOM 1713 C C . ASP A 1 235 ? 6.571 -4.370 20.681 1.00 96.25 235 ASP A C 1
ATOM 1715 O O . ASP A 1 235 ? 6.051 -4.500 21.788 1.00 96.25 235 ASP A O 1
ATOM 1719 N N . LYS A 1 236 ? 7.212 -5.376 20.076 1.00 94.75 236 LYS A N 1
ATOM 1720 C CA . LYS A 1 236 ? 7.404 -6.705 20.676 1.00 94.75 236 LYS A CA 1
ATOM 1721 C C . LYS A 1 236 ? 8.465 -6.718 21.778 1.00 94.75 236 LYS A C 1
ATOM 1723 O O . LYS A 1 236 ? 8.684 -7.765 22.383 1.00 94.75 236 LYS A O 1
ATOM 1728 N N . THR A 1 237 ? 9.130 -5.591 22.031 1.00 95.19 237 THR A N 1
ATOM 1729 C CA . THR A 1 237 ? 10.076 -5.446 23.142 1.00 95.19 237 THR A CA 1
ATOM 1730 C C . THR A 1 237 ? 9.400 -5.046 24.456 1.00 95.19 237 THR A C 1
ATOM 1732 O O . THR A 1 237 ? 9.986 -5.198 25.527 1.00 95.19 237 THR A O 1
ATOM 1735 N N . LEU A 1 238 ? 8.142 -4.604 24.401 1.00 96.19 238 LEU A N 1
ATOM 1736 C CA . LEU A 1 238 ? 7.315 -4.369 25.585 1.00 96.19 238 LEU A CA 1
ATOM 1737 C C . LEU A 1 238 ? 6.919 -5.683 26.266 1.00 96.19 238 LEU A C 1
ATOM 1739 O O . LEU A 1 238 ? 7.074 -6.763 25.694 1.00 96.19 238 LEU A O 1
ATOM 1743 N N . THR A 1 239 ? 6.394 -5.612 27.493 1.00 96.81 239 THR A N 1
ATOM 1744 C CA . THR A 1 239 ? 5.756 -6.787 28.107 1.00 96.81 239 THR A CA 1
ATOM 1745 C C . THR A 1 239 ? 4.565 -7.257 27.264 1.00 96.81 239 THR A C 1
ATOM 1747 O O . THR A 1 239 ? 4.011 -6.505 26.464 1.00 96.81 239 THR A O 1
ATOM 1750 N N . GLU A 1 240 ? 4.140 -8.511 27.430 1.00 93.00 240 GLU A N 1
ATOM 1751 C CA . GLU A 1 240 ? 3.005 -9.048 26.666 1.00 93.00 240 GLU A CA 1
ATOM 1752 C C . GLU A 1 240 ? 1.697 -8.278 26.923 1.00 93.00 240 GLU A C 1
ATOM 1754 O O . GLU A 1 240 ? 0.900 -8.096 26.002 1.00 93.00 240 GLU A O 1
ATOM 1759 N N . GLU A 1 241 ? 1.493 -7.797 28.151 1.00 95.12 241 GLU A N 1
ATOM 1760 C CA . GLU A 1 241 ? 0.358 -6.945 28.525 1.00 95.12 241 GLU A CA 1
ATOM 1761 C C . GLU A 1 241 ? 0.421 -5.606 27.780 1.00 95.12 241 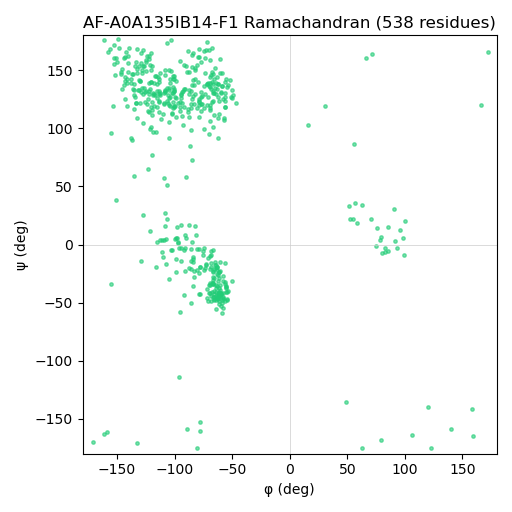GLU A C 1
ATOM 1763 O O . GLU A 1 241 ? -0.477 -5.296 27.003 1.00 95.12 241 GLU A O 1
ATOM 1768 N N . GLU A 1 242 ? 1.535 -4.877 27.896 1.00 96.19 242 GLU A N 1
ATOM 1769 C CA . GLU A 1 242 ? 1.729 -3.588 27.218 1.00 96.19 242 GLU A CA 1
ATOM 1770 C C . GLU A 1 242 ? 1.638 -3.709 25.692 1.00 96.19 242 GLU A C 1
ATOM 1772 O O . GLU A 1 242 ? 0.990 -2.888 25.045 1.00 96.19 242 GLU A O 1
ATOM 1777 N N . PHE A 1 243 ? 2.242 -4.740 25.094 1.00 94.56 243 PHE A N 1
ATOM 1778 C CA . PHE A 1 243 ? 2.127 -5.006 23.660 1.00 94.56 243 PHE A CA 1
ATOM 1779 C C . PHE A 1 243 ? 0.663 -5.193 23.251 1.00 94.56 243 PHE A C 1
ATOM 1781 O O . PHE A 1 243 ? 0.217 -4.641 22.244 1.00 94.56 243 PHE A O 1
ATOM 1788 N N . ASN A 1 244 ? -0.108 -5.962 24.022 1.00 92.50 244 ASN A N 1
ATOM 1789 C CA . ASN A 1 244 ? -1.520 -6.169 23.732 1.00 92.50 244 ASN A CA 1
ATOM 1790 C C . ASN A 1 244 ? -2.356 -4.908 23.947 1.00 92.50 244 ASN A C 1
ATOM 1792 O O . ASN A 1 244 ? -3.296 -4.702 23.178 1.00 92.50 244 ASN A O 1
ATOM 1796 N N . ASP A 1 245 ? -1.999 -4.059 24.904 1.00 94.25 245 ASP A N 1
ATOM 1797 C CA . ASP A 1 245 ? -2.706 -2.813 25.199 1.00 94.25 245 ASP A CA 1
ATOM 1798 C C . ASP A 1 245 ? -2.384 -1.683 24.214 1.00 94.25 245 ASP A C 1
ATOM 1800 O O . ASP A 1 245 ? -3.175 -0.751 24.074 1.00 94.25 245 ASP A O 1
ATOM 1804 N N . THR A 1 246 ? -1.272 -1.789 23.481 1.00 95.69 246 THR A N 1
ATOM 1805 C CA . THR A 1 246 ? -0.779 -0.717 22.601 1.00 95.69 246 THR A CA 1
ATOM 1806 C C . THR A 1 246 ? -0.749 -1.049 21.111 1.00 95.69 246 THR A C 1
ATOM 1808 O O . THR A 1 246 ? -0.714 -0.137 20.283 1.00 95.69 246 THR A O 1
ATOM 1811 N N . ARG A 1 247 ? -0.777 -2.333 20.727 1.00 93.00 247 ARG A N 1
ATOM 1812 C CA . ARG A 1 247 ? -0.761 -2.733 19.310 1.00 93.00 247 ARG A CA 1
ATOM 1813 C C . ARG A 1 247 ? -2.044 -2.329 18.584 1.00 93.00 247 ARG A C 1
ATOM 1815 O O . ARG A 1 247 ? -3.148 -2.548 19.091 1.00 93.00 247 ARG A O 1
ATOM 1822 N N . GLY A 1 248 ? -1.893 -1.871 17.346 1.00 91.25 248 GLY A N 1
ATOM 1823 C CA . GLY A 1 248 ? -2.995 -1.630 16.417 1.00 91.25 248 GLY A CA 1
ATOM 1824 C C . GLY A 1 248 ? -2.796 -0.354 15.608 1.00 91.25 248 GLY A C 1
ATOM 1825 O O . GLY A 1 248 ? -1.679 0.123 15.446 1.00 91.25 248 GLY A O 1
ATOM 1826 N N . MET A 1 249 ? -3.894 0.176 15.079 1.00 92.31 249 MET A N 1
ATOM 1827 C CA . MET A 1 249 ? -3.952 1.456 14.375 1.00 92.31 249 MET A CA 1
ATOM 1828 C C . MET A 1 249 ? -5.229 2.190 14.754 1.00 92.31 249 MET A C 1
ATOM 1830 O O . MET A 1 249 ? -6.190 1.558 15.208 1.00 92.31 249 MET A O 1
ATOM 1834 N N . THR A 1 250 ? -5.255 3.496 14.488 1.00 95.19 250 THR A N 1
ATOM 1835 C CA . THR A 1 250 ? -6.483 4.288 14.518 1.00 95.19 250 THR A CA 1
ATOM 1836 C C . THR A 1 250 ? -7.583 3.554 13.761 1.00 95.19 250 THR A C 1
ATOM 1838 O O . THR A 1 250 ? -7.415 3.217 12.586 1.00 95.19 250 THR A O 1
ATOM 1841 N N . THR A 1 251 ? -8.684 3.276 14.455 1.00 95.81 251 THR A N 1
ATOM 1842 C CA . THR A 1 251 ? -9.843 2.562 13.925 1.00 95.81 251 THR A CA 1
ATOM 1843 C C . THR A 1 251 ? -11.110 3.297 14.325 1.00 95.81 251 THR A C 1
ATOM 1845 O O . THR A 1 251 ? -11.393 3.437 15.512 1.00 95.81 251 THR A O 1
ATOM 1848 N N . MET A 1 252 ? -11.903 3.711 13.341 1.00 96.44 252 MET A N 1
ATOM 1849 C CA . MET A 1 252 ? -13.218 4.308 13.565 1.00 96.44 252 MET A CA 1
ATOM 1850 C C . MET A 1 252 ? -14.303 3.383 13.022 1.00 96.44 252 MET A C 1
ATOM 1852 O O . MET A 1 252 ? -14.146 2.775 11.960 1.00 96.44 252 MET A O 1
ATOM 1856 N N . LEU A 1 253 ? -15.402 3.260 13.760 1.00 97.88 253 LEU A N 1
ATOM 1857 C CA . LEU A 1 253 ? -16.533 2.408 13.412 1.00 97.88 253 LEU A CA 1
ATOM 1858 C C . LEU A 1 253 ? -17.780 3.276 13.293 1.00 97.88 253 LEU A C 1
ATOM 1860 O O . LEU A 1 253 ? -18.206 3.867 14.277 1.00 97.88 253 LEU A O 1
ATOM 1864 N N . PHE A 1 254 ? -18.392 3.317 12.116 1.00 97.88 254 PHE A N 1
ATOM 1865 C CA . PHE A 1 254 ? -19.539 4.178 11.841 1.00 97.88 254 PHE A CA 1
ATOM 1866 C C . PHE A 1 254 ? -20.772 3.378 11.421 1.00 97.88 254 PHE A C 1
ATOM 1868 O O . PHE A 1 254 ? -20.673 2.335 10.769 1.00 97.88 254 PHE A O 1
ATOM 1875 N N . LYS A 1 255 ? -21.951 3.911 11.733 1.00 97.88 255 LYS A N 1
ATOM 1876 C CA . LYS A 1 255 ? -23.198 3.633 11.016 1.00 97.88 255 LYS A CA 1
ATOM 1877 C C . LYS A 1 255 ? -23.648 4.896 10.309 1.00 97.88 255 LYS A C 1
ATOM 1879 O O . LYS A 1 255 ? -23.747 5.943 10.942 1.00 97.88 255 LYS A O 1
ATOM 1884 N N . PHE A 1 256 ? -23.929 4.774 9.020 1.00 97.56 256 PHE A N 1
ATOM 1885 C CA . PHE A 1 256 ? -24.477 5.865 8.225 1.00 97.56 256 PHE A CA 1
ATOM 1886 C C . PHE A 1 256 ? -25.997 5.768 8.261 1.00 97.56 256 PHE A C 1
ATOM 1888 O O . PHE A 1 256 ? -26.563 4.760 7.834 1.00 97.56 256 PHE A O 1
ATOM 1895 N N . GLU A 1 257 ? -26.649 6.792 8.793 1.00 97.06 257 GLU A N 1
ATOM 1896 C CA . GLU A 1 257 ? -28.096 6.847 8.979 1.00 97.06 257 GLU A CA 1
ATOM 1897 C C . GLU A 1 257 ? -28.670 8.056 8.231 1.00 97.06 257 GLU A C 1
ATOM 1899 O O . GLU A 1 257 ? -27.982 9.051 7.990 1.00 97.06 257 GLU A O 1
ATOM 1904 N N . SER A 1 258 ? -29.942 7.999 7.840 1.00 96.00 258 SER A N 1
ATOM 1905 C CA . SER A 1 258 ? -30.568 9.112 7.101 1.00 96.00 258 SER A CA 1
ATOM 1906 C C . SER A 1 258 ? -30.602 10.437 7.868 1.00 96.00 258 SER A C 1
ATOM 1908 O O . SER A 1 258 ? -30.674 11.498 7.252 1.00 96.00 258 SER A O 1
ATOM 1910 N N . ASP A 1 259 ? -30.541 10.395 9.197 1.00 95.00 259 ASP A N 1
ATOM 1911 C CA . ASP A 1 259 ? -30.559 11.556 10.087 1.00 95.00 259 ASP A CA 1
ATOM 1912 C C . ASP A 1 259 ? -29.195 11.866 10.736 1.00 95.00 259 ASP A C 1
ATOM 1914 O O . ASP A 1 259 ? -29.120 12.773 11.567 1.00 95.00 259 ASP A O 1
ATOM 1918 N N . GLY A 1 260 ? -28.121 11.153 10.375 1.00 96.19 260 GLY A N 1
ATOM 1919 C CA . GLY A 1 260 ? -26.773 11.438 10.873 1.00 96.19 260 GLY A CA 1
ATOM 1920 C C . GLY A 1 260 ? -25.794 10.270 10.777 1.00 96.19 260 GLY A C 1
ATOM 1921 O O . GLY A 1 260 ? -26.039 9.265 10.112 1.00 96.19 260 GLY A O 1
ATOM 1922 N N . VAL A 1 261 ? -24.681 10.390 11.494 1.00 97.50 261 VAL A N 1
ATOM 1923 C CA . VAL A 1 261 ? -23.666 9.341 11.617 1.00 97.50 261 VAL A CA 1
ATOM 1924 C C . VAL A 1 261 ? -23.557 8.940 13.077 1.00 97.50 261 VAL A C 1
ATOM 1926 O O . VAL A 1 261 ? -23.405 9.789 13.951 1.00 97.50 261 VAL A O 1
ATOM 1929 N N . THR A 1 262 ? -23.613 7.638 13.343 1.00 97.69 262 THR A N 1
ATOM 1930 C CA . THR A 1 262 ? -23.336 7.103 14.677 1.00 97.69 262 THR A CA 1
ATOM 1931 C C . THR A 1 262 ? -21.933 6.500 14.703 1.00 97.69 262 THR A C 1
ATOM 1933 O O . THR A 1 262 ? -21.692 5.469 14.071 1.00 97.69 262 THR A O 1
ATOM 1936 N N . THR A 1 263 ? -21.021 7.106 15.460 1.00 97.50 263 THR A N 1
ATOM 1937 C CA . THR A 1 263 ? -19.721 6.533 15.825 1.00 97.50 263 THR A CA 1
ATOM 1938 C C . THR A 1 263 ? -19.932 5.493 16.923 1.00 97.50 263 THR A C 1
ATOM 1940 O O . THR A 1 263 ? -20.483 5.777 17.982 1.00 97.50 263 THR A O 1
ATOM 1943 N N . LEU A 1 264 ? -19.544 4.247 16.675 1.00 98.31 264 LEU A N 1
ATOM 1944 C CA . LEU A 1 264 ? -19.821 3.123 17.565 1.00 98.31 264 LEU A CA 1
ATOM 1945 C C . LEU A 1 264 ? -18.735 2.964 18.630 1.00 98.31 264 LEU A C 1
ATOM 1947 O O . LEU A 1 264 ? -17.547 3.159 18.360 1.00 98.31 264 LEU A O 1
ATOM 1951 N N . ALA A 1 265 ? -19.135 2.479 19.808 1.00 97.75 265 ALA A N 1
ATOM 1952 C CA . ALA A 1 265 ? -18.199 2.016 20.827 1.00 97.75 265 ALA A CA 1
ATOM 1953 C C . ALA A 1 265 ? -17.255 0.941 20.260 1.00 97.75 265 ALA A C 1
ATOM 1955 O O . ALA A 1 265 ? -17.700 0.084 19.487 1.00 97.75 265 ALA A O 1
ATOM 1956 N N . GLY A 1 266 ? -15.988 0.969 20.670 1.00 95.25 266 GLY A N 1
ATOM 1957 C CA . GLY A 1 266 ? -14.890 0.226 20.038 1.00 95.25 266 GLY A CA 1
ATOM 1958 C C . GLY A 1 266 ? -14.033 1.075 19.090 1.00 95.25 266 GLY A C 1
ATOM 1959 O O . GLY A 1 266 ? -12.994 0.620 18.621 1.00 95.25 266 GLY A O 1
ATOM 1960 N N . THR A 1 267 ? -14.466 2.303 18.800 1.00 96.88 267 THR A N 1
ATOM 1961 C CA . THR A 1 267 ? -13.684 3.301 18.063 1.00 96.88 267 THR A CA 1
ATOM 1962 C C . THR A 1 267 ? -12.510 3.800 18.907 1.00 96.88 267 THR A C 1
ATOM 1964 O O . THR A 1 267 ? -12.678 4.074 20.094 1.00 96.88 267 THR A O 1
ATOM 1967 N N . ASN A 1 268 ? -11.328 3.933 18.306 1.00 96.00 268 ASN A N 1
ATOM 1968 C CA . ASN A 1 268 ? -10.148 4.488 18.957 1.00 96.00 268 ASN A CA 1
ATOM 1969 C C . ASN A 1 268 ? -9.193 5.116 17.936 1.00 96.00 268 ASN A C 1
ATOM 1971 O O . ASN A 1 268 ? -8.646 4.427 17.074 1.00 96.00 268 ASN A O 1
ATOM 1975 N N . ASP A 1 269 ? -8.951 6.410 18.073 1.00 94.00 269 ASP A N 1
ATOM 1976 C CA . ASP A 1 269 ? -7.960 7.185 17.331 1.00 94.00 269 ASP A CA 1
ATOM 1977 C C . ASP A 1 269 ? -6.843 7.743 18.223 1.00 94.00 269 ASP A C 1
ATOM 1979 O O . ASP A 1 269 ? -5.927 8.399 17.728 1.00 94.00 269 ASP A O 1
ATOM 1983 N N . TYR A 1 270 ? -6.870 7.438 19.520 1.00 95.31 270 TYR A N 1
ATOM 1984 C CA . TYR A 1 270 ? -5.885 7.908 20.477 1.00 95.31 270 TYR A CA 1
ATOM 1985 C C . TYR A 1 270 ? -4.632 7.044 20.456 1.00 95.31 270 TYR A C 1
ATOM 1987 O O . TYR A 1 270 ? -4.658 5.820 20.614 1.00 95.31 270 TYR A O 1
ATOM 1995 N N . TYR A 1 271 ? -3.497 7.720 20.349 1.00 95.25 271 TYR A N 1
ATOM 1996 C CA . TYR A 1 271 ? -2.183 7.111 20.417 1.00 95.25 271 TYR A CA 1
ATOM 1997 C C . TYR A 1 271 ? -1.192 8.028 21.128 1.00 95.25 271 TYR A C 1
ATOM 1999 O O . TYR A 1 271 ? -1.355 9.246 21.211 1.00 95.25 271 TYR A O 1
ATOM 2007 N N . SER A 1 272 ? -0.108 7.427 21.597 1.00 95.12 272 SER A N 1
ATOM 2008 C CA . SER A 1 272 ? 1.106 8.126 21.993 1.00 95.12 272 SER A CA 1
ATOM 2009 C C . SER A 1 272 ? 2.147 7.989 20.886 1.00 95.12 272 SER A C 1
ATOM 2011 O O . SER A 1 272 ? 2.246 6.947 20.239 1.00 95.12 272 SER A O 1
ATOM 2013 N N . SER A 1 273 ? 2.928 9.043 20.648 1.00 95.00 273 SER A N 1
ATOM 2014 C CA . SER A 1 273 ? 4.059 8.986 19.722 1.00 95.00 273 SER A CA 1
ATOM 2015 C C . SER A 1 273 ? 5.353 9.316 20.442 1.00 95.00 273 SER A C 1
ATOM 2017 O O . SER A 1 273 ? 5.383 10.180 21.320 1.00 95.00 273 SER A O 1
ATOM 2019 N N . SER A 1 274 ? 6.424 8.599 20.116 1.00 95.88 274 SER A N 1
ATOM 2020 C CA . SER A 1 274 ? 7.739 8.802 20.721 1.00 95.88 274 SER A CA 1
ATOM 2021 C C . SER A 1 274 ? 8.858 8.530 19.725 1.00 95.88 274 SER A C 1
ATOM 2023 O O . SER A 1 274 ? 8.740 7.688 18.837 1.00 95.88 274 SER A O 1
ATOM 2025 N N . ASP A 1 275 ? 9.964 9.250 19.883 1.00 95.88 275 ASP A N 1
ATOM 2026 C CA . ASP A 1 275 ? 11.150 9.062 19.055 1.00 95.88 275 ASP A CA 1
ATOM 2027 C C . ASP A 1 275 ? 11.929 7.844 19.544 1.00 95.88 275 ASP A C 1
ATOM 2029 O O . ASP A 1 275 ? 12.343 7.794 20.702 1.00 95.88 275 ASP A O 1
ATOM 2033 N N . VAL A 1 276 ? 12.150 6.874 18.654 1.00 96.00 276 VAL A N 1
ATOM 2034 C CA . VAL A 1 276 ? 13.057 5.749 18.921 1.00 96.00 276 VAL A CA 1
ATOM 2035 C C . VAL A 1 276 ? 14.475 6.163 18.548 1.00 96.00 276 VAL A C 1
ATOM 2037 O O . VAL A 1 276 ? 15.402 6.031 19.345 1.00 96.00 276 VAL A O 1
ATOM 2040 N N . ASN A 1 277 ? 14.643 6.698 17.336 1.00 96.00 277 ASN A N 1
ATOM 2041 C CA . ASN A 1 277 ? 15.872 7.322 16.848 1.00 96.00 277 ASN A CA 1
ATOM 2042 C C . ASN A 1 277 ? 15.566 8.219 15.626 1.00 96.00 277 ASN A C 1
ATOM 2044 O O . ASN A 1 277 ? 14.415 8.575 15.390 1.00 96.00 277 ASN A O 1
ATOM 2048 N N . ALA A 1 278 ? 16.583 8.598 14.842 1.00 95.44 278 ALA A N 1
ATOM 2049 C CA . ALA A 1 278 ? 16.413 9.451 13.659 1.00 95.44 278 ALA A CA 1
ATOM 2050 C C . ALA A 1 278 ? 15.596 8.808 12.513 1.00 95.44 278 ALA A C 1
ATOM 2052 O O . ALA A 1 278 ? 15.060 9.524 11.671 1.00 95.44 278 ALA A O 1
ATOM 2053 N N . HIS A 1 279 ? 15.491 7.479 12.481 1.00 96.44 279 HIS A N 1
ATOM 2054 C CA . HIS A 1 279 ? 14.855 6.699 11.414 1.00 96.44 279 HIS A CA 1
ATOM 2055 C C . HIS A 1 279 ? 13.508 6.105 11.822 1.00 96.44 279 HIS A C 1
ATOM 2057 O O . HIS A 1 279 ? 12.736 5.706 10.954 1.00 96.44 279 HIS A O 1
ATOM 2063 N N . PHE A 1 280 ? 13.205 6.038 13.121 1.00 98.12 280 PHE A N 1
ATOM 2064 C CA . PHE A 1 280 ? 11.998 5.385 13.620 1.00 98.12 280 PHE A CA 1
ATOM 2065 C C . PHE A 1 280 ? 11.319 6.185 14.726 1.00 98.12 280 PHE A C 1
ATOM 2067 O O . PHE A 1 280 ? 11.965 6.682 15.654 1.00 98.12 280 PHE A O 1
ATOM 2074 N N . LYS A 1 281 ? 9.990 6.235 14.657 1.00 97.88 281 LYS A N 1
ATOM 2075 C CA . LYS A 1 281 ? 9.121 6.784 15.700 1.00 97.88 281 LYS A CA 1
ATOM 2076 C C . LYS A 1 281 ? 8.027 5.779 16.017 1.00 97.88 281 LYS A C 1
ATOM 2078 O O . LYS A 1 281 ? 7.494 5.152 15.109 1.00 97.88 281 LYS A O 1
ATOM 2083 N N . THR A 1 282 ? 7.668 5.618 17.279 1.00 97.56 282 THR A N 1
ATOM 2084 C CA . THR A 1 282 ? 6.495 4.827 17.645 1.00 97.56 282 THR A CA 1
ATOM 2085 C C . THR A 1 282 ? 5.219 5.650 17.510 1.00 97.56 282 THR A C 1
ATOM 2087 O O . THR A 1 282 ? 5.222 6.877 17.658 1.00 97.56 282 THR A O 1
ATOM 2090 N N . ILE A 1 283 ? 4.131 4.950 17.210 1.00 96.75 283 ILE A N 1
ATOM 2091 C CA . ILE A 1 283 ? 2.745 5.393 17.290 1.00 96.75 283 ILE A CA 1
ATOM 2092 C C . ILE A 1 283 ? 1.942 4.244 17.914 1.00 96.75 283 ILE A C 1
ATOM 2094 O O . ILE A 1 283 ? 1.517 3.308 17.245 1.00 96.75 283 ILE A O 1
ATOM 2098 N N . LEU A 1 284 ? 1.841 4.261 19.239 1.00 97.25 284 LEU A N 1
ATOM 2099 C CA . LEU A 1 284 ? 1.258 3.182 20.034 1.00 97.25 284 LEU A CA 1
ATOM 2100 C C . LEU A 1 284 ? -0.128 3.593 20.517 1.00 97.25 284 LEU A C 1
ATOM 2102 O O . LEU A 1 284 ? -0.259 4.657 21.126 1.00 97.25 284 LEU A O 1
ATOM 2106 N N . LEU A 1 285 ? -1.145 2.769 20.253 1.00 96.25 285 LEU A N 1
ATOM 2107 C CA . LEU A 1 285 ? -2.518 3.053 20.669 1.00 96.25 285 LEU A CA 1
ATOM 2108 C C . LEU A 1 285 ? -2.627 3.168 22.189 1.00 96.25 285 LEU A C 1
ATOM 2110 O O . LEU A 1 285 ? -1.949 2.462 22.932 1.00 96.25 285 LEU A O 1
ATOM 2114 N N . ASP A 1 286 ? -3.544 4.015 22.644 1.00 95.44 286 ASP A N 1
ATOM 2115 C CA . ASP A 1 286 ? -4.005 4.027 24.028 1.00 95.44 286 ASP A CA 1
ATOM 2116 C C . ASP A 1 286 ? -5.402 3.399 24.084 1.00 95.44 286 ASP A C 1
ATOM 2118 O O . ASP A 1 286 ? -6.421 4.068 23.899 1.00 95.44 286 ASP A O 1
ATOM 2122 N N . LYS A 1 287 ? -5.475 2.084 24.319 1.00 93.50 287 LYS A N 1
ATOM 2123 C CA . LYS A 1 287 ? -6.764 1.374 24.405 1.00 93.50 287 LYS A CA 1
ATOM 2124 C C . LYS A 1 287 ? -7.644 1.828 25.565 1.00 93.50 287 LYS A C 1
ATOM 2126 O O . LYS A 1 287 ? -8.852 1.620 25.514 1.00 93.50 287 LYS A O 1
ATOM 2131 N N . SER A 1 288 ? -7.092 2.505 26.575 1.00 93.75 288 SER A N 1
ATOM 2132 C CA . SER A 1 288 ? -7.902 3.066 27.664 1.00 93.75 288 SER A CA 1
ATOM 2133 C C . SER A 1 288 ? -8.797 4.227 27.211 1.00 93.75 288 SER A C 1
ATOM 2135 O O . SER A 1 288 ? -9.731 4.601 27.922 1.00 93.75 288 SER A O 1
ATOM 2137 N N . LYS A 1 289 ? -8.515 4.793 26.031 1.00 95.81 289 LYS A N 1
ATOM 2138 C CA . LYS A 1 289 ? -9.269 5.883 25.401 1.00 95.81 289 LYS A CA 1
ATOM 2139 C C . LYS A 1 289 ? -10.284 5.411 24.369 1.00 95.81 289 LYS A C 1
ATOM 2141 O O . LYS A 1 289 ? -10.958 6.246 23.777 1.00 95.81 289 LYS A O 1
ATOM 2146 N N . GLU A 1 290 ? -10.414 4.100 24.175 1.00 95.81 290 GLU A N 1
ATOM 2147 C CA . GLU A 1 290 ? -11.436 3.539 23.300 1.00 95.81 290 GLU A CA 1
ATOM 2148 C C . GLU A 1 290 ? -12.826 4.040 23.711 1.00 95.81 290 GLU A C 1
ATOM 2150 O O . GLU A 1 290 ? -13.185 4.058 24.896 1.00 95.81 290 GLU A O 1
ATOM 2155 N N . LEU A 1 291 ? -13.618 4.438 22.722 1.00 97.00 291 LEU A N 1
ATOM 2156 C CA . LEU A 1 291 ? -14.973 4.916 22.918 1.00 97.00 291 LEU A CA 1
ATOM 2157 C C . LEU A 1 291 ? -15.836 3.807 23.535 1.00 97.00 291 LEU A C 1
ATOM 2159 O O . LEU A 1 291 ? -15.969 2.719 22.974 1.00 97.00 291 LEU A O 1
ATOM 2163 N N . GLN A 1 292 ? -16.451 4.086 24.686 1.00 97.00 292 GLN A N 1
ATOM 2164 C CA . GLN A 1 292 ? -17.190 3.082 25.466 1.00 97.00 292 GLN A CA 1
ATOM 2165 C C . GLN A 1 292 ? -18.680 2.998 25.112 1.00 97.00 292 GLN A C 1
ATOM 2167 O O . GLN A 1 292 ? -19.326 1.976 25.355 1.00 97.00 292 GLN A O 1
ATOM 2172 N N . THR A 1 293 ? -19.244 4.062 24.544 1.00 97.56 293 THR A N 1
ATOM 2173 C CA . THR A 1 293 ? -20.660 4.152 24.166 1.00 97.56 293 THR A CA 1
ATOM 2174 C C . THR A 1 293 ? -20.799 4.774 22.791 1.00 97.56 293 THR A C 1
ATOM 2176 O O . THR A 1 293 ? -20.004 5.631 22.439 1.00 97.56 293 THR A O 1
ATOM 2179 N N . ASP A 1 294 ? -21.808 4.352 22.034 1.00 98.12 294 ASP A N 1
ATOM 2180 C CA . ASP A 1 294 ? -22.076 4.923 20.716 1.00 98.12 294 ASP A CA 1
ATOM 2181 C C . ASP A 1 294 ? -22.413 6.431 20.844 1.00 98.12 294 ASP A C 1
ATOM 2183 O O . ASP A 1 294 ? -23.159 6.830 21.744 1.00 98.12 294 ASP A O 1
ATOM 2187 N N . GLU A 1 295 ? -21.878 7.252 19.943 1.00 97.12 295 GLU A N 1
ATOM 2188 C CA . GLU A 1 295 ? -22.070 8.705 19.864 1.00 97.12 295 GLU A CA 1
ATOM 2189 C C . GLU A 1 295 ? -22.668 9.060 18.501 1.00 97.12 295 GLU A C 1
ATOM 2191 O O . GLU A 1 295 ? -22.237 8.526 17.481 1.00 97.12 295 GLU A O 1
ATOM 2196 N N . LYS A 1 296 ? -23.697 9.914 18.475 1.00 96.88 296 LYS A N 1
ATOM 2197 C CA . LYS A 1 296 ? -24.411 10.283 17.247 1.00 96.88 296 LYS A CA 1
ATOM 2198 C C . LYS A 1 296 ? -24.262 11.766 16.959 1.00 96.88 296 LYS A C 1
ATOM 2200 O O . LYS A 1 296 ? -24.622 12.589 17.799 1.00 96.88 296 LYS A O 1
ATOM 2205 N N . ASP A 1 297 ? -23.857 12.057 15.733 1.00 94.88 297 ASP A N 1
ATOM 2206 C CA . ASP A 1 297 ? -23.669 13.393 15.189 1.00 94.88 297 ASP A CA 1
ATOM 2207 C C . ASP A 1 297 ? -24.530 13.599 13.939 1.00 94.88 297 ASP A C 1
ATOM 2209 O O . ASP A 1 297 ? -24.976 12.651 13.286 1.00 94.88 297 ASP A O 1
ATOM 2213 N N . THR A 1 298 ? -24.783 14.859 13.599 1.00 94.62 298 THR A N 1
ATOM 2214 C CA . THR A 1 298 ? -25.462 15.224 12.348 1.00 94.62 298 THR A CA 1
ATOM 2215 C C . THR A 1 298 ? -24.483 15.216 11.179 1.00 94.62 298 THR A C 1
ATOM 2217 O O . THR A 1 298 ? -23.302 15.478 11.375 1.00 94.62 298 THR A O 1
ATOM 2220 N N . TRP A 1 299 ? -24.966 15.012 9.952 1.00 92.19 299 TRP A N 1
ATOM 2221 C CA . TRP A 1 299 ? -24.115 15.107 8.757 1.00 92.19 299 TRP A CA 1
ATOM 2222 C C . TRP A 1 299 ? -23.384 16.456 8.647 1.00 92.19 299 TRP A C 1
ATOM 2224 O O . TRP A 1 299 ? -22.199 16.480 8.351 1.00 92.19 299 TRP A O 1
ATOM 2234 N N . GLU A 1 300 ? -24.035 17.565 9.023 1.00 88.94 300 GLU A N 1
ATOM 2235 C CA . GLU A 1 300 ? -23.436 18.913 9.006 1.00 88.94 300 GLU A CA 1
ATOM 2236 C C . GLU A 1 300 ? -22.229 19.089 9.951 1.00 88.94 300 GLU A C 1
ATOM 2238 O O . GLU A 1 300 ? -21.472 20.045 9.799 1.00 88.94 300 GLU A O 1
ATOM 2243 N N . SER A 1 301 ? -22.063 18.214 10.948 1.00 85.00 301 SER A N 1
ATOM 2244 C CA . SER A 1 301 ? -20.980 18.293 11.938 1.00 85.00 301 SER A CA 1
ATOM 2245 C C . SER A 1 301 ? -19.848 17.297 11.691 1.00 85.00 301 SER A C 1
ATOM 2247 O O . SER A 1 301 ? -18.862 17.320 12.425 1.00 85.00 301 SER A O 1
ATOM 2249 N N . ILE A 1 302 ? -19.981 16.415 10.697 1.00 83.94 302 ILE A N 1
ATOM 2250 C CA . ILE A 1 302 ? -18.974 15.401 10.387 1.00 83.94 302 ILE A CA 1
ATOM 2251 C C . ILE A 1 302 ? -18.003 15.941 9.330 1.00 83.94 302 ILE A C 1
ATOM 2253 O O . ILE A 1 302 ? -18.449 16.478 8.320 1.00 83.94 302 ILE A O 1
ATOM 2257 N N . PRO A 1 303 ? -16.679 15.799 9.524 1.00 79.44 303 PRO A N 1
ATOM 2258 C CA . PRO A 1 303 ? -15.713 16.180 8.503 1.00 79.44 303 PRO A CA 1
ATOM 2259 C C . PRO A 1 303 ? -15.871 15.362 7.214 1.00 79.44 303 PRO A C 1
ATOM 2261 O O . PRO A 1 303 ? -15.997 14.135 7.247 1.00 79.44 303 PRO A O 1
ATOM 2264 N N . ASP A 1 304 ? -15.765 16.037 6.071 1.00 80.88 304 ASP A N 1
ATOM 2265 C CA . ASP A 1 304 ? -15.847 15.409 4.753 1.00 80.88 304 ASP A CA 1
ATOM 2266 C C . ASP A 1 304 ? -14.560 14.634 4.423 1.00 80.88 304 ASP A C 1
ATOM 2268 O O . ASP A 1 304 ? -13.542 15.188 3.982 1.00 80.88 304 ASP A O 1
ATOM 2272 N N . PHE A 1 305 ? -14.599 13.313 4.609 1.00 86.06 305 PHE A N 1
ATOM 2273 C CA . PHE A 1 305 ? -13.539 12.413 4.158 1.00 86.06 305 PHE A CA 1
ATOM 2274 C C . PHE A 1 305 ? -14.053 11.038 3.725 1.00 86.06 305 PHE A C 1
ATOM 2276 O O . PHE A 1 305 ? -14.998 10.489 4.291 1.00 86.06 305 PHE A O 1
ATOM 2283 N N . GLY A 1 306 ? -13.389 10.446 2.728 1.00 91.94 306 GLY A N 1
ATOM 2284 C CA . GLY A 1 306 ? -13.720 9.112 2.227 1.00 91.94 306 GLY A CA 1
ATOM 2285 C C . GLY A 1 306 ? -15.221 8.949 1.935 1.00 91.94 306 GLY A C 1
ATOM 2286 O O . GLY A 1 306 ? -15.835 9.855 1.370 1.00 91.94 306 GLY A O 1
ATOM 2287 N N . PRO A 1 307 ? -15.842 7.829 2.342 1.00 96.62 307 PRO A N 1
ATOM 2288 C CA . PRO A 1 307 ? -17.279 7.627 2.192 1.00 96.62 307 PRO A CA 1
ATOM 2289 C C 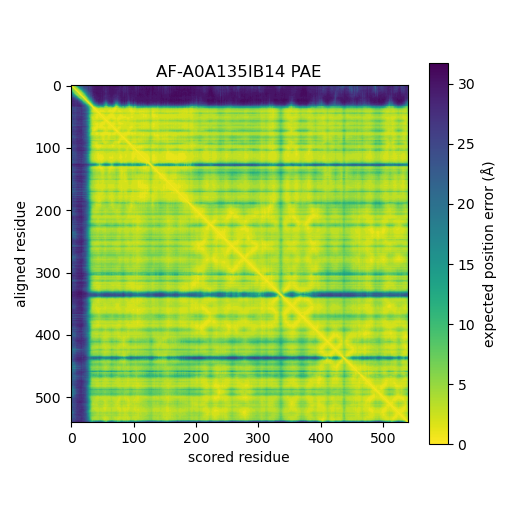. PRO A 1 307 ? -18.177 8.592 2.982 1.00 96.62 307 PRO A C 1
ATOM 2291 O O . PRO A 1 307 ? -19.337 8.745 2.612 1.00 96.62 307 PRO A O 1
ATOM 2294 N N . LEU A 1 308 ? -17.687 9.260 4.034 1.00 94.94 308 LEU A N 1
ATOM 2295 C CA . LEU A 1 308 ? -18.501 10.237 4.773 1.00 94.94 308 LEU A CA 1
ATOM 2296 C C . LEU A 1 308 ? -18.836 11.460 3.913 1.00 94.94 308 LEU A C 1
ATOM 2298 O O . LEU A 1 308 ? -19.951 11.951 3.994 1.00 94.94 308 LEU A O 1
ATOM 2302 N N . ALA A 1 309 ? -17.928 11.867 3.022 1.00 92.69 309 ALA A N 1
ATOM 2303 C CA . ALA A 1 309 ? -18.109 13.025 2.141 1.00 92.69 309 ALA A CA 1
ATOM 2304 C C . ALA A 1 309 ? -19.157 12.823 1.026 1.00 92.69 309 ALA A C 1
ATOM 2306 O O . ALA A 1 309 ? -19.476 13.757 0.293 1.00 92.69 309 ALA A O 1
ATOM 2307 N N . CYS A 1 310 ? -19.627 11.590 0.809 1.00 95.38 310 CYS A N 1
ATOM 2308 C CA . CYS A 1 310 ? -20.545 11.274 -0.287 1.00 95.38 310 CYS A CA 1
ATOM 2309 C C . CYS A 1 310 ? -21.797 10.503 0.128 1.00 95.38 310 CYS A C 1
ATOM 2311 O O . CYS A 1 310 ? -22.729 10.416 -0.676 1.00 95.38 310 CYS A O 1
ATOM 2313 N N . ALA A 1 311 ? -21.843 9.932 1.335 1.00 96.38 311 ALA A N 1
ATOM 2314 C CA . ALA A 1 311 ? -22.913 9.026 1.746 1.00 96.38 311 ALA A CA 1
ATOM 2315 C C . ALA A 1 311 ? -24.292 9.701 1.803 1.00 96.38 311 ALA A C 1
ATOM 2317 O O . ALA A 1 311 ? -25.279 9.078 1.409 1.00 96.38 311 ALA A O 1
ATOM 2318 N N . ASP A 1 312 ? -24.360 10.957 2.245 1.00 94.31 312 ASP A N 1
ATOM 2319 C CA . ASP A 1 312 ? -25.601 11.729 2.399 1.00 94.31 312 ASP A CA 1
ATOM 2320 C C . ASP A 1 312 ? -25.992 12.546 1.154 1.00 94.31 312 ASP A C 1
ATOM 2322 O O . ASP A 1 312 ? -27.063 13.159 1.097 1.00 94.31 312 ASP A O 1
ATOM 2326 N N . THR A 1 313 ? -25.154 12.522 0.116 1.00 92.94 313 THR A N 1
ATOM 2327 C CA . THR A 1 313 ? -25.422 13.217 -1.144 1.00 92.94 313 THR A CA 1
ATOM 2328 C C . THR A 1 313 ? -26.575 12.564 -1.909 1.00 92.94 313 THR A C 1
ATOM 2330 O O . THR A 1 313 ? -26.869 11.376 -1.766 1.00 92.94 313 THR A O 1
ATOM 2333 N N . ALA A 1 314 ? -27.209 13.315 -2.816 1.00 89.88 314 ALA A N 1
ATOM 2334 C CA . ALA A 1 314 ? -28.339 12.813 -3.605 1.00 89.88 314 ALA A CA 1
ATOM 2335 C C . ALA A 1 314 ? -28.016 11.557 -4.444 1.00 89.88 314 ALA A C 1
ATOM 2337 O O . ALA A 1 314 ? -28.919 10.781 -4.759 1.00 89.88 314 ALA A O 1
ATOM 2338 N N . THR A 1 315 ? -26.751 11.367 -4.830 1.00 92.56 315 THR A N 1
ATOM 2339 C CA . THR A 1 315 ? -26.276 10.199 -5.587 1.00 92.56 315 THR A CA 1
ATOM 2340 C C . THR A 1 315 ? -25.723 9.086 -4.697 1.00 92.56 315 THR A C 1
ATOM 2342 O O . THR A 1 315 ? -25.541 7.968 -5.181 1.00 92.56 315 THR A O 1
ATOM 2345 N N . GLY A 1 316 ? -25.454 9.373 -3.420 1.00 95.75 316 GLY A N 1
ATOM 2346 C CA . GLY A 1 316 ? -24.616 8.544 -2.564 1.00 95.75 316 GLY A CA 1
ATOM 2347 C C . GLY A 1 316 ? -23.172 8.459 -3.071 1.00 95.75 316 GLY A C 1
ATOM 2348 O O . GLY A 1 316 ? -22.786 9.084 -4.066 1.00 95.75 316 GLY A O 1
ATOM 2349 N N . CYS A 1 317 ? -22.369 7.633 -2.405 1.00 97.50 317 CYS A N 1
ATOM 2350 C CA . CYS A 1 317 ? -21.010 7.346 -2.847 1.00 97.50 317 CYS A CA 1
ATOM 2351 C C . CYS A 1 317 ? -20.991 6.537 -4.140 1.00 97.50 317 CYS A C 1
ATOM 2353 O O . CYS A 1 317 ? -21.660 5.510 -4.247 1.00 97.50 317 CYS A O 1
ATOM 2355 N N . THR A 1 318 ? -20.162 6.953 -5.091 1.00 97.06 318 THR A N 1
ATOM 2356 C CA . THR A 1 318 ? -19.888 6.224 -6.332 1.00 97.06 318 THR A CA 1
ATOM 2357 C C . THR A 1 318 ? -18.400 5.907 -6.432 1.00 97.06 318 THR A C 1
ATOM 2359 O O . THR A 1 318 ? -17.578 6.472 -5.705 1.00 97.06 318 THR A O 1
ATOM 2362 N N . SER A 1 319 ? -18.024 4.994 -7.330 1.00 94.81 319 SER A N 1
ATOM 2363 C CA . SER A 1 319 ? -16.598 4.737 -7.552 1.00 94.81 319 SER A CA 1
ATOM 2364 C C . SER A 1 319 ? -15.914 5.946 -8.189 1.00 94.81 319 SER A C 1
ATOM 2366 O O . SER A 1 319 ? -14.787 6.247 -7.820 1.00 94.81 319 SER A O 1
ATOM 2368 N N . LEU A 1 320 ? -16.613 6.710 -9.037 1.00 92.94 320 LEU A N 1
ATOM 2369 C CA . LEU A 1 320 ? -16.073 7.952 -9.586 1.00 92.94 320 LEU A CA 1
ATOM 2370 C C . LEU A 1 320 ? -15.746 8.984 -8.493 1.00 92.94 320 LEU A C 1
ATOM 2372 O O . LEU A 1 320 ? -14.675 9.581 -8.529 1.00 92.94 320 LEU A O 1
ATOM 2376 N N . THR A 1 321 ? -16.628 9.169 -7.503 1.00 93.94 321 THR A N 1
ATOM 2377 C CA . THR A 1 321 ? -16.390 10.127 -6.406 1.00 93.94 321 THR A CA 1
ATOM 2378 C C . THR A 1 321 ? -15.307 9.648 -5.443 1.00 93.94 321 THR A C 1
ATOM 2380 O O . THR A 1 321 ? -14.506 10.445 -4.969 1.00 93.94 321 THR A O 1
ATOM 2383 N N . LEU A 1 322 ? -15.265 8.345 -5.146 1.00 96.12 322 LEU A N 1
ATOM 2384 C CA . LEU A 1 322 ? -14.293 7.781 -4.207 1.00 96.12 322 LEU A CA 1
ATOM 2385 C C . LEU A 1 322 ? -12.896 7.608 -4.811 1.00 96.12 322 LEU A C 1
ATOM 2387 O O . LEU A 1 322 ? -11.929 7.510 -4.059 1.00 96.12 322 LEU A O 1
ATOM 2391 N N . ASN A 1 323 ? -12.767 7.582 -6.138 1.00 95.06 323 ASN A N 1
ATOM 2392 C CA . ASN A 1 323 ? -11.489 7.378 -6.819 1.00 95.06 323 ASN A CA 1
ATOM 2393 C C . ASN A 1 323 ? -10.780 8.685 -7.205 1.00 95.06 323 ASN A C 1
ATOM 2395 O O . ASN A 1 323 ? -9.917 8.687 -8.083 1.00 95.06 323 ASN A O 1
ATOM 2399 N N . ALA A 1 324 ? -11.171 9.811 -6.610 1.00 92.62 324 ALA A N 1
ATOM 2400 C CA . ALA A 1 324 ? -10.594 11.109 -6.927 1.00 92.62 324 ALA A CA 1
ATOM 2401 C C . ALA A 1 324 ? -9.139 11.226 -6.434 1.00 92.62 324 ALA A C 1
ATOM 2403 O O . ALA A 1 324 ? -8.787 10.708 -5.370 1.00 92.62 324 ALA A O 1
ATOM 2404 N N . LEU A 1 325 ? -8.314 11.926 -7.218 1.00 94.00 325 LEU A N 1
ATOM 2405 C CA . LEU A 1 325 ? -7.047 12.508 -6.777 1.00 94.00 325 LEU A CA 1
ATOM 2406 C C . LEU A 1 325 ? -7.328 13.975 -6.437 1.00 94.00 325 LEU A C 1
ATOM 2408 O O . LEU A 1 325 ? -7.833 14.699 -7.288 1.00 94.00 325 LEU A O 1
ATOM 2412 N N . THR A 1 326 ? -7.051 14.393 -5.205 1.00 92.75 326 THR A N 1
ATOM 2413 C CA . THR A 1 326 ? -7.245 15.776 -4.750 1.00 92.75 326 THR A CA 1
ATOM 2414 C C . THR A 1 326 ? -5.965 16.336 -4.148 1.00 92.75 326 THR A C 1
ATOM 2416 O O . THR A 1 326 ? -5.109 15.589 -3.665 1.00 92.75 326 THR A O 1
ATOM 2419 N N . ASP A 1 327 ? -5.839 17.657 -4.210 1.00 93.62 327 ASP A N 1
ATOM 2420 C CA . ASP A 1 327 ? -4.747 18.443 -3.646 1.00 93.62 327 ASP A CA 1
ATOM 2421 C C . ASP A 1 327 ? -5.360 19.687 -3.002 1.00 93.62 327 ASP A C 1
ATOM 2423 O O . ASP A 1 327 ? -5.651 20.682 -3.668 1.00 93.62 327 ASP A O 1
ATOM 2427 N N . ASP A 1 328 ? -5.665 19.566 -1.712 1.00 91.94 328 ASP A N 1
ATOM 2428 C CA . ASP A 1 328 ? -6.525 20.506 -1.003 1.00 91.94 328 ASP A CA 1
ATOM 2429 C C . ASP A 1 328 ? -5.772 21.199 0.136 1.00 91.94 328 ASP A C 1
ATOM 2431 O O . ASP A 1 328 ? -5.076 20.559 0.926 1.00 91.94 328 ASP A O 1
ATOM 2435 N N . MET A 1 329 ? -5.996 22.504 0.298 1.00 93.88 329 MET A N 1
ATOM 2436 C CA . MET A 1 329 ? -5.677 23.221 1.535 1.00 93.88 329 MET A CA 1
ATOM 2437 C C . MET A 1 329 ? -6.829 23.060 2.533 1.00 93.88 329 MET A C 1
ATOM 2439 O O . MET A 1 329 ? -7.980 23.352 2.205 1.00 93.88 329 MET A O 1
ATOM 2443 N N . ARG A 1 330 ? -6.530 22.623 3.759 1.00 90.12 330 ARG A N 1
ATOM 2444 C CA . ARG A 1 330 ? -7.508 22.379 4.830 1.00 90.12 330 ARG A CA 1
ATOM 2445 C C . ARG A 1 330 ? -7.072 23.037 6.133 1.00 90.12 330 ARG A C 1
ATOM 2447 O O . ARG A 1 330 ? -5.889 23.020 6.458 1.00 90.12 330 ARG A O 1
ATOM 2454 N N . ASP A 1 331 ? -8.026 23.591 6.873 1.00 87.31 331 ASP A N 1
ATOM 2455 C CA . ASP A 1 331 ? -7.828 24.025 8.258 1.00 87.31 331 ASP A CA 1
ATOM 2456 C C . ASP A 1 331 ? -8.256 22.877 9.180 1.00 87.31 331 ASP A C 1
ATOM 2458 O O . ASP A 1 331 ? -9.436 22.531 9.227 1.00 87.31 331 ASP A O 1
ATOM 2462 N N . ASP A 1 332 ? -7.293 22.247 9.856 1.00 81.62 332 ASP A N 1
ATOM 2463 C CA . ASP A 1 332 ? -7.509 21.085 10.733 1.00 81.62 332 ASP A CA 1
ATOM 2464 C C . ASP A 1 332 ? -7.850 21.499 12.173 1.00 81.62 332 ASP A C 1
ATOM 2466 O O . ASP A 1 332 ? -7.723 20.706 13.107 1.00 81.62 332 ASP A O 1
ATOM 2470 N N . ASN A 1 333 ? -8.250 22.756 12.396 1.00 77.44 333 ASN A N 1
ATOM 2471 C CA . ASN A 1 333 ? -8.712 23.183 13.707 1.00 77.44 333 ASN A CA 1
ATOM 2472 C C . ASN A 1 333 ? -10.037 22.491 14.070 1.00 77.44 333 ASN A C 1
ATOM 2474 O O . ASN A 1 333 ? -11.123 22.922 13.680 1.00 77.44 333 ASN A O 1
ATOM 2478 N N . THR A 1 334 ? -9.944 21.457 14.904 1.00 65.19 334 THR A N 1
ATOM 2479 C CA . THR A 1 334 ? -11.096 20.706 15.414 1.00 65.19 334 THR A CA 1
ATOM 2480 C C . THR A 1 334 ? -11.646 21.223 16.749 1.00 65.19 334 THR A C 1
ATOM 2482 O O . THR A 1 334 ? -12.638 20.684 17.237 1.00 65.19 334 THR A O 1
ATOM 2485 N N . ASP A 1 335 ? -11.026 22.221 17.394 1.00 60.44 335 ASP A N 1
ATOM 2486 C CA . ASP A 1 335 ? -11.363 22.633 18.769 1.00 60.44 335 ASP A CA 1
ATOM 2487 C C . ASP A 1 335 ? -12.064 23.999 18.882 1.00 60.44 335 ASP A C 1
ATOM 2489 O O . ASP A 1 335 ? -12.371 24.450 19.990 1.00 60.44 335 ASP A O 1
ATOM 2493 N N . ASN A 1 336 ? -12.370 24.650 17.751 1.00 57.84 336 ASN A N 1
ATOM 2494 C CA . ASN A 1 336 ? -13.008 25.972 17.692 1.00 57.84 336 ASN A CA 1
ATOM 2495 C C . ASN A 1 336 ? -12.289 27.043 18.545 1.00 57.84 336 ASN A C 1
ATOM 2497 O O . ASN A 1 336 ? -12.885 28.061 18.909 1.00 57.84 336 ASN A O 1
ATOM 2501 N N . SER A 1 337 ? -11.003 26.851 18.865 1.00 65.19 337 SER A N 1
ATOM 2502 C CA . SER A 1 337 ? -10.202 27.794 19.663 1.00 65.19 337 SER A CA 1
ATOM 2503 C C . SER A 1 337 ? -9.899 29.111 18.940 1.00 65.19 337 SER A C 1
ATOM 2505 O O . SER A 1 337 ? -9.403 30.058 19.556 1.00 65.19 337 SER A O 1
ATOM 2507 N N . GLY A 1 338 ? -10.195 29.184 17.638 1.00 65.38 338 GLY A N 1
ATOM 2508 C CA . GLY A 1 338 ? -9.866 30.311 16.771 1.00 65.38 338 GLY A CA 1
ATOM 2509 C C . GLY A 1 338 ? -8.408 30.336 16.297 1.00 65.38 338 GLY A C 1
ATOM 2510 O O . GLY A 1 338 ? -8.016 31.321 15.675 1.00 65.38 338 GLY A O 1
ATOM 2511 N N . SER A 1 339 ? -7.601 29.305 16.586 1.00 73.25 339 SER A N 1
ATOM 2512 C CA . SER A 1 339 ? -6.273 29.129 15.981 1.00 73.25 339 SER A CA 1
ATOM 2513 C C . SER A 1 339 ? -6.361 28.361 14.667 1.00 73.25 339 SER A C 1
ATOM 2515 O O . SER A 1 339 ? -6.933 27.286 14.643 1.00 73.25 339 SER A O 1
ATOM 2517 N N . GLU A 1 340 ? -5.774 28.860 13.591 1.00 81.19 340 GLU A N 1
ATOM 2518 C CA . GLU A 1 340 ? -5.722 28.121 12.323 1.00 81.19 340 GLU A CA 1
ATOM 2519 C C . GLU A 1 340 ? -4.688 26.978 12.414 1.00 81.19 340 GLU A C 1
ATOM 2521 O O . GLU A 1 340 ? -3.582 27.199 12.917 1.00 81.19 340 GLU A O 1
ATOM 2526 N N . ASP A 1 341 ? -5.018 25.779 11.921 1.00 86.56 341 ASP A N 1
ATOM 2527 C CA . ASP A 1 341 ? -4.090 24.642 11.779 1.00 86.56 341 ASP A CA 1
ATOM 2528 C C . ASP A 1 341 ? -4.059 24.169 10.319 1.00 86.56 341 ASP A C 1
ATOM 2530 O O . ASP A 1 341 ? -4.504 23.076 9.960 1.00 86.56 341 ASP A O 1
ATOM 2534 N N . TRP A 1 342 ? -3.558 25.051 9.451 1.00 93.88 342 TRP A N 1
ATOM 2535 C CA . TRP A 1 342 ? -3.516 24.811 8.015 1.00 93.88 342 TRP A CA 1
ATOM 2536 C C . TRP A 1 342 ? -2.618 23.636 7.635 1.00 93.88 342 TRP A C 1
ATOM 2538 O O . TRP A 1 342 ? -1.481 23.491 8.094 1.00 93.88 342 TRP A O 1
ATOM 2548 N N . GLN A 1 343 ? -3.099 22.845 6.687 1.00 95.19 343 GLN A N 1
ATOM 2549 C CA . GLN A 1 343 ? -2.347 21.780 6.050 1.00 95.19 343 GLN A CA 1
ATOM 2550 C C . GLN A 1 343 ? -2.731 21.621 4.584 1.00 95.19 343 GLN A C 1
ATOM 2552 O O . GLN A 1 343 ? -3.866 21.878 4.193 1.00 95.19 343 GLN A O 1
ATOM 2557 N N . ARG A 1 344 ? -1.775 21.162 3.783 1.00 95.81 344 ARG A N 1
ATOM 2558 C CA . ARG A 1 344 ? -2.008 20.679 2.426 1.00 95.81 344 ARG A CA 1
ATOM 2559 C C . ARG A 1 344 ? -2.176 19.171 2.475 1.00 95.81 344 ARG A C 1
ATOM 2561 O O . ARG A 1 344 ? -1.336 18.476 3.058 1.00 95.81 344 ARG A O 1
ATOM 2568 N N . GLU A 1 345 ? -3.233 18.666 1.863 1.00 94.75 345 GLU A N 1
ATOM 2569 C CA . GLU A 1 345 ? -3.527 17.245 1.756 1.00 94.75 345 GLU A CA 1
ATOM 2570 C C . GLU A 1 345 ? -3.590 16.834 0.292 1.00 94.75 345 GLU A C 1
ATOM 2572 O O . GLU A 1 345 ? -4.523 17.191 -0.421 1.00 94.75 345 GLU A O 1
ATOM 2577 N N . ILE A 1 346 ? -2.610 16.039 -0.131 1.00 95.38 346 ILE A N 1
ATOM 2578 C CA . ILE A 1 346 ? -2.618 15.396 -1.442 1.00 95.38 346 ILE A CA 1
ATOM 2579 C C . ILE A 1 346 ? -3.059 13.958 -1.219 1.00 95.38 346 ILE A C 1
ATOM 2581 O O . ILE A 1 346 ? -2.398 13.214 -0.485 1.00 95.38 346 ILE A O 1
ATOM 2585 N N . GLN A 1 347 ? -4.164 13.546 -1.825 1.00 94.94 347 GLN A N 1
ATOM 2586 C CA . GLN A 1 347 ? -4.710 12.211 -1.615 1.00 94.94 347 GLN A CA 1
ATOM 2587 C C . GLN A 1 347 ? -5.301 11.612 -2.880 1.00 94.94 347 GLN A C 1
ATOM 2589 O O . GLN A 1 347 ? -5.935 12.298 -3.668 1.00 94.94 347 GLN A O 1
ATOM 2594 N N . SER A 1 348 ? -5.143 10.302 -3.037 1.00 95.75 348 SER A N 1
ATOM 2595 C CA . SER A 1 348 ? -5.793 9.528 -4.087 1.00 95.75 348 SER A CA 1
ATOM 2596 C C . SER A 1 348 ? -6.603 8.416 -3.450 1.00 95.75 348 SER A C 1
ATOM 2598 O O . SER A 1 348 ? -6.042 7.514 -2.820 1.00 95.75 348 SER A O 1
ATOM 2600 N N . GLY A 1 349 ? -7.921 8.486 -3.602 1.00 95.69 349 GLY A N 1
ATOM 2601 C CA . GLY A 1 349 ? -8.807 7.386 -3.259 1.00 95.69 349 GLY A CA 1
ATOM 2602 C C . GLY A 1 349 ? -8.873 6.363 -4.392 1.00 95.69 349 GLY A C 1
ATOM 2603 O O . GLY A 1 349 ? -8.657 6.702 -5.553 1.00 95.69 349 GLY A O 1
ATOM 2604 N N . PHE A 1 350 ? -9.130 5.098 -4.071 1.00 93.06 350 PHE A N 1
ATOM 2605 C CA . PHE A 1 350 ? -9.378 4.034 -5.046 1.00 93.06 350 PHE A CA 1
ATOM 2606 C C . PHE A 1 350 ? -10.203 2.903 -4.421 1.00 93.06 350 PHE A C 1
ATOM 2608 O O . PHE A 1 350 ? -9.703 1.991 -3.764 1.00 93.06 350 PHE A O 1
ATOM 2615 N N . TYR A 1 351 ? -11.511 2.979 -4.635 1.00 95.94 351 TYR A N 1
ATOM 2616 C CA . TYR A 1 351 ? -12.494 1.947 -4.371 1.00 95.94 351 TYR A CA 1
ATOM 2617 C C . TYR A 1 351 ? -12.399 0.826 -5.398 1.00 95.94 351 TYR A C 1
ATOM 2619 O O . TYR A 1 351 ? -12.413 1.031 -6.615 1.00 95.94 351 TYR A O 1
ATOM 2627 N N . ASP A 1 352 ? -12.328 -0.388 -4.875 1.00 93.56 352 ASP A N 1
ATOM 2628 C CA . ASP A 1 352 ? -12.340 -1.618 -5.637 1.00 93.56 352 ASP A CA 1
ATOM 2629 C C . ASP A 1 352 ? -13.667 -2.360 -5.407 1.00 93.56 352 ASP A C 1
ATOM 2631 O O . ASP A 1 352 ? -13.898 -2.869 -4.307 1.00 93.56 352 ASP A O 1
ATOM 2635 N N . PRO A 1 353 ? -14.538 -2.469 -6.429 1.00 92.00 353 PRO A N 1
ATOM 2636 C CA . PRO A 1 353 ? -15.827 -3.143 -6.292 1.00 92.00 353 PRO A CA 1
ATOM 2637 C C . PRO A 1 353 ? -15.707 -4.661 -6.080 1.00 92.00 353 PRO A C 1
ATOM 2639 O O . PRO A 1 353 ? -16.652 -5.282 -5.598 1.00 92.00 353 PRO A O 1
ATOM 2642 N N . ILE A 1 354 ? -14.569 -5.278 -6.418 1.00 92.12 354 ILE A N 1
ATOM 2643 C CA . ILE A 1 354 ? -14.330 -6.712 -6.209 1.00 92.12 354 ILE A CA 1
ATOM 2644 C C . ILE A 1 354 ? -13.977 -6.986 -4.747 1.00 92.12 354 ILE A C 1
ATOM 2646 O O . ILE A 1 354 ? -14.471 -7.951 -4.156 1.00 92.12 354 ILE A O 1
ATOM 2650 N N . THR A 1 355 ? -13.134 -6.145 -4.146 1.00 93.69 355 THR A N 1
ATOM 2651 C CA . THR A 1 355 ? -12.752 -6.286 -2.732 1.00 93.69 355 THR A CA 1
ATOM 2652 C C . THR A 1 355 ? -13.796 -5.662 -1.799 1.00 93.69 355 THR A C 1
ATOM 2654 O O . THR A 1 355 ? -13.937 -6.107 -0.654 1.00 93.69 355 THR A O 1
ATOM 2657 N N . GLY A 1 356 ? -14.536 -4.653 -2.268 1.00 95.19 356 GLY A N 1
ATOM 2658 C CA . GLY A 1 356 ? -15.412 -3.798 -1.464 1.00 95.19 356 GLY A CA 1
ATOM 2659 C C . GLY A 1 356 ? -14.642 -2.849 -0.538 1.00 95.19 356 GLY A C 1
ATOM 2660 O O . GLY A 1 356 ? -15.178 -2.443 0.491 1.00 95.19 356 GLY A O 1
ATOM 2661 N N . VAL A 1 357 ? -13.375 -2.560 -0.851 1.00 96.38 357 VAL A N 1
ATOM 2662 C CA . VAL A 1 357 ? -12.494 -1.694 -0.055 1.00 96.38 357 VAL A CA 1
ATOM 2663 C C . VAL A 1 357 ? -12.260 -0.392 -0.804 1.00 96.38 357 VAL A C 1
ATOM 2665 O O . VAL A 1 357 ? -11.885 -0.407 -1.974 1.00 96.38 357 VAL A O 1
ATOM 2668 N N . HIS A 1 358 ? -12.452 0.731 -0.119 1.00 97.38 358 HIS A N 1
ATOM 2669 C CA . HIS A 1 358 ? -11.930 2.029 -0.530 1.00 97.38 358 HIS A CA 1
ATOM 2670 C C . HIS A 1 358 ? -10.608 2.263 0.184 1.00 97.38 358 HIS A C 1
ATOM 2672 O O . HIS A 1 358 ? -10.575 2.336 1.409 1.00 97.38 358 HIS A O 1
ATOM 2678 N N . THR A 1 359 ? -9.519 2.326 -0.574 1.00 96.44 359 THR A N 1
ATOM 2679 C CA . THR A 1 359 ? -8.207 2.689 -0.037 1.00 96.44 359 THR A CA 1
ATOM 2680 C C . THR A 1 359 ? -7.917 4.148 -0.365 1.00 96.44 359 THR A C 1
ATOM 2682 O O . THR A 1 359 ? -8.262 4.604 -1.454 1.00 96.44 359 THR A O 1
ATOM 2685 N N . VAL A 1 360 ? -7.281 4.877 0.551 1.00 96.56 360 VAL A N 1
ATOM 2686 C CA . VAL A 1 360 ? -6.792 6.240 0.303 1.00 96.56 360 VAL A CA 1
ATOM 2687 C C . VAL A 1 360 ? -5.301 6.298 0.593 1.00 96.56 360 VAL A C 1
ATOM 2689 O O . VAL A 1 360 ? -4.864 6.024 1.708 1.00 96.56 360 VAL A O 1
ATOM 2692 N N . ALA A 1 361 ? -4.514 6.668 -0.412 1.00 96.50 361 ALA A N 1
ATOM 2693 C CA . ALA A 1 361 ? -3.105 7.004 -0.250 1.00 96.50 361 ALA A CA 1
ATOM 2694 C C . ALA A 1 361 ? -2.982 8.521 -0.088 1.00 96.50 361 ALA A C 1
ATOM 2696 O O . ALA A 1 361 ? -3.424 9.256 -0.969 1.00 96.50 361 ALA A O 1
ATOM 2697 N N . ARG A 1 362 ? -2.389 8.997 1.012 1.00 95.81 362 ARG A N 1
ATOM 2698 C CA . ARG A 1 362 ? -2.423 10.425 1.373 1.00 95.81 362 ARG A CA 1
ATOM 2699 C C . ARG A 1 362 ? -1.078 10.942 1.876 1.00 95.81 362 ARG A C 1
ATOM 2701 O O . ARG A 1 362 ? -0.389 10.252 2.622 1.00 95.81 362 ARG A O 1
ATOM 2708 N N . LYS A 1 363 ? -0.725 12.176 1.514 1.00 96.38 363 LYS A N 1
ATOM 2709 C CA . LYS A 1 363 ? 0.391 12.967 2.057 1.00 96.38 363 LYS A CA 1
ATOM 2710 C C . LYS A 1 363 ? -0.189 14.236 2.678 1.00 96.38 363 LYS A C 1
ATOM 2712 O O . LYS A 1 363 ? -0.880 14.991 2.003 1.00 96.38 363 LYS A O 1
ATOM 2717 N N . LYS A 1 364 ? 0.080 14.459 3.966 1.00 96.00 364 LYS A N 1
ATOM 2718 C CA . LYS A 1 364 ? -0.250 15.700 4.685 1.00 96.00 364 LYS A CA 1
ATOM 2719 C C . LYS A 1 364 ? 1.014 16.518 4.895 1.00 96.00 364 LYS A C 1
ATOM 2721 O O . LYS A 1 364 ? 2.014 15.954 5.338 1.00 96.00 364 LYS A O 1
ATOM 2726 N N . ILE A 1 365 ? 0.957 17.822 4.648 1.00 97.00 365 ILE A N 1
ATOM 2727 C CA . ILE A 1 365 ? 2.048 18.771 4.899 1.00 97.00 365 ILE A CA 1
ATOM 2728 C C . ILE A 1 365 ? 1.506 19.898 5.776 1.00 97.00 365 ILE A C 1
ATOM 2730 O O . ILE A 1 365 ? 0.548 20.560 5.391 1.00 97.00 365 ILE A O 1
ATOM 2734 N N . LYS A 1 366 ? 2.109 20.131 6.946 1.00 96.50 366 LYS A N 1
ATOM 2735 C CA . LYS A 1 366 ? 1.733 21.260 7.808 1.00 96.50 366 LYS A CA 1
ATOM 2736 C C . LYS A 1 366 ? 2.139 22.590 7.172 1.00 96.50 366 LYS A C 1
ATOM 2738 O O . LYS A 1 366 ? 3.267 22.740 6.692 1.00 96.50 366 LYS A O 1
ATOM 2743 N N . CYS A 1 367 ? 1.225 23.547 7.225 1.00 95.69 367 CYS A N 1
ATOM 2744 C CA . CYS A 1 367 ? 1.359 24.880 6.658 1.00 95.69 367 CYS A CA 1
ATOM 2745 C C . CYS A 1 367 ? 1.172 25.926 7.761 1.00 95.69 367 CYS A C 1
ATOM 2747 O O . CYS A 1 367 ? 0.665 25.639 8.842 1.00 95.69 367 CYS A O 1
ATOM 2749 N N . THR A 1 368 ? 1.610 27.155 7.505 1.00 93.88 368 THR A N 1
ATOM 2750 C CA . THR A 1 368 ? 1.439 28.261 8.469 1.00 93.88 368 THR A CA 1
ATOM 2751 C C . THR A 1 368 ? 0.295 29.200 8.095 1.00 93.88 368 THR A C 1
ATOM 2753 O O . THR A 1 368 ? -0.011 30.121 8.848 1.00 93.88 368 THR A O 1
ATOM 2756 N N . SER A 1 369 ? -0.328 28.981 6.936 1.00 93.06 369 SER A N 1
ATOM 2757 C CA . SER A 1 369 ? -1.452 29.749 6.401 1.00 93.06 369 SER A CA 1
ATOM 2758 C C . SER A 1 369 ? -2.173 28.948 5.306 1.00 93.06 369 SER A C 1
ATOM 2760 O O . SER A 1 369 ? -1.687 27.895 4.893 1.00 93.06 369 SER A O 1
ATOM 2762 N N . ALA A 1 370 ? -3.273 29.490 4.778 1.00 92.31 370 ALA A N 1
ATOM 2763 C CA . ALA A 1 370 ? -4.000 28.948 3.625 1.00 92.31 370 ALA A CA 1
ATOM 2764 C C . ALA A 1 370 ? -3.226 28.998 2.286 1.00 92.31 370 ALA A C 1
ATOM 2766 O O . ALA A 1 370 ? -3.733 28.528 1.272 1.00 92.31 370 ALA A O 1
ATOM 2767 N N . ASP A 1 371 ? -2.031 29.598 2.255 1.00 93.56 371 ASP A N 1
ATOM 2768 C CA . ASP A 1 371 ? -1.163 29.644 1.075 1.00 93.56 371 ASP A CA 1
ATOM 2769 C C . ASP A 1 371 ? -0.299 28.374 0.994 1.00 93.56 371 ASP A C 1
ATOM 2771 O O . ASP A 1 371 ? 0.449 28.065 1.929 1.00 93.56 371 ASP A O 1
ATOM 2775 N N . GLU A 1 372 ? -0.361 27.668 -0.137 1.00 91.44 372 GLU A N 1
ATOM 2776 C CA . GLU A 1 372 ? 0.421 26.456 -0.413 1.00 91.44 372 GLU A CA 1
ATOM 2777 C C . GLU A 1 372 ? 1.934 26.685 -0.265 1.00 91.44 372 GLU A C 1
ATOM 2779 O O . GLU A 1 372 ? 2.657 25.824 0.234 1.00 91.44 372 GLU A O 1
ATOM 2784 N N . THR A 1 373 ? 2.434 27.876 -0.608 1.00 92.62 373 THR A N 1
ATOM 2785 C CA . THR A 1 373 ? 3.866 28.204 -0.478 1.00 92.62 373 THR A CA 1
ATOM 2786 C C . THR A 1 373 ? 4.344 28.219 0.977 1.00 92.62 373 THR A C 1
ATOM 2788 O O . THR A 1 373 ? 5.546 28.169 1.251 1.00 92.62 373 THR A O 1
ATOM 2791 N N . SER A 1 374 ? 3.407 28.259 1.930 1.00 94.50 374 SER A N 1
ATOM 2792 C CA . SER A 1 374 ? 3.675 28.184 3.364 1.00 94.50 374 SER A CA 1
ATOM 2793 C C . SER A 1 374 ? 3.781 26.746 3.895 1.00 94.50 374 SER A C 1
ATOM 2795 O O . SER A 1 374 ? 4.089 26.551 5.074 1.00 94.50 374 SER A O 1
ATOM 2797 N N . CYS A 1 375 ? 3.548 25.741 3.046 1.00 95.44 375 CYS A N 1
ATOM 2798 C CA . CYS A 1 375 ? 3.539 24.321 3.385 1.00 95.44 375 CYS A CA 1
ATOM 2799 C C . CYS A 1 375 ? 4.943 23.715 3.343 1.00 95.44 375 CYS A C 1
ATOM 2801 O O . CYS A 1 375 ? 5.301 22.948 2.453 1.00 95.44 375 CYS A O 1
ATOM 2803 N N . ASN A 1 376 ? 5.757 24.067 4.332 1.00 95.06 376 ASN A N 1
ATOM 2804 C CA . ASN A 1 376 ? 7.131 23.585 4.478 1.00 95.06 376 ASN A CA 1
ATOM 2805 C C . ASN A 1 376 ? 7.374 22.847 5.805 1.00 95.06 376 ASN A C 1
ATOM 2807 O O . ASN A 1 376 ? 8.522 22.588 6.171 1.00 95.06 376 ASN A O 1
ATOM 2811 N N . GLY A 1 377 ? 6.303 22.523 6.532 1.00 95.94 377 GLY A N 1
ATOM 2812 C CA . GLY A 1 377 ? 6.366 21.894 7.840 1.00 95.94 377 GLY A CA 1
ATOM 2813 C C . GLY A 1 377 ? 6.386 20.367 7.806 1.00 95.94 377 GLY A C 1
ATOM 2814 O O . GLY A 1 377 ? 6.711 19.715 6.808 1.00 95.94 377 GLY A O 1
ATOM 2815 N N . ARG A 1 378 ? 6.004 19.796 8.953 1.00 95.81 378 ARG A N 1
ATOM 2816 C CA . ARG A 1 378 ? 5.916 18.350 9.166 1.00 95.81 378 ARG A CA 1
ATOM 2817 C C . ARG A 1 378 ? 5.104 17.699 8.051 1.00 95.81 378 ARG A C 1
ATOM 2819 O O . ARG A 1 378 ? 3.962 18.082 7.810 1.00 95.81 378 ARG A O 1
ATOM 2826 N N . THR A 1 379 ? 5.693 16.690 7.425 1.00 97.06 379 THR A N 1
ATOM 2827 C CA . THR A 1 379 ? 5.094 15.925 6.333 1.00 97.06 379 THR A CA 1
ATOM 2828 C C . THR A 1 379 ? 4.833 14.506 6.802 1.00 97.06 379 THR A C 1
ATOM 2830 O O . THR A 1 379 ? 5.710 13.895 7.402 1.00 97.06 379 THR A O 1
ATOM 2833 N N . THR A 1 380 ? 3.636 13.970 6.592 1.00 97.12 380 THR A N 1
ATOM 2834 C CA . THR A 1 380 ? 3.276 12.606 7.006 1.00 97.12 380 THR A CA 1
ATOM 2835 C C . THR A 1 380 ? 2.511 11.903 5.901 1.00 97.12 380 THR A C 1
ATOM 2837 O O . THR A 1 380 ? 1.589 12.482 5.326 1.00 97.12 380 THR A O 1
ATOM 2840 N N . THR A 1 381 ? 2.883 10.659 5.612 1.00 97.00 381 THR A N 1
ATOM 2841 C CA . THR A 1 381 ? 2.170 9.820 4.645 1.00 97.00 381 THR A CA 1
ATOM 2842 C C . THR A 1 381 ? 1.276 8.818 5.356 1.00 97.00 381 THR A C 1
ATOM 2844 O O . THR A 1 381 ? 1.605 8.325 6.436 1.00 97.00 381 THR A O 1
ATOM 2847 N N . TYR A 1 382 ? 0.135 8.529 4.745 1.00 95.62 382 TYR A N 1
ATOM 2848 C CA . TYR A 1 382 ? -0.898 7.664 5.289 1.00 95.62 382 TYR A CA 1
ATOM 2849 C C . TYR A 1 382 ? -1.385 6.682 4.233 1.00 95.62 382 TYR A C 1
ATOM 2851 O O . TYR A 1 382 ? -1.349 6.960 3.027 1.00 95.62 382 TYR A O 1
ATOM 2859 N N . MET A 1 383 ? -1.881 5.552 4.717 1.00 95.06 383 MET A N 1
ATOM 2860 C CA . MET A 1 383 ? -2.742 4.666 3.958 1.00 95.06 383 MET A CA 1
ATOM 2861 C C . MET A 1 383 ? -3.971 4.341 4.790 1.00 95.06 383 MET A C 1
ATOM 2863 O O . MET A 1 383 ? -3.865 3.790 5.888 1.00 95.06 383 MET A O 1
ATOM 2867 N N . ASP A 1 384 ? -5.123 4.670 4.228 1.00 96.06 384 ASP A N 1
ATOM 2868 C CA . ASP A 1 384 ? -6.407 4.511 4.881 1.00 96.06 384 ASP A CA 1
ATOM 2869 C C . ASP A 1 384 ? -7.243 3.444 4.178 1.00 96.06 384 ASP A C 1
ATOM 2871 O O . ASP A 1 384 ? -7.172 3.290 2.958 1.00 96.06 384 ASP A O 1
ATOM 2875 N N . PHE A 1 385 ? -8.071 2.732 4.937 1.00 97.12 385 PHE A N 1
ATOM 2876 C CA . PHE A 1 385 ? -9.000 1.733 4.417 1.00 97.12 385 PHE A CA 1
ATOM 2877 C C . PHE A 1 385 ? -10.405 1.982 4.947 1.00 97.12 385 PHE A C 1
ATOM 2879 O O . PHE A 1 385 ? -10.591 2.066 6.158 1.00 97.12 385 PHE A O 1
ATOM 2886 N N . TYR A 1 386 ? -11.391 1.985 4.052 1.00 97.88 386 TYR A N 1
ATOM 2887 C CA . TYR A 1 386 ? -12.812 1.943 4.375 1.00 97.88 386 TYR A CA 1
ATOM 2888 C C . TYR A 1 386 ? -13.437 0.686 3.785 1.00 97.88 386 TYR A C 1
ATOM 2890 O O . TYR A 1 386 ? -13.303 0.404 2.593 1.00 97.88 386 TYR A O 1
ATOM 2898 N N . TYR A 1 387 ? -14.145 -0.073 4.608 1.00 97.75 387 TYR A N 1
ATOM 2899 C CA . TYR A 1 387 ? -14.912 -1.238 4.171 1.00 97.75 387 TYR A CA 1
ATOM 2900 C C . TYR A 1 387 ? -16.027 -1.537 5.161 1.00 97.75 387 TYR A C 1
ATOM 2902 O O . TYR A 1 387 ? -16.061 -0.992 6.263 1.00 97.75 387 TYR A O 1
ATOM 2910 N N . THR A 1 388 ? -16.949 -2.417 4.775 1.00 97.38 388 THR A N 1
ATOM 2911 C CA . THR A 1 388 ? -18.075 -2.778 5.637 1.00 97.38 388 THR A CA 1
ATOM 2912 C C . THR A 1 388 ? -17.966 -4.146 6.291 1.00 97.38 388 THR A C 1
ATOM 2914 O O . THR A 1 388 ? -17.404 -5.088 5.726 1.00 97.38 388 THR A O 1
ATOM 2917 N N . THR A 1 389 ? -18.566 -4.253 7.476 1.00 97.25 389 THR A N 1
ATOM 2918 C CA . THR A 1 389 ? -18.825 -5.498 8.215 1.00 97.25 389 THR A CA 1
ATOM 2919 C C . THR A 1 389 ? -20.299 -5.556 8.643 1.00 97.25 389 THR A C 1
ATOM 2921 O O . THR A 1 389 ? -21.010 -4.549 8.592 1.00 97.25 389 THR A O 1
ATOM 2924 N N . ASN A 1 390 ? -20.798 -6.730 9.056 1.00 96.69 390 ASN A N 1
ATOM 2925 C CA . ASN A 1 390 ? -22.199 -6.854 9.497 1.00 96.69 390 ASN A CA 1
ATOM 2926 C C . ASN A 1 390 ? -22.409 -6.374 10.940 1.00 96.69 390 ASN A C 1
ATOM 2928 O O . ASN A 1 390 ? -23.527 -6.055 11.338 1.00 96.69 390 ASN A O 1
ATOM 2932 N N . SER A 1 391 ? -21.345 -6.347 11.741 1.00 96.31 391 SER A N 1
ATOM 2933 C CA . SER A 1 391 ? -21.379 -5.910 13.132 1.00 96.31 391 SER A CA 1
ATOM 2934 C C . SER A 1 391 ? -20.031 -5.328 13.554 1.00 96.31 391 SER A C 1
ATOM 2936 O O . SER A 1 391 ? -18.997 -5.601 12.941 1.00 96.31 391 SER A O 1
ATOM 2938 N N . LYS A 1 392 ? -20.025 -4.541 14.636 1.00 94.69 392 LYS A N 1
ATOM 2939 C CA . LYS A 1 392 ? -18.799 -3.930 15.175 1.00 94.69 392 LYS A CA 1
ATOM 2940 C C . LYS A 1 392 ? -17.792 -4.939 15.740 1.00 94.69 392 LYS A C 1
ATOM 2942 O O . LYS A 1 392 ? -16.606 -4.644 15.797 1.00 94.69 392 LYS A O 1
ATOM 2947 N N . SER A 1 393 ? -18.258 -6.126 16.133 1.00 91.88 393 SER A N 1
ATOM 2948 C CA . SER A 1 393 ? -17.414 -7.228 16.613 1.00 91.88 393 SER A CA 1
ATOM 2949 C C . SER A 1 393 ? -16.824 -8.084 15.491 1.00 91.88 393 SER A C 1
ATOM 2951 O O . SER A 1 393 ? -15.962 -8.916 15.756 1.00 91.88 393 SER A O 1
ATOM 2953 N N . GLU A 1 394 ? -17.307 -7.926 14.258 1.00 93.44 394 GLU A N 1
ATOM 2954 C CA . GLU A 1 394 ? -16.782 -8.626 13.088 1.00 93.44 394 GLU A CA 1
ATOM 2955 C C . GLU A 1 394 ? -15.662 -7.831 12.414 1.00 93.44 394 GLU A C 1
ATOM 2957 O O . GLU A 1 394 ? -15.624 -6.595 12.450 1.00 93.44 394 GLU A O 1
ATOM 2962 N N . ASP A 1 395 ? -14.784 -8.571 11.741 1.00 93.38 395 ASP A N 1
ATOM 2963 C CA . ASP A 1 395 ? -13.774 -8.039 10.838 1.00 93.38 395 ASP A CA 1
ATOM 2964 C C . ASP A 1 395 ? -13.649 -8.932 9.592 1.00 93.38 395 ASP A C 1
ATOM 2966 O O . ASP A 1 395 ? -14.211 -10.032 9.523 1.00 93.38 395 ASP A O 1
ATOM 2970 N N . ARG A 1 396 ? -12.925 -8.443 8.590 1.00 94.69 396 ARG A N 1
ATOM 2971 C CA . ARG A 1 396 ? -12.568 -9.164 7.372 1.00 94.69 396 ARG A CA 1
ATOM 2972 C C . ARG A 1 396 ? -11.080 -9.496 7.400 1.00 94.69 396 ARG A C 1
ATOM 2974 O O . ARG A 1 396 ? -10.270 -8.778 7.982 1.00 94.69 396 ARG A O 1
ATOM 2981 N N . TYR A 1 397 ? -10.723 -10.599 6.754 1.00 95.38 397 TYR A N 1
ATOM 2982 C CA . TYR A 1 397 ? -9.388 -11.169 6.873 1.00 95.38 397 TYR A CA 1
ATOM 2983 C C . TYR A 1 397 ? -8.837 -11.612 5.529 1.00 95.38 397 TYR A C 1
ATOM 2985 O O . TYR A 1 397 ? -9.576 -12.128 4.691 1.00 95.38 397 TYR A O 1
ATOM 2993 N N . VAL A 1 398 ? -7.522 -11.489 5.398 1.00 96.19 398 VAL A N 1
ATOM 2994 C CA . VAL A 1 398 ? -6.731 -12.226 4.416 1.00 96.19 398 VAL A CA 1
ATOM 2995 C C . VAL A 1 398 ? -6.424 -13.594 5.011 1.00 96.19 398 VAL A C 1
ATOM 2997 O O . VAL A 1 398 ? -5.832 -13.668 6.089 1.00 96.19 398 VAL A O 1
ATOM 3000 N N . ASP A 1 399 ? -6.837 -14.667 4.337 1.00 95.19 399 ASP A N 1
ATOM 3001 C CA . ASP A 1 399 ? -6.501 -16.037 4.735 1.00 95.19 399 ASP A CA 1
ATOM 3002 C C . ASP A 1 399 ? -5.276 -16.527 3.960 1.00 95.19 399 ASP A C 1
ATOM 3004 O O . ASP A 1 399 ? -5.283 -16.615 2.725 1.00 95.19 399 ASP A O 1
ATOM 3008 N N . PHE A 1 400 ? -4.213 -16.841 4.697 1.00 95.44 400 PHE A N 1
ATOM 3009 C CA . PHE A 1 400 ? -2.944 -17.239 4.106 1.00 95.44 400 PHE A CA 1
ATOM 3010 C C . PHE A 1 400 ? -2.985 -18.646 3.519 1.00 95.44 400 PHE A C 1
ATOM 3012 O O . PHE A 1 400 ? -2.166 -18.914 2.646 1.00 95.44 400 PHE A O 1
ATOM 3019 N N . VAL A 1 401 ? -3.935 -19.508 3.917 1.00 95.06 401 VAL A N 1
ATOM 3020 C CA . VAL A 1 401 ? -4.039 -20.889 3.408 1.00 95.06 401 VAL A CA 1
ATOM 3021 C C . VAL A 1 401 ? -3.996 -20.919 1.878 1.00 95.06 401 VAL A C 1
ATOM 3023 O O . VAL A 1 401 ? -4.792 -20.256 1.208 1.00 95.06 401 VAL A O 1
ATOM 3026 N N . GLY A 1 402 ? -3.082 -21.716 1.331 1.00 95.06 402 GLY A N 1
ATOM 3027 C CA . GLY A 1 402 ? -2.751 -21.782 -0.088 1.00 95.06 402 GLY A CA 1
ATOM 3028 C C . GLY A 1 402 ? -1.273 -21.499 -0.352 1.00 95.06 402 GLY A C 1
ATOM 3029 O O . GLY A 1 402 ? -0.473 -21.335 0.569 1.00 95.06 402 GLY A O 1
ATOM 3030 N N . ASP A 1 403 ? -0.923 -21.447 -1.633 1.00 95.12 403 ASP A N 1
ATOM 3031 C CA . ASP A 1 403 ? 0.453 -21.269 -2.083 1.00 95.12 403 ASP A CA 1
ATOM 3032 C C . ASP A 1 403 ? 0.754 -19.792 -2.345 1.00 95.12 403 ASP A C 1
ATOM 3034 O O . ASP A 1 403 ? 0.043 -19.112 -3.087 1.00 95.12 403 ASP A O 1
ATOM 3038 N N . TRP A 1 404 ? 1.836 -19.292 -1.760 1.00 95.38 404 TRP A N 1
ATOM 3039 C CA . TRP A 1 404 ? 2.384 -17.966 -2.023 1.00 95.38 404 TRP A CA 1
ATOM 3040 C C . TRP A 1 404 ? 3.781 -18.099 -2.609 1.00 95.38 404 TRP A C 1
ATOM 3042 O O . TRP A 1 404 ? 4.534 -19.000 -2.245 1.00 95.38 404 TRP A O 1
ATOM 3052 N N . VAL A 1 405 ? 4.132 -17.200 -3.524 1.00 94.00 405 VAL A N 1
ATOM 3053 C CA . VAL A 1 405 ? 5.440 -17.219 -4.186 1.00 94.00 405 VAL A CA 1
ATOM 3054 C C . VAL A 1 405 ? 6.127 -15.874 -4.025 1.00 94.00 405 VAL A C 1
ATOM 3056 O O . VAL A 1 405 ? 5.547 -14.819 -4.301 1.00 94.00 405 VAL A O 1
ATOM 3059 N N . GLU A 1 406 ? 7.388 -15.937 -3.615 1.00 92.56 406 GLU A N 1
ATOM 3060 C CA . GLU A 1 406 ? 8.357 -14.857 -3.726 1.00 92.56 406 GLU A CA 1
ATOM 3061 C C . GLU A 1 406 ? 9.269 -15.133 -4.928 1.00 92.56 406 GLU A C 1
ATOM 3063 O O . GLU A 1 406 ? 9.788 -16.239 -5.088 1.00 92.56 406 GLU A O 1
ATOM 3068 N N . THR A 1 407 ? 9.458 -14.117 -5.770 1.00 89.44 407 THR A N 1
ATOM 3069 C CA . THR A 1 407 ? 10.391 -14.159 -6.900 1.00 89.44 407 THR A CA 1
ATOM 3070 C C . THR A 1 407 ? 11.450 -13.091 -6.687 1.00 89.44 407 THR A C 1
ATOM 3072 O O . THR A 1 407 ? 11.099 -11.926 -6.494 1.00 89.44 407 THR A O 1
ATOM 3075 N N . SER A 1 408 ? 12.715 -13.484 -6.797 1.00 87.00 408 SER A N 1
ATOM 3076 C CA . SER A 1 408 ? 13.865 -12.593 -6.652 1.00 87.00 408 SER A CA 1
ATOM 3077 C C . SER A 1 408 ? 14.848 -12.807 -7.796 1.00 87.00 408 SER A C 1
ATOM 3079 O O . SER A 1 408 ? 14.983 -13.913 -8.319 1.00 87.00 408 SER A O 1
ATOM 3081 N N . VAL A 1 409 ? 15.528 -11.735 -8.193 1.00 85.88 409 VAL A N 1
ATOM 3082 C CA . VAL A 1 409 ? 16.561 -11.765 -9.233 1.00 85.88 409 VAL A CA 1
ATOM 3083 C C . VAL A 1 409 ? 17.915 -11.684 -8.550 1.00 85.88 409 VAL A C 1
ATOM 3085 O O . VAL A 1 409 ? 18.193 -10.713 -7.845 1.00 85.88 409 VAL A O 1
ATOM 3088 N N . CYS A 1 410 ? 18.736 -12.709 -8.735 1.00 85.50 410 CYS A N 1
ATOM 3089 C CA . CYS A 1 410 ? 20.064 -12.780 -8.146 1.00 85.50 410 CYS A CA 1
ATOM 3090 C C . CYS A 1 410 ? 21.053 -11.927 -8.951 1.00 85.50 410 CYS A C 1
ATOM 3092 O O . CYS A 1 410 ? 20.799 -11.568 -10.102 1.00 85.50 410 CYS A O 1
ATOM 3094 N N . GLU A 1 411 ? 22.194 -11.576 -8.361 1.00 82.31 411 GLU A N 1
ATOM 3095 C CA . GLU A 1 411 ? 23.159 -10.664 -8.993 1.00 82.31 411 GLU A CA 1
ATOM 3096 C C . GLU A 1 411 ? 23.759 -11.222 -10.290 1.00 82.31 411 GLU A C 1
ATOM 3098 O O . GLU A 1 411 ? 24.158 -10.443 -11.158 1.00 82.31 411 GLU A O 1
ATOM 3103 N N . ASN A 1 412 ? 23.798 -12.549 -10.444 1.00 79.88 412 ASN A N 1
ATOM 3104 C CA . ASN A 1 412 ? 24.218 -13.216 -11.675 1.00 79.88 412 ASN A CA 1
ATOM 3105 C C . ASN A 1 412 ? 23.120 -13.275 -12.765 1.00 79.88 412 ASN A C 1
ATOM 3107 O O . ASN A 1 412 ? 23.393 -13.743 -13.872 1.00 79.88 412 ASN A O 1
ATOM 3111 N N . GLY A 1 413 ? 21.903 -12.804 -12.465 1.00 80.19 413 GLY A N 1
ATOM 3112 C CA . GLY A 1 413 ? 20.734 -12.823 -13.348 1.00 80.19 413 GLY A CA 1
ATOM 3113 C C . GLY A 1 413 ? 19.813 -14.039 -13.188 1.00 80.19 413 GLY A C 1
ATOM 3114 O O . GLY A 1 413 ? 18.770 -14.084 -13.843 1.00 80.19 413 GLY A O 1
ATOM 3115 N N . ASP A 1 414 ? 20.151 -15.010 -12.334 1.00 87.81 414 ASP A N 1
ATOM 3116 C CA . ASP A 1 414 ? 19.268 -16.140 -12.045 1.00 87.81 414 ASP A CA 1
ATOM 3117 C C . ASP A 1 414 ? 17.988 -15.683 -11.339 1.00 87.81 414 ASP A C 1
ATOM 3119 O O . ASP A 1 414 ? 17.964 -14.698 -10.599 1.00 87.81 414 ASP A O 1
ATOM 3123 N N . ILE A 1 415 ? 16.912 -16.443 -11.540 1.00 88.88 415 ILE A N 1
ATOM 3124 C CA . ILE A 1 415 ? 15.630 -16.202 -10.880 1.00 88.88 415 ILE A CA 1
ATOM 3125 C C . ILE A 1 415 ? 15.458 -17.203 -9.740 1.00 88.88 415 ILE A C 1
ATOM 3127 O O . ILE A 1 415 ? 15.256 -18.398 -9.975 1.00 88.88 415 ILE A O 1
ATOM 3131 N N . ALA A 1 416 ? 15.485 -16.702 -8.511 1.00 92.00 416 ALA A N 1
ATOM 3132 C CA . ALA A 1 416 ? 15.113 -17.453 -7.323 1.00 92.00 416 ALA A CA 1
ATOM 3133 C C . ALA A 1 416 ? 13.589 -17.429 -7.129 1.00 92.00 416 ALA A C 1
ATOM 3135 O O . ALA A 1 416 ? 12.946 -16.391 -7.312 1.00 92.00 416 ALA A O 1
ATOM 3136 N N . LYS A 1 417 ? 13.006 -18.580 -6.778 1.00 94.00 417 LYS A N 1
ATOM 3137 C CA . LYS A 1 417 ? 11.572 -18.734 -6.501 1.00 94.00 417 LYS A CA 1
ATOM 3138 C C . LYS A 1 417 ? 11.374 -19.499 -5.205 1.00 94.00 417 LYS A C 1
ATOM 3140 O O . LYS A 1 417 ? 11.581 -20.714 -5.162 1.00 94.00 417 LYS A O 1
ATOM 3145 N N . LEU A 1 418 ? 10.917 -18.789 -4.185 1.00 95.31 418 LEU A N 1
ATOM 3146 C CA . LEU A 1 418 ? 10.625 -19.339 -2.873 1.00 95.31 418 LEU A CA 1
ATOM 3147 C C . LEU A 1 418 ? 9.112 -19.542 -2.740 1.00 95.31 418 LEU A C 1
ATOM 3149 O O . LEU A 1 418 ? 8.325 -18.612 -2.921 1.00 95.31 418 LEU A O 1
ATOM 3153 N N . ASN A 1 419 ? 8.710 -20.779 -2.465 1.00 96.06 419 ASN A N 1
ATOM 3154 C CA . ASN A 1 419 ? 7.321 -21.191 -2.316 1.00 96.06 419 ASN A CA 1
ATOM 3155 C C . ASN A 1 419 ? 6.973 -21.300 -0.835 1.00 96.06 419 ASN A C 1
ATOM 3157 O O . ASN A 1 419 ? 7.680 -21.954 -0.067 1.00 96.06 419 ASN A O 1
ATOM 3161 N N . PHE A 1 420 ? 5.839 -20.715 -0.478 1.00 96.06 420 PHE A N 1
ATOM 3162 C CA . PHE A 1 420 ? 5.269 -20.691 0.855 1.00 96.06 420 PHE A CA 1
ATOM 3163 C C . PHE A 1 420 ? 3.905 -21.383 0.806 1.00 96.06 420 PHE A C 1
ATOM 3165 O O . PHE A 1 420 ? 2.908 -20.775 0.420 1.00 96.06 420 PHE A O 1
ATOM 3172 N N . ALA A 1 421 ? 3.864 -22.662 1.168 1.00 96.75 421 ALA A N 1
ATOM 3173 C CA . ALA A 1 421 ? 2.635 -23.447 1.196 1.00 96.75 421 ALA A CA 1
ATOM 3174 C C . ALA A 1 421 ? 2.018 -23.389 2.597 1.00 96.75 421 ALA A C 1
ATOM 3176 O O . ALA A 1 421 ? 2.502 -24.050 3.521 1.00 96.75 421 ALA A O 1
ATOM 3177 N N . PHE A 1 422 ? 0.969 -22.583 2.765 1.00 95.88 422 PHE A N 1
ATOM 3178 C CA . PHE A 1 422 ? 0.228 -22.484 4.020 1.00 95.88 422 PHE A CA 1
ATOM 3179 C C . PHE A 1 422 ? -0.949 -23.463 4.044 1.00 95.88 422 PHE A C 1
ATOM 3181 O O . PHE A 1 422 ? -1.750 -23.518 3.110 1.00 95.88 422 PHE A O 1
ATOM 3188 N N . ASP A 1 423 ? -1.107 -24.186 5.147 1.00 95.50 423 ASP A N 1
ATOM 3189 C CA . ASP A 1 423 ? -2.229 -25.089 5.394 1.00 95.50 423 ASP A CA 1
ATOM 3190 C C . ASP A 1 423 ? -2.827 -24.878 6.796 1.00 95.50 423 ASP A C 1
ATOM 3192 O O . ASP A 1 423 ? -2.486 -23.944 7.511 1.00 95.50 423 ASP A O 1
ATOM 3196 N N . SER A 1 424 ? -3.735 -25.757 7.224 1.00 93.25 424 SER A N 1
ATOM 3197 C CA . SER A 1 424 ? -4.363 -25.662 8.554 1.00 93.25 424 SER A CA 1
ATOM 3198 C C . SER A 1 424 ? -3.398 -25.735 9.753 1.00 93.25 424 SER A C 1
ATOM 3200 O O . SER A 1 424 ? -3.812 -25.449 10.873 1.00 93.25 424 SER A O 1
ATOM 3202 N N . LYS A 1 425 ? -2.151 -26.178 9.557 1.00 92.94 425 LYS A N 1
ATOM 3203 C CA . LYS A 1 425 ? -1.152 -26.389 10.615 1.00 92.94 425 LYS A CA 1
ATOM 3204 C C . LYS A 1 425 ? -0.089 -25.297 10.635 1.00 92.94 425 LYS A C 1
ATOM 3206 O O . LYS A 1 425 ? 0.460 -25.023 11.702 1.00 92.94 425 LYS A O 1
ATOM 3211 N N . GLY A 1 426 ? 0.219 -24.703 9.487 1.00 95.00 426 GLY A N 1
ATOM 3212 C CA . GLY A 1 426 ? 1.241 -23.673 9.382 1.00 95.00 426 GLY A CA 1
ATOM 3213 C C . GLY A 1 426 ? 1.769 -23.524 7.964 1.00 95.00 426 GLY A C 1
ATOM 3214 O O . GLY A 1 426 ? 1.013 -23.595 7.002 1.00 95.00 426 GLY A O 1
ATOM 3215 N N . LEU A 1 427 ? 3.071 -23.294 7.848 1.00 96.19 427 LEU A N 1
ATOM 3216 C CA . LEU A 1 427 ? 3.792 -23.011 6.613 1.00 96.19 427 LEU A CA 1
ATOM 3217 C C . LEU A 1 427 ? 4.793 -24.124 6.304 1.00 96.19 427 LEU A C 1
ATOM 3219 O O . LEU A 1 427 ? 5.539 -24.543 7.185 1.00 96.19 427 LEU A O 1
ATOM 3223 N N . THR A 1 428 ? 4.875 -24.526 5.038 1.00 97.31 428 THR A N 1
ATOM 3224 C CA . THR A 1 428 ? 6.017 -25.257 4.473 1.00 97.31 428 THR A CA 1
ATOM 3225 C C . THR A 1 428 ? 6.722 -24.391 3.429 1.00 97.31 428 THR A C 1
ATOM 3227 O O . THR A 1 428 ? 6.096 -23.953 2.464 1.00 97.31 428 THR A O 1
ATOM 3230 N N . MET A 1 429 ? 8.021 -24.154 3.609 1.00 96.06 429 MET A N 1
ATOM 3231 C CA . MET A 1 429 ? 8.878 -23.384 2.704 1.00 96.06 429 MET A CA 1
ATOM 3232 C C . MET A 1 429 ? 9.724 -24.313 1.832 1.00 96.06 429 MET A C 1
ATOM 3234 O O . MET A 1 429 ? 10.286 -25.292 2.318 1.00 96.06 429 MET A O 1
ATOM 3238 N N . SER A 1 430 ? 9.817 -24.021 0.534 1.00 96.81 430 SER A N 1
ATOM 3239 C CA . SER A 1 430 ? 10.640 -24.783 -0.419 1.00 96.81 430 SER A CA 1
ATOM 3240 C C . SER A 1 430 ? 10.994 -23.947 -1.650 1.00 96.81 430 SER A C 1
ATOM 3242 O O . SER A 1 430 ? 10.352 -22.936 -1.911 1.00 96.81 430 SER A O 1
ATOM 3244 N N . GLY A 1 431 ? 11.957 -24.385 -2.463 1.00 95.94 431 GLY A N 1
ATOM 3245 C CA . GLY A 1 431 ? 12.303 -23.720 -3.724 1.00 95.94 431 GLY A CA 1
ATOM 3246 C C . GLY A 1 431 ? 13.751 -23.255 -3.743 1.00 95.94 431 GLY A C 1
ATOM 3247 O O . GLY A 1 431 ? 14.628 -23.996 -3.298 1.00 95.94 431 GLY A O 1
ATOM 3248 N N . THR A 1 432 ? 13.992 -22.064 -4.285 1.00 95.56 432 THR A N 1
ATOM 3249 C CA . THR A 1 432 ? 15.325 -21.465 -4.399 1.00 95.56 432 THR A CA 1
ATOM 3250 C C . THR A 1 432 ? 15.370 -20.051 -3.828 1.00 95.56 432 THR A C 1
ATOM 3252 O O . THR A 1 432 ? 14.396 -19.306 -3.930 1.00 95.56 432 THR A O 1
ATOM 3255 N N . GLU A 1 433 ? 16.518 -19.672 -3.269 1.00 92.88 433 GLU A N 1
ATOM 3256 C CA . GLU A 1 433 ? 16.826 -18.320 -2.793 1.00 92.88 433 GLU A CA 1
ATOM 3257 C C . GLU A 1 433 ? 18.110 -17.792 -3.446 1.00 92.88 433 GLU A C 1
ATOM 3259 O O . GLU A 1 433 ? 18.932 -18.569 -3.932 1.00 92.88 433 GLU A O 1
ATOM 3264 N N . CYS A 1 434 ? 18.294 -16.470 -3.469 1.00 89.56 434 CYS A N 1
ATOM 3265 C CA . CYS A 1 434 ? 19.560 -15.892 -3.910 1.00 89.56 434 CYS A CA 1
ATOM 3266 C C . CYS A 1 434 ? 20.599 -16.018 -2.794 1.00 89.56 434 CYS A C 1
ATOM 3268 O O . CYS A 1 434 ? 20.466 -15.385 -1.747 1.00 89.56 434 CYS A O 1
ATOM 3270 N N . SER A 1 435 ? 21.645 -16.805 -3.031 1.00 88.62 435 SER A N 1
ATOM 3271 C CA . SER A 1 435 ? 22.725 -17.052 -2.073 1.00 88.62 435 SER A CA 1
ATOM 3272 C C . SER A 1 435 ? 24.088 -16.821 -2.722 1.00 88.62 435 SER A C 1
ATOM 3274 O O . SER A 1 435 ? 24.215 -16.870 -3.944 1.00 88.62 435 SER A O 1
ATOM 3276 N N . SER A 1 436 ? 25.114 -16.519 -1.921 1.00 81.50 436 SER A N 1
ATOM 3277 C CA . SER A 1 436 ? 26.488 -16.351 -2.411 1.00 81.50 436 SER A CA 1
ATOM 3278 C C . SER A 1 436 ? 27.478 -17.221 -1.643 1.00 81.50 436 SER A C 1
ATOM 3280 O O . SER A 1 436 ? 27.525 -17.209 -0.414 1.00 81.50 436 SER A O 1
ATOM 3282 N N . ASP A 1 437 ? 28.360 -17.883 -2.391 1.00 71.12 437 ASP A N 1
ATOM 3283 C CA . ASP A 1 437 ? 29.556 -18.559 -1.879 1.00 71.12 437 ASP A CA 1
ATOM 3284 C C . ASP A 1 437 ? 30.827 -17.763 -2.251 1.00 71.12 437 ASP A C 1
ATOM 3286 O O . ASP A 1 437 ? 31.796 -18.286 -2.803 1.00 71.12 437 ASP A O 1
ATOM 3290 N N . GLY A 1 438 ? 30.832 -16.457 -1.950 1.00 61.84 438 GLY A N 1
ATOM 3291 C CA . GLY A 1 438 ? 32.003 -15.585 -2.137 1.00 61.84 438 GLY A CA 1
ATOM 3292 C C . GLY A 1 438 ? 32.103 -14.876 -3.496 1.00 61.84 438 GLY A C 1
ATOM 3293 O O . GLY A 1 438 ? 33.215 -14.597 -3.951 1.00 61.84 438 GLY A O 1
ATOM 3294 N N . GLY A 1 439 ? 30.965 -14.560 -4.121 1.00 75.31 439 GLY A N 1
ATOM 3295 C CA . GLY A 1 439 ? 30.839 -13.804 -5.374 1.00 75.31 439 GLY A CA 1
ATOM 3296 C C . GLY A 1 439 ? 29.440 -13.194 -5.530 1.00 75.31 439 GLY A C 1
ATOM 3297 O O . GLY A 1 439 ? 28.727 -13.086 -4.534 1.00 75.31 439 GLY A O 1
ATOM 3298 N N . ASP A 1 440 ? 29.059 -12.816 -6.757 1.00 77.69 440 ASP A N 1
ATOM 3299 C CA . ASP A 1 440 ? 27.670 -12.442 -7.077 1.00 77.69 440 ASP A CA 1
ATOM 3300 C C . ASP A 1 440 ? 26.722 -13.601 -6.699 1.00 77.69 440 ASP A C 1
ATOM 3302 O O . ASP A 1 440 ? 27.053 -14.772 -6.905 1.00 77.69 440 ASP A O 1
ATOM 3306 N N . THR A 1 441 ? 25.556 -13.280 -6.142 1.00 83.62 441 THR A N 1
ATOM 3307 C CA . THR A 1 441 ? 24.539 -14.278 -5.770 1.00 83.62 441 THR A CA 1
ATOM 3308 C C . THR A 1 441 ? 23.979 -15.051 -6.975 1.00 83.62 441 THR A C 1
ATOM 3310 O O . THR A 1 441 ? 23.771 -14.474 -8.045 1.00 83.62 441 THR A O 1
ATOM 3313 N N . SER A 1 442 ? 23.690 -16.343 -6.775 1.00 87.88 442 SER A N 1
ATOM 3314 C CA . SER A 1 442 ? 22.992 -17.260 -7.696 1.00 87.88 442 SER A CA 1
ATOM 3315 C C . SER A 1 442 ? 21.764 -17.881 -7.027 1.00 87.88 442 SER A C 1
ATOM 3317 O O . SER A 1 442 ? 21.632 -17.843 -5.801 1.00 87.88 442 SER A O 1
ATOM 3319 N N . ALA A 1 443 ? 20.843 -18.435 -7.823 1.00 92.88 443 ALA A N 1
ATOM 3320 C CA . ALA A 1 443 ? 19.659 -19.105 -7.2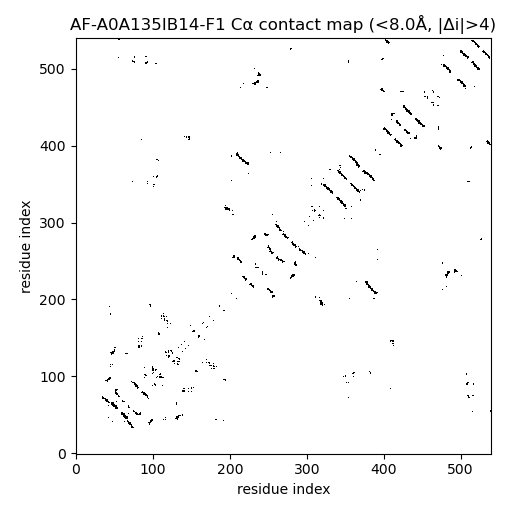87 1.00 92.88 443 ALA A CA 1
ATOM 3321 C C . ALA A 1 443 ? 20.012 -20.519 -6.801 1.00 92.88 443 ALA A C 1
ATOM 3323 O O . ALA A 1 443 ? 20.240 -21.421 -7.605 1.00 92.88 443 ALA A O 1
ATOM 3324 N N . GLU A 1 444 ? 19.993 -20.724 -5.487 1.00 94.50 444 GLU A N 1
ATOM 3325 C CA . GLU A 1 444 ? 20.361 -21.987 -4.844 1.00 94.50 444 GLU A CA 1
ATOM 3326 C C . GLU A 1 444 ? 19.155 -22.629 -4.147 1.00 94.50 444 GLU A C 1
ATOM 3328 O O . GLU A 1 444 ? 18.303 -21.916 -3.613 1.00 94.50 444 GLU A O 1
ATOM 3333 N N . PRO A 1 445 ? 19.032 -23.970 -4.147 1.00 95.12 445 PRO A N 1
ATOM 3334 C CA . PRO A 1 445 ? 17.932 -24.654 -3.482 1.00 95.12 445 PRO A CA 1
ATOM 3335 C C . PRO A 1 445 ? 18.034 -24.535 -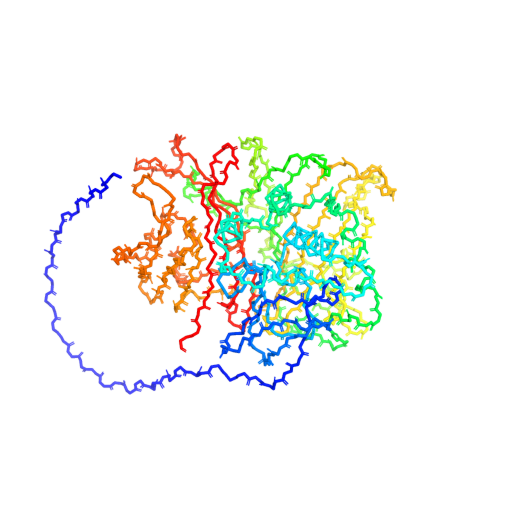1.961 1.00 95.12 445 PRO A C 1
ATOM 3337 O O . PRO A 1 445 ? 19.104 -24.732 -1.387 1.00 95.12 445 PRO A O 1
ATOM 3340 N N . ILE A 1 446 ? 16.894 -24.311 -1.311 1.00 94.31 446 ILE A N 1
ATOM 3341 C CA . ILE A 1 446 ? 16.798 -24.354 0.150 1.00 94.31 446 ILE A CA 1
ATOM 3342 C C . ILE A 1 446 ? 16.413 -25.752 0.642 1.00 94.31 446 ILE A C 1
ATOM 3344 O O . ILE A 1 446 ? 15.756 -26.528 -0.064 1.00 94.31 446 ILE A O 1
ATOM 3348 N N . GLU A 1 447 ? 16.787 -26.077 1.881 1.00 95.06 447 GLU A N 1
ATOM 3349 C CA . GLU A 1 447 ? 16.178 -27.214 2.570 1.00 95.06 447 GLU A CA 1
ATOM 3350 C C . GLU A 1 447 ? 14.693 -26.917 2.818 1.00 95.06 447 GLU A C 1
ATOM 3352 O O . GLU A 1 447 ? 14.297 -25.781 3.063 1.00 95.06 447 GLU A O 1
ATOM 3357 N N . THR A 1 448 ? 13.840 -27.937 2.699 1.00 96.00 448 THR A N 1
ATOM 3358 C CA . THR A 1 448 ? 12.414 -27.761 2.987 1.00 96.00 448 THR A CA 1
ATOM 3359 C C . THR A 1 448 ? 12.218 -27.603 4.487 1.00 96.00 448 THR A C 1
ATOM 3361 O O . THR A 1 448 ? 12.531 -28.518 5.251 1.00 96.00 448 THR A O 1
ATOM 3364 N N . GLU A 1 449 ? 11.656 -26.472 4.895 1.00 94.56 449 GLU A N 1
ATOM 3365 C CA . GLU A 1 449 ? 11.423 -26.126 6.296 1.00 94.56 449 GLU A CA 1
ATOM 3366 C C . GLU A 1 449 ? 9.925 -26.005 6.569 1.00 94.56 449 GLU A C 1
ATOM 3368 O O . GLU A 1 449 ? 9.154 -25.579 5.710 1.00 94.56 449 GLU A O 1
ATOM 3373 N N . ALA A 1 450 ? 9.492 -26.409 7.763 1.00 95.94 450 ALA A N 1
ATOM 3374 C CA . ALA A 1 450 ? 8.098 -26.320 8.174 1.00 95.94 450 ALA A CA 1
ATOM 3375 C C . ALA A 1 450 ? 7.986 -25.619 9.529 1.00 95.94 450 ALA A C 1
ATOM 3377 O O . ALA A 1 450 ? 8.712 -25.946 10.469 1.00 95.94 450 ALA A O 1
ATOM 3378 N N . HIS A 1 451 ? 7.039 -24.692 9.629 1.00 95.44 451 HIS A N 1
ATOM 3379 C CA . HIS A 1 451 ? 6.781 -23.892 10.821 1.00 95.44 451 HIS A CA 1
ATOM 3380 C C . HIS A 1 451 ? 5.292 -23.915 11.136 1.00 95.44 451 HIS A C 1
ATOM 3382 O O . HIS A 1 451 ? 4.470 -23.683 10.252 1.00 95.44 451 HIS A O 1
ATOM 3388 N N . ASP A 1 452 ? 4.930 -24.155 12.394 1.00 95.62 452 ASP A N 1
ATOM 3389 C CA . ASP A 1 452 ? 3.561 -23.902 12.836 1.00 95.62 452 ASP A CA 1
ATOM 3390 C C . ASP A 1 452 ? 3.306 -22.391 13.000 1.00 95.62 452 ASP A C 1
ATOM 3392 O O . ASP A 1 452 ? 4.228 -21.567 13.007 1.00 95.62 452 ASP A O 1
ATOM 3396 N N . TYR A 1 453 ? 2.038 -22.004 13.130 1.00 94.69 453 TYR A N 1
ATOM 3397 C CA . TYR A 1 453 ? 1.670 -20.594 13.279 1.00 94.69 453 TYR A CA 1
ATOM 3398 C C . TYR A 1 453 ? 2.252 -19.933 14.537 1.00 94.69 453 TYR A C 1
ATOM 3400 O O . TYR A 1 453 ? 2.508 -18.729 14.523 1.00 94.69 453 TYR A O 1
ATOM 3408 N N . ALA A 1 454 ? 2.492 -20.691 15.610 1.00 91.25 454 ALA A N 1
ATOM 3409 C CA . ALA A 1 454 ? 3.092 -20.163 16.832 1.00 91.25 454 ALA A CA 1
ATOM 3410 C C . ALA A 1 454 ? 4.572 -19.808 16.621 1.00 91.25 454 ALA A C 1
ATOM 3412 O O . ALA A 1 454 ? 5.015 -18.736 17.037 1.00 91.25 454 ALA A O 1
ATOM 3413 N N . ALA A 1 455 ? 5.316 -20.661 15.915 1.00 91.69 455 ALA A N 1
ATOM 3414 C CA . ALA A 1 455 ? 6.691 -20.406 15.516 1.00 91.69 455 ALA A CA 1
ATOM 3415 C C . ALA A 1 455 ? 6.774 -19.177 14.602 1.00 91.69 455 ALA A C 1
ATOM 3417 O O . ALA A 1 455 ? 7.599 -18.297 14.843 1.00 91.69 455 ALA A O 1
ATOM 3418 N N . LEU A 1 456 ? 5.874 -19.052 13.620 1.00 91.81 456 LEU 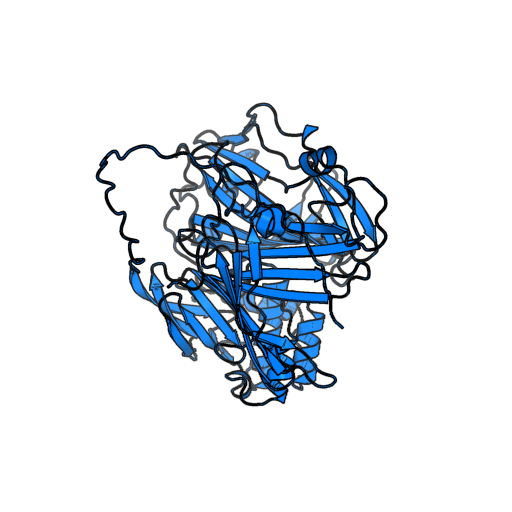A N 1
ATOM 3419 C CA . LEU A 1 456 ? 5.820 -17.875 12.744 1.00 91.81 456 LEU A CA 1
ATOM 3420 C C . LEU A 1 456 ? 5.528 -16.576 13.513 1.00 91.81 456 LEU A C 1
ATOM 3422 O O . LEU A 1 456 ? 6.157 -15.550 13.256 1.00 91.81 456 LEU A O 1
ATOM 3426 N N . ALA A 1 457 ? 4.620 -16.619 14.490 1.00 88.75 457 ALA A N 1
ATOM 3427 C CA . ALA A 1 457 ? 4.300 -15.473 15.341 1.00 88.75 457 ALA A CA 1
ATOM 3428 C C . ALA A 1 457 ? 5.460 -15.044 16.259 1.00 88.75 457 ALA A C 1
ATOM 3430 O O . ALA A 1 457 ? 5.491 -13.893 16.704 1.00 88.75 457 ALA A O 1
ATOM 3431 N N . SER A 1 458 ? 6.395 -15.958 16.544 1.00 82.25 458 SER A N 1
ATOM 3432 C CA . SER A 1 458 ? 7.589 -15.700 17.362 1.00 82.25 458 SER A CA 1
ATOM 3433 C C . SER A 1 458 ? 8.765 -15.092 16.593 1.00 82.25 458 SER A C 1
ATOM 3435 O O . SER A 1 458 ? 9.688 -14.579 17.220 1.00 82.25 458 SER A O 1
ATOM 3437 N N . ILE A 1 459 ? 8.724 -15.142 15.257 1.00 82.94 459 ILE A N 1
ATOM 3438 C CA . ILE A 1 459 ? 9.669 -14.448 14.380 1.00 82.94 459 ILE A CA 1
ATOM 3439 C C . ILE A 1 459 ? 9.047 -13.114 13.943 1.00 82.94 459 ILE A C 1
ATOM 3441 O O . ILE A 1 459 ? 8.781 -12.265 14.786 1.00 82.94 459 ILE A O 1
ATOM 3445 N N . ASP A 1 460 ? 8.736 -12.941 12.659 1.00 87.06 460 ASP A N 1
ATOM 3446 C CA . ASP A 1 460 ? 8.318 -11.656 12.094 1.00 87.06 460 ASP A CA 1
ATOM 3447 C C . ASP A 1 460 ? 6.833 -11.598 11.687 1.00 87.06 460 ASP A C 1
ATOM 3449 O O . ASP A 1 460 ? 6.305 -10.515 11.409 1.00 87.06 460 ASP A O 1
ATOM 3453 N N . TYR A 1 461 ? 6.128 -12.736 11.673 1.00 90.38 461 TYR A N 1
ATOM 3454 C CA . TYR A 1 461 ? 4.708 -12.824 11.299 1.00 90.38 461 TYR A CA 1
ATOM 3455 C C . TYR A 1 461 ? 3.802 -12.640 12.521 1.00 90.38 461 TYR A C 1
ATOM 3457 O O . TYR A 1 461 ? 3.009 -13.506 12.893 1.00 90.38 461 TYR A O 1
ATOM 3465 N N . TRP A 1 462 ? 3.959 -11.489 13.168 1.00 89.81 462 TRP A N 1
ATOM 3466 C CA . TRP A 1 462 ? 3.472 -11.181 14.516 1.00 89.81 462 TRP A CA 1
ATOM 3467 C C . TRP A 1 462 ? 1.963 -11.353 14.761 1.00 89.81 462 TRP A C 1
ATOM 3469 O O . TRP A 1 462 ? 1.545 -11.355 15.924 1.00 89.81 462 TRP A O 1
ATOM 3479 N N . TRP A 1 463 ? 1.160 -11.444 13.698 1.00 90.62 463 TRP A N 1
ATOM 3480 C CA . TRP A 1 463 ? -0.294 -11.597 13.746 1.00 90.62 463 TRP A CA 1
ATOM 3481 C C . TRP A 1 463 ? -0.772 -13.048 13.830 1.00 90.62 463 TRP A C 1
ATOM 3483 O O . TRP A 1 463 ? -1.921 -13.261 14.219 1.00 90.62 463 TRP A O 1
ATOM 3493 N N . PHE A 1 464 ? 0.050 -14.035 13.458 1.00 91.25 464 PHE A N 1
ATOM 3494 C CA . PHE A 1 464 ? -0.365 -15.439 13.479 1.00 91.25 464 PHE A CA 1
ATOM 3495 C C . PHE A 1 464 ? -0.599 -15.957 14.906 1.00 91.25 464 PHE A C 1
ATOM 3497 O O . PHE A 1 464 ? -0.262 -15.306 15.895 1.00 91.25 464 PHE A O 1
ATOM 3504 N N . ASN A 1 465 ? -1.196 -17.152 15.001 1.00 82.12 465 ASN A N 1
ATOM 3505 C CA . ASN A 1 465 ? -1.498 -17.833 16.266 1.00 82.12 465 ASN A CA 1
ATOM 3506 C C . ASN A 1 465 ? -2.483 -17.069 17.175 1.00 82.12 465 ASN A C 1
ATOM 3508 O O . ASN A 1 465 ? -2.400 -17.114 18.402 1.00 82.12 465 ASN A O 1
ATOM 3512 N N . GLN A 1 466 ? -3.435 -16.363 16.565 1.00 86.38 466 GLN A N 1
ATOM 3513 C CA . GLN A 1 466 ? -4.576 -15.785 17.269 1.00 86.38 466 GLN A CA 1
ATOM 3514 C C . GLN A 1 466 ? -5.764 -16.749 17.213 1.00 86.38 466 GLN A C 1
ATOM 3516 O O . GLN A 1 466 ? -6.105 -17.256 16.144 1.00 86.38 466 GLN A O 1
ATOM 3521 N N . ALA A 1 467 ? -6.391 -16.994 18.366 1.00 87.44 467 ALA A N 1
ATOM 3522 C CA . ALA A 1 467 ? -7.452 -17.988 18.506 1.00 87.44 467 ALA A CA 1
ATOM 3523 C C . ALA A 1 467 ? -8.616 -17.743 17.527 1.00 87.44 467 ALA A C 1
ATOM 3525 O O . ALA A 1 467 ? -9.177 -16.647 17.482 1.00 87.44 467 ALA A O 1
ATOM 3526 N N . GLY A 1 468 ? -8.984 -18.775 16.762 1.00 88.50 468 GLY A N 1
ATOM 3527 C CA . GLY A 1 468 ? -10.078 -18.736 15.785 1.00 88.50 468 GLY A CA 1
ATOM 3528 C C . GLY A 1 468 ? -9.732 -18.048 14.462 1.00 88.50 468 GLY A C 1
ATOM 3529 O O . GLY A 1 468 ? -10.607 -17.879 13.606 1.00 88.50 468 GLY A O 1
ATOM 3530 N N . ARG A 1 469 ? -8.475 -17.630 14.286 1.00 92.12 469 ARG A N 1
ATOM 3531 C CA . ARG A 1 469 ? -7.973 -16.970 13.077 1.00 92.12 469 ARG A CA 1
ATOM 3532 C C . ARG A 1 469 ? -6.483 -17.248 12.847 1.00 92.12 469 ARG A C 1
ATOM 3534 O O . ARG A 1 469 ? -5.735 -16.383 12.409 1.00 92.12 469 ARG A O 1
ATOM 3541 N N . GLU A 1 470 ? -6.056 -18.471 13.135 1.00 93.38 470 GLU A N 1
ATOM 3542 C CA . GLU A 1 470 ? -4.654 -18.887 13.204 1.00 93.38 470 GLU A CA 1
ATOM 3543 C C . GLU A 1 470 ? -3.874 -18.588 11.912 1.00 93.38 470 GLU A C 1
ATOM 3545 O O . GLU A 1 470 ? -2.715 -18.187 11.999 1.00 93.38 470 GLU A O 1
ATOM 3550 N N . SER A 1 471 ? -4.529 -18.705 10.747 1.00 93.88 471 SER A N 1
ATOM 3551 C CA . SER A 1 471 ? -3.994 -18.442 9.401 1.00 93.88 471 SER A CA 1
ATOM 3552 C C . SER A 1 471 ? -4.337 -17.063 8.823 1.00 93.88 471 SER A C 1
ATOM 3554 O O . SER A 1 471 ? -4.078 -16.807 7.647 1.00 93.88 471 SER A O 1
ATOM 3556 N N . LYS A 1 472 ? -4.972 -16.180 9.600 1.00 95.31 472 LYS A N 1
ATOM 3557 C CA . LYS A 1 472 ? -5.682 -15.003 9.083 1.00 95.31 472 LYS A CA 1
ATOM 3558 C C . LYS A 1 472 ? -5.156 -13.700 9.667 1.00 95.31 472 LYS A C 1
ATOM 3560 O O . LYS A 1 472 ? -4.973 -13.590 10.878 1.00 95.31 472 LYS A O 1
ATOM 3565 N N . ALA A 1 473 ? -5.032 -12.680 8.824 1.00 95.75 473 ALA A N 1
ATOM 3566 C CA . ALA A 1 473 ? -4.596 -11.340 9.218 1.00 95.75 473 ALA A CA 1
ATOM 3567 C C . ALA A 1 473 ? -5.610 -10.267 8.809 1.00 95.75 473 ALA A C 1
ATOM 3569 O O . ALA A 1 473 ? -6.290 -10.409 7.789 1.00 95.75 473 ALA A O 1
ATOM 3570 N N . THR A 1 474 ? -5.705 -9.189 9.586 1.00 95.00 474 THR A N 1
ATOM 3571 C CA . THR A 1 474 ? -6.460 -7.988 9.191 1.00 95.00 474 THR A CA 1
ATOM 3572 C C . THR A 1 474 ? -5.601 -7.066 8.322 1.00 95.00 474 THR A C 1
ATOM 3574 O O . THR A 1 474 ? -4.373 -7.170 8.304 1.00 95.00 474 THR A O 1
ATOM 3577 N N . LEU A 1 475 ? -6.223 -6.104 7.631 1.00 94.44 475 LEU A N 1
ATOM 3578 C CA . LEU A 1 475 ? -5.475 -5.082 6.882 1.00 94.44 475 LEU A CA 1
ATOM 3579 C C . LEU A 1 475 ? -4.597 -4.207 7.786 1.00 94.44 475 LEU A C 1
ATOM 3581 O O . LEU A 1 475 ? -3.526 -3.794 7.352 1.00 94.44 475 LEU A O 1
ATOM 3585 N N . THR A 1 476 ? -5.010 -3.974 9.037 1.00 91.50 476 THR A N 1
ATOM 3586 C CA . THR A 1 476 ? -4.189 -3.314 10.064 1.00 91.50 476 THR A CA 1
ATOM 3587 C C . THR A 1 476 ? -2.881 -4.066 10.286 1.00 91.50 476 THR A C 1
ATOM 3589 O O . THR A 1 476 ? -1.808 -3.473 10.325 1.00 91.50 476 THR A O 1
ATOM 3592 N N . GLU A 1 477 ? -2.954 -5.389 10.427 1.00 94.44 477 GLU A N 1
ATOM 3593 C CA . GLU A 1 477 ? -1.783 -6.210 10.734 1.00 94.44 477 GLU A CA 1
ATOM 3594 C C . GLU A 1 477 ? -0.799 -6.297 9.571 1.00 94.44 477 GLU A C 1
ATOM 3596 O O . GLU A 1 477 ? 0.411 -6.322 9.789 1.00 94.44 477 GLU A O 1
ATOM 3601 N N . LEU A 1 478 ? -1.321 -6.303 8.345 1.00 95.38 478 LEU A N 1
ATOM 3602 C CA . LEU A 1 478 ? -0.530 -6.403 7.121 1.00 95.38 478 LEU A CA 1
ATOM 3603 C C . LEU A 1 478 ? 0.010 -5.059 6.612 1.00 95.38 478 LEU A C 1
ATOM 3605 O O . LEU A 1 478 ? 0.665 -5.028 5.572 1.00 95.38 478 LEU A O 1
ATOM 3609 N N . ASN A 1 479 ? -0.248 -3.961 7.325 1.00 94.50 479 ASN A N 1
ATOM 3610 C CA . ASN A 1 479 ? 0.223 -2.619 6.974 1.00 94.50 479 ASN A CA 1
ATOM 3611 C C . ASN A 1 479 ? 0.953 -1.922 8.131 1.00 94.50 479 ASN A C 1
ATOM 3613 O O . ASN A 1 479 ? 0.972 -0.698 8.218 1.00 94.50 479 ASN A O 1
ATOM 3617 N N . SER A 1 480 ? 1.527 -2.693 9.057 1.00 94.69 480 SER A N 1
ATOM 3618 C CA . SER A 1 480 ? 2.164 -2.173 10.264 1.00 94.69 480 SER A CA 1
ATOM 3619 C C . SER A 1 480 ? 3.693 -2.162 10.187 1.00 94.69 480 SER A C 1
ATOM 3621 O O . SER A 1 480 ? 4.333 -3.019 9.576 1.00 94.69 480 SER A O 1
ATOM 3623 N N . GLY A 1 481 ? 4.290 -1.196 10.882 1.00 96.62 481 GLY A N 1
ATOM 3624 C CA . GLY A 1 481 ? 5.682 -1.260 11.333 1.00 96.62 481 GLY A CA 1
ATOM 3625 C C . GLY A 1 481 ? 5.748 -1.880 12.727 1.00 96.62 481 GLY A C 1
ATOM 3626 O O . GLY A 1 481 ? 4.962 -1.501 13.592 1.00 96.62 481 GLY A O 1
ATOM 3627 N N . VAL A 1 482 ? 6.661 -2.817 12.966 1.00 97.12 482 VAL A N 1
ATOM 3628 C CA . VAL A 1 482 ? 6.771 -3.538 14.240 1.00 97.12 482 VAL A CA 1
ATOM 3629 C C . VAL A 1 482 ? 8.228 -3.615 14.682 1.00 97.12 482 VAL A C 1
ATOM 3631 O O . VAL A 1 482 ? 9.093 -4.009 13.899 1.00 97.12 482 VAL A O 1
ATOM 3634 N N . LEU A 1 483 ? 8.498 -3.227 15.929 1.00 97.19 483 LEU A N 1
ATOM 3635 C CA . LEU A 1 483 ? 9.819 -3.327 16.552 1.00 97.19 483 LEU A CA 1
ATOM 3636 C C . LEU A 1 483 ? 9.993 -4.700 17.200 1.00 97.19 483 LEU A C 1
ATOM 3638 O O . LEU A 1 483 ? 9.117 -5.147 17.939 1.00 97.19 483 LEU A O 1
ATOM 3642 N N . PHE A 1 484 ? 11.132 -5.341 16.949 1.00 96.00 484 PHE A N 1
ATOM 3643 C CA . PHE A 1 484 ? 11.479 -6.668 17.454 1.00 96.00 484 PHE A CA 1
ATOM 3644 C C . PHE A 1 484 ? 12.837 -6.684 18.151 1.00 96.00 484 PHE A C 1
ATOM 3646 O O . PHE A 1 484 ? 13.645 -5.761 18.019 1.00 96.00 484 PHE A O 1
ATOM 3653 N N . CYS A 1 485 ? 13.090 -7.787 18.856 1.00 94.62 485 CYS A N 1
ATOM 3654 C CA . CYS A 1 485 ? 14.377 -8.119 19.440 1.00 94.62 485 CYS A CA 1
ATOM 3655 C C . CYS A 1 485 ? 14.885 -9.472 18.931 1.00 94.62 485 CYS A C 1
ATOM 3657 O O . CYS A 1 485 ? 14.156 -10.456 18.981 1.00 94.62 485 CYS A O 1
ATOM 3659 N N . ASP A 1 486 ? 16.151 -9.519 18.517 1.00 93.12 486 ASP A N 1
ATOM 3660 C CA . ASP A 1 486 ? 16.868 -10.719 18.058 1.00 93.12 486 ASP A CA 1
ATOM 3661 C C . ASP A 1 486 ? 17.899 -11.219 19.093 1.00 93.12 486 ASP A C 1
ATOM 3663 O O . ASP A 1 486 ? 18.900 -11.869 18.772 1.00 93.12 486 ASP A O 1
ATOM 3667 N N . ASP A 1 487 ? 17.730 -10.850 20.367 1.00 94.44 487 ASP A N 1
ATOM 3668 C CA . ASP A 1 487 ? 18.557 -11.407 21.434 1.00 94.44 487 ASP A CA 1
ATOM 3669 C C . ASP A 1 487 ? 18.178 -12.874 21.684 1.00 94.44 487 ASP A C 1
ATOM 3671 O O . ASP A 1 487 ? 17.008 -13.259 21.730 1.00 94.44 487 ASP A O 1
ATOM 3675 N N . ASN A 1 488 ? 19.186 -13.717 21.905 1.00 91.25 488 ASN A N 1
ATOM 3676 C CA . ASN A 1 488 ? 18.957 -15.131 22.189 1.00 91.25 488 ASN A CA 1
ATOM 3677 C C . ASN A 1 488 ? 18.159 -15.300 23.490 1.00 91.25 488 ASN A C 1
ATOM 3679 O O . ASN A 1 488 ? 18.600 -14.842 24.545 1.00 91.25 488 ASN A O 1
ATOM 3683 N N . ASN A 1 489 ? 17.055 -16.051 23.430 1.00 89.00 489 ASN A N 1
ATOM 3684 C CA . ASN A 1 489 ? 16.129 -16.254 24.553 1.00 89.00 489 ASN A CA 1
ATOM 3685 C C . ASN A 1 489 ? 15.576 -14.935 25.116 1.00 89.00 489 ASN A C 1
ATOM 3687 O O . ASN A 1 489 ? 15.410 -14.805 26.331 1.00 89.00 489 ASN A O 1
ATOM 3691 N N . TYR A 1 490 ? 15.339 -13.956 24.242 1.00 92.12 490 TYR A N 1
ATOM 3692 C CA . TYR A 1 490 ? 14.720 -12.699 24.623 1.00 92.12 490 TYR A CA 1
ATOM 3693 C C . TYR A 1 490 ? 13.392 -12.921 25.360 1.00 92.12 490 TYR A C 1
ATOM 3695 O O . TYR A 1 490 ? 12.578 -13.763 24.977 1.00 92.12 490 TYR A O 1
ATOM 3703 N N . ILE A 1 491 ? 13.184 -12.146 26.426 1.00 92.62 491 ILE A N 1
ATOM 3704 C CA . ILE A 1 491 ? 11.943 -12.124 27.202 1.00 92.62 491 ILE A CA 1
ATOM 3705 C C . ILE A 1 491 ? 11.304 -10.744 26.990 1.00 92.62 491 ILE A C 1
ATOM 3707 O O . ILE A 1 491 ? 11.965 -9.746 27.300 1.00 92.62 491 ILE A O 1
ATOM 3711 N N . PRO A 1 492 ? 10.051 -10.661 26.502 1.00 94.00 492 PRO A N 1
ATOM 3712 C CA . PRO A 1 492 ? 9.332 -9.394 26.354 1.00 94.00 492 PRO A CA 1
ATOM 3713 C C . PRO A 1 492 ? 9.367 -8.551 27.643 1.00 94.00 492 PRO A C 1
ATOM 3715 O O . PRO A 1 492 ? 9.177 -9.076 28.744 1.00 94.00 492 PRO A O 1
ATOM 3718 N N . GLY A 1 493 ? 9.668 -7.257 27.517 1.00 94.81 493 GLY A N 1
ATOM 3719 C CA . GLY A 1 493 ? 9.851 -6.309 28.624 1.00 94.81 493 GLY A CA 1
ATOM 3720 C C . GLY A 1 493 ? 11.259 -6.278 29.236 1.00 94.81 493 GLY A C 1
ATOM 3721 O O . GLY A 1 493 ? 11.543 -5.439 30.091 1.00 94.81 493 GLY A O 1
ATOM 3722 N N . SER A 1 494 ? 12.166 -7.167 28.818 1.00 95.75 494 SER A N 1
ATOM 3723 C CA . SER A 1 494 ? 13.585 -7.100 29.198 1.00 95.75 494 SER A CA 1
ATOM 3724 C C . SER A 1 494 ? 14.405 -6.231 28.233 1.00 95.75 494 SER A C 1
ATOM 3726 O O . SER A 1 494 ? 13.951 -5.877 27.143 1.00 95.75 494 SER A O 1
ATOM 3728 N N . SER A 1 495 ? 15.634 -5.874 28.624 1.00 94.31 495 SER A N 1
ATOM 3729 C CA . SER A 1 495 ? 16.547 -5.109 27.765 1.00 94.31 495 SER A CA 1
ATOM 3730 C C . SER A 1 495 ? 16.902 -5.899 26.506 1.00 94.31 495 SER A C 1
ATOM 3732 O O . SER A 1 495 ? 17.295 -7.059 26.616 1.00 94.31 495 SER A O 1
ATOM 3734 N N . CYS A 1 496 ? 16.850 -5.243 25.350 1.00 95.31 496 CYS A N 1
ATOM 3735 C CA . CYS A 1 496 ? 17.249 -5.807 24.066 1.00 95.31 496 CYS A CA 1
ATOM 3736 C C . CYS A 1 496 ? 18.495 -5.103 23.510 1.00 95.31 496 CYS A C 1
ATOM 3738 O O . CYS A 1 496 ? 18.534 -3.874 23.452 1.00 95.31 496 CYS A O 1
ATOM 3740 N N . SER A 1 497 ? 19.494 -5.866 23.066 1.00 94.12 497 SER A N 1
ATOM 3741 C CA . SER A 1 497 ? 20.717 -5.350 22.438 1.00 94.12 497 SER A CA 1
ATOM 3742 C C . SER A 1 497 ? 20.700 -5.403 20.907 1.00 94.12 497 SER A C 1
ATOM 3744 O O . SER A 1 497 ? 21.402 -4.626 20.259 1.00 94.12 497 SER A O 1
ATOM 3746 N N . LYS A 1 498 ? 19.886 -6.289 20.321 1.00 95.00 498 LYS A N 1
ATOM 3747 C CA . LYS A 1 498 ? 19.759 -6.487 18.872 1.00 95.00 498 LYS A CA 1
ATOM 3748 C C . LYS A 1 498 ? 18.340 -6.208 18.397 1.00 95.00 498 LYS A C 1
ATOM 3750 O O . LYS A 1 498 ? 17.562 -7.123 18.143 1.00 95.00 498 LYS A O 1
ATOM 3755 N N . GLN A 1 499 ? 17.997 -4.934 18.292 1.00 96.19 499 GLN A N 1
ATOM 3756 C CA . GLN A 1 499 ? 16.694 -4.527 17.776 1.00 96.19 499 GLN A CA 1
ATOM 3757 C C . GLN A 1 499 ? 16.683 -4.465 16.245 1.00 96.19 499 GLN A C 1
ATOM 3759 O O . GLN A 1 499 ? 17.711 -4.214 15.609 1.00 96.19 499 GLN A O 1
ATOM 3764 N N . PHE A 1 500 ? 15.506 -4.669 15.663 1.00 97.00 500 PHE A N 1
ATOM 3765 C CA . PHE A 1 500 ? 15.235 -4.454 14.243 1.00 97.00 500 PHE A CA 1
ATOM 3766 C C . PHE A 1 500 ? 13.755 -4.125 14.037 1.00 97.00 500 PHE A C 1
ATOM 3768 O O . PHE A 1 500 ? 12.921 -4.424 14.893 1.00 97.00 500 PHE A O 1
ATOM 3775 N N . VAL A 1 501 ? 13.423 -3.520 12.899 1.00 97.69 501 VAL A N 1
ATOM 3776 C CA . VAL A 1 501 ? 12.042 -3.159 12.553 1.00 97.69 501 VAL A CA 1
ATOM 3777 C C . VAL A 1 501 ? 11.598 -3.955 11.338 1.00 97.69 501 VAL A C 1
ATOM 3779 O O . VAL A 1 501 ? 12.311 -3.994 10.336 1.00 97.69 501 VAL A O 1
ATOM 3782 N N . ILE A 1 502 ? 10.412 -4.559 11.403 1.00 97.25 502 ILE A N 1
ATOM 3783 C CA . ILE A 1 502 ? 9.737 -5.114 10.228 1.00 97.25 502 ILE A CA 1
ATOM 3784 C C . ILE A 1 502 ? 8.608 -4.183 9.824 1.00 97.25 502 ILE A C 1
ATOM 3786 O O . ILE A 1 502 ? 7.751 -3.860 10.641 1.00 97.25 502 ILE A O 1
ATOM 3790 N N . LYS A 1 503 ? 8.585 -3.781 8.557 1.00 95.56 503 LYS A N 1
ATOM 3791 C CA . LYS A 1 503 ? 7.448 -3.100 7.943 1.00 95.56 503 LYS A CA 1
ATOM 3792 C C . LYS A 1 503 ? 6.730 -4.073 7.021 1.00 95.56 503 LYS A C 1
ATOM 3794 O O . LYS A 1 503 ? 7.357 -4.675 6.148 1.00 95.56 503 LYS A O 1
ATOM 3799 N N . TRP A 1 504 ? 5.428 -4.188 7.206 1.00 94.75 504 TRP A N 1
ATOM 3800 C CA . TRP A 1 504 ? 4.533 -4.912 6.321 1.00 94.75 504 TRP A CA 1
ATOM 3801 C C . TRP A 1 504 ? 3.738 -3.923 5.476 1.00 94.75 504 TRP A C 1
ATOM 3803 O O . TRP A 1 504 ? 3.317 -2.877 5.965 1.00 94.75 504 TRP A O 1
ATOM 3813 N N . GLU A 1 505 ? 3.568 -4.242 4.197 1.00 93.44 505 GLU A N 1
ATOM 3814 C CA . GLU A 1 505 ? 2.730 -3.487 3.271 1.00 93.44 505 GLU A CA 1
ATOM 3815 C C . GLU A 1 505 ? 1.870 -4.452 2.457 1.00 93.44 505 GLU A C 1
ATOM 3817 O O . GLU A 1 505 ? 2.393 -5.354 1.796 1.00 93.44 505 GLU A O 1
ATOM 3822 N N . TYR A 1 506 ? 0.560 -4.224 2.448 1.00 93.31 506 TYR A N 1
ATOM 3823 C CA . TYR A 1 506 ? -0.403 -5.050 1.740 1.00 93.31 506 TYR A CA 1
ATOM 3824 C C . TYR A 1 506 ? -1.535 -4.226 1.140 1.00 93.31 506 TYR A C 1
ATOM 3826 O O . TYR A 1 506 ? -2.235 -3.503 1.848 1.00 93.31 506 TYR A O 1
ATOM 3834 N N . GLN A 1 507 ? -1.737 -4.386 -0.167 1.00 89.25 507 GLN A N 1
ATOM 3835 C CA . GLN A 1 507 ? -2.914 -3.869 -0.861 1.00 89.25 507 GLN A CA 1
ATOM 3836 C C . GLN A 1 507 ? -3.860 -5.037 -1.166 1.00 89.25 507 GLN A C 1
ATOM 3838 O O . GLN A 1 507 ? -3.443 -5.951 -1.881 1.00 89.25 507 GLN A O 1
ATOM 3843 N N . PRO A 1 508 ? -5.109 -5.047 -0.662 1.00 91.81 508 PRO A N 1
ATOM 3844 C CA . PRO A 1 508 ? -6.044 -6.126 -0.955 1.00 91.81 508 PRO A CA 1
ATOM 3845 C C . PRO A 1 508 ? -6.435 -6.141 -2.435 1.00 91.81 508 PRO A C 1
ATOM 3847 O O . PRO A 1 508 ? -6.747 -5.105 -3.019 1.00 91.81 50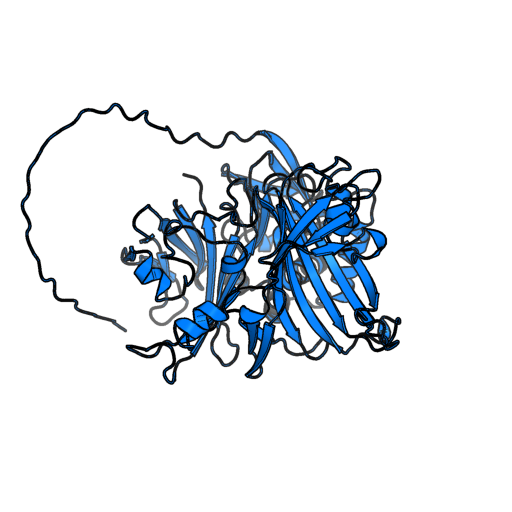8 PRO A O 1
ATOM 3850 N N . ALA A 1 509 ? -6.488 -7.341 -3.010 1.00 90.75 509 ALA A N 1
ATOM 3851 C CA . ALA A 1 509 ? -7.049 -7.612 -4.328 1.00 90.75 509 ALA A CA 1
ATOM 3852 C C . ALA A 1 509 ? -7.819 -8.938 -4.302 1.00 90.75 509 ALA A C 1
ATOM 3854 O O . ALA A 1 509 ? -7.566 -9.801 -3.452 1.00 90.75 509 ALA A O 1
ATOM 3855 N N . GLY A 1 510 ? -8.772 -9.087 -5.221 1.00 88.75 510 GLY A N 1
ATOM 3856 C CA . GLY A 1 510 ? -9.651 -10.251 -5.270 1.00 88.75 510 GLY A CA 1
ATOM 3857 C C . GLY A 1 510 ? -10.688 -10.285 -4.139 1.00 88.75 510 GLY A C 1
ATOM 3858 O O . GLY A 1 510 ? -10.608 -9.588 -3.125 1.00 88.75 510 GLY A O 1
ATOM 3859 N N . LYS A 1 511 ? -11.714 -11.123 -4.308 1.00 88.62 511 LYS A N 1
ATOM 3860 C CA . LYS A 1 511 ? -12.886 -11.154 -3.413 1.00 88.62 511 LYS A CA 1
ATOM 3861 C C . LYS A 1 511 ? -12.545 -11.545 -1.968 1.00 88.62 511 LYS A C 1
ATOM 3863 O O . LYS A 1 511 ? -13.166 -11.041 -1.032 1.00 88.62 511 LYS A O 1
ATOM 3868 N N . ALA A 1 512 ? -11.578 -12.444 -1.795 1.00 90.50 512 ALA A N 1
ATOM 3869 C CA . ALA A 1 512 ? -11.105 -12.911 -0.492 1.00 90.50 512 ALA A CA 1
ATOM 3870 C C . ALA A 1 512 ? -9.928 -12.083 0.056 1.00 90.50 512 ALA A C 1
ATOM 3872 O O . ALA A 1 512 ? -9.357 -12.447 1.079 1.00 90.50 512 ALA A O 1
ATOM 3873 N N . TRP A 1 513 ? -9.593 -10.965 -0.602 1.00 93.69 513 TRP A N 1
ATOM 3874 C CA . TRP A 1 513 ? -8.482 -10.080 -0.252 1.00 93.69 513 TRP A CA 1
ATOM 3875 C C . TRP A 1 513 ? -7.116 -10.753 -0.241 1.00 93.69 513 TRP A C 1
ATOM 3877 O O . TRP A 1 513 ? -6.210 -10.205 0.364 1.00 93.69 513 TRP A O 1
ATOM 3887 N N . ASP A 1 514 ? -6.939 -11.909 -0.866 1.00 92.38 514 ASP A N 1
ATOM 3888 C CA . ASP A 1 514 ? -5.737 -12.742 -0.784 1.00 92.38 514 ASP A CA 1
ATOM 3889 C C . ASP A 1 514 ? -4.939 -12.788 -2.094 1.00 92.38 514 ASP A C 1
ATOM 3891 O O . ASP A 1 514 ? -3.934 -13.482 -2.171 1.00 92.38 514 ASP A O 1
ATOM 3895 N N . GLU A 1 515 ? -5.344 -12.031 -3.116 1.00 90.56 515 GLU A N 1
ATOM 3896 C CA . GLU A 1 515 ? -4.642 -11.955 -4.407 1.00 90.56 515 GLU A CA 1
ATOM 3897 C C . GLU A 1 515 ? -3.696 -10.744 -4.510 1.00 90.56 515 GLU A C 1
ATOM 3899 O O . GLU A 1 515 ? -3.062 -10.522 -5.546 1.00 90.56 515 GLU A O 1
ATOM 3904 N N . GLY A 1 516 ? -3.605 -9.946 -3.443 1.00 91.12 516 GLY A N 1
ATOM 3905 C CA . GLY A 1 516 ? -2.775 -8.749 -3.365 1.00 91.12 516 GLY A CA 1
ATOM 3906 C C . GLY A 1 516 ? -1.276 -9.034 -3.271 1.00 91.12 516 GLY A C 1
ATOM 3907 O O . GLY A 1 516 ? -0.835 -10.177 -3.136 1.00 91.12 516 GLY A O 1
ATOM 3908 N N . ILE A 1 517 ? -0.471 -7.970 -3.313 1.00 91.56 517 ILE A N 1
ATOM 3909 C CA . ILE A 1 517 ? 0.977 -8.050 -3.082 1.00 91.56 517 ILE A CA 1
ATOM 3910 C C . ILE A 1 517 ? 1.263 -7.781 -1.605 1.00 91.56 517 ILE A C 1
ATOM 3912 O O . ILE A 1 517 ? 0.957 -6.698 -1.104 1.00 91.56 517 ILE A O 1
ATOM 3916 N N . LEU A 1 518 ? 1.908 -8.741 -0.942 1.00 93.38 518 LEU A N 1
ATOM 3917 C CA . LEU A 1 518 ? 2.445 -8.601 0.408 1.00 93.38 518 LEU A CA 1
ATOM 3918 C C . LEU A 1 518 ? 3.941 -8.326 0.339 1.00 93.38 518 LEU A C 1
ATOM 3920 O O . LEU A 1 518 ? 4.704 -9.153 -0.156 1.00 93.38 518 LEU A O 1
ATOM 3924 N N . THR A 1 519 ? 4.365 -7.177 0.856 1.00 92.88 519 THR A N 1
ATOM 3925 C CA . THR A 1 519 ? 5.784 -6.837 0.955 1.00 92.88 519 THR A CA 1
ATOM 3926 C C . THR A 1 519 ? 6.219 -6.771 2.408 1.00 92.88 519 THR A C 1
ATOM 3928 O O . THR A 1 519 ? 5.601 -6.087 3.222 1.00 92.88 519 THR A O 1
ATOM 3931 N N . ARG A 1 520 ? 7.308 -7.472 2.719 1.00 94.25 520 ARG A N 1
ATOM 3932 C CA . ARG A 1 520 ? 8.021 -7.401 3.993 1.00 94.25 520 ARG A CA 1
ATOM 3933 C C . ARG A 1 520 ? 9.305 -6.614 3.789 1.00 94.25 520 ARG A C 1
ATOM 3935 O O . ARG A 1 520 ? 10.064 -6.922 2.872 1.00 94.25 520 ARG A O 1
ATOM 3942 N N . TYR A 1 521 ? 9.584 -5.668 4.672 1.00 94.38 521 TYR A N 1
ATOM 3943 C CA . TYR A 1 521 ? 10.869 -4.979 4.752 1.00 94.38 521 TYR A CA 1
ATOM 3944 C C . TYR A 1 521 ? 11.446 -5.178 6.145 1.00 94.38 521 TYR A C 1
ATOM 3946 O O . TYR A 1 521 ? 10.760 -4.922 7.131 1.00 94.38 521 TYR A O 1
ATOM 3954 N N . LYS A 1 522 ? 12.705 -5.601 6.233 1.00 95.75 522 LYS A N 1
ATOM 3955 C CA . LYS A 1 522 ? 13.456 -5.656 7.486 1.00 95.75 522 LYS A CA 1
ATOM 3956 C C . LYS A 1 522 ? 14.478 -4.539 7.500 1.00 95.75 522 LYS A C 1
ATOM 3958 O O . LYS A 1 522 ? 15.332 -4.485 6.620 1.00 95.75 522 LYS A O 1
ATOM 3963 N N . TYR A 1 523 ? 14.420 -3.692 8.514 1.00 96.75 523 TYR A N 1
ATOM 3964 C CA . TYR A 1 523 ? 15.354 -2.598 8.713 1.00 96.75 523 TYR A CA 1
ATOM 3965 C C . TYR A 1 523 ? 16.208 -2.817 9.957 1.00 96.75 523 TYR A C 1
ATOM 3967 O O . TYR A 1 523 ? 15.727 -3.271 11.000 1.00 96.75 523 TYR A O 1
ATOM 3975 N N . LYS A 1 524 ? 17.476 -2.426 9.855 1.00 96.94 524 LYS A N 1
ATOM 3976 C CA . LYS A 1 524 ? 18.356 -2.220 11.007 1.00 96.94 524 LYS A CA 1
ATOM 3977 C C . LYS A 1 524 ? 17.965 -0.932 11.722 1.00 96.94 524 LYS A C 1
ATOM 3979 O O . LYS A 1 524 ? 17.359 -0.038 11.136 1.00 96.94 524 LYS A O 1
ATOM 3984 N N . MET A 1 525 ? 18.370 -0.801 12.984 1.00 96.44 525 MET A N 1
ATOM 3985 C CA . MET A 1 525 ? 18.074 0.406 13.768 1.00 96.44 525 MET A CA 1
ATOM 3986 C C . MET A 1 525 ? 18.751 1.675 13.233 1.00 96.44 525 MET A C 1
ATOM 3988 O O . MET A 1 525 ? 18.310 2.768 13.569 1.00 96.44 525 MET A O 1
ATOM 3992 N N . ASP A 1 526 ? 19.777 1.554 12.389 1.00 95.62 526 ASP A N 1
ATOM 3993 C CA . ASP A 1 526 ? 20.389 2.682 11.672 1.00 95.62 526 ASP A CA 1
ATOM 3994 C C . ASP A 1 526 ? 19.621 3.093 10.398 1.00 95.62 526 ASP A C 1
ATOM 3996 O O . ASP A 1 526 ? 20.114 3.899 9.617 1.00 95.62 526 ASP A O 1
ATOM 4000 N N . GLY A 1 527 ? 18.431 2.527 10.169 1.00 93.88 527 GLY A N 1
ATOM 4001 C CA . GLY A 1 527 ? 17.585 2.819 9.013 1.00 93.88 527 GLY A CA 1
ATOM 4002 C C . GLY A 1 527 ? 17.950 2.041 7.748 1.00 93.88 527 GLY A C 1
ATOM 4003 O O . GLY A 1 527 ? 17.204 2.094 6.772 1.00 93.88 527 GLY A O 1
ATOM 4004 N N . THR A 1 528 ? 19.047 1.278 7.745 1.00 93.69 528 THR A N 1
ATOM 4005 C CA . THR A 1 528 ? 19.449 0.481 6.580 1.00 93.69 528 THR A CA 1
ATOM 4006 C C . THR A 1 528 ? 18.444 -0.641 6.324 1.00 93.69 528 THR A C 1
ATOM 4008 O O . THR A 1 528 ? 18.131 -1.420 7.230 1.00 93.69 528 THR A O 1
ATOM 4011 N N . LEU A 1 529 ? 17.977 -0.767 5.079 1.00 92.56 529 LEU A N 1
ATOM 4012 C CA . LEU A 1 529 ? 17.201 -1.923 4.629 1.00 92.56 529 LEU A CA 1
ATOM 4013 C C . LEU A 1 529 ? 18.112 -3.161 4.584 1.00 92.56 529 LEU A C 1
ATOM 4015 O O . LEU A 1 529 ? 19.095 -3.189 3.850 1.00 92.56 529 LEU A O 1
ATOM 4019 N N . ASP A 1 530 ? 17.792 -4.169 5.388 1.00 92.31 530 ASP A N 1
ATOM 4020 C CA . ASP A 1 530 ? 18.550 -5.418 5.514 1.00 92.31 530 ASP A CA 1
ATOM 4021 C C . ASP A 1 530 ? 18.043 -6.497 4.552 1.00 92.31 530 ASP A C 1
ATOM 4023 O O . ASP A 1 530 ? 18.828 -7.184 3.910 1.00 92.31 530 ASP A O 1
ATOM 4027 N N . SER A 1 531 ? 16.721 -6.642 4.435 1.00 89.62 531 SER A N 1
ATOM 4028 C CA . SER A 1 531 ? 16.094 -7.543 3.462 1.00 89.62 531 SER A CA 1
ATOM 4029 C C . SER A 1 531 ? 14.702 -7.061 3.068 1.00 89.62 531 SER A C 1
ATOM 4031 O O . SER A 1 531 ? 14.027 -6.359 3.827 1.00 89.62 531 SER A O 1
ATOM 4033 N N . ARG A 1 532 ? 14.266 -7.463 1.873 1.00 90.69 532 ARG A N 1
ATOM 4034 C CA . ARG A 1 532 ? 12.928 -7.216 1.334 1.00 90.69 532 ARG A CA 1
ATOM 4035 C C . ARG A 1 532 ? 12.405 -8.499 0.703 1.00 90.69 532 ARG A C 1
ATOM 4037 O O . ARG A 1 532 ? 13.152 -9.153 -0.011 1.00 90.69 532 ARG A O 1
ATOM 4044 N N . GLN A 1 533 ? 11.133 -8.804 0.931 1.00 90.06 533 GLN A N 1
ATOM 4045 C CA . GLN A 1 533 ? 10.457 -9.959 0.337 1.00 90.06 533 GLN A CA 1
ATOM 4046 C C . GLN A 1 533 ? 9.121 -9.522 -0.247 1.00 90.06 533 GLN A C 1
ATOM 4048 O O . GLN A 1 533 ? 8.372 -8.806 0.419 1.00 90.06 533 GLN A O 1
ATOM 4053 N N . VAL A 1 534 ? 8.820 -9.934 -1.481 1.00 90.94 534 VAL A N 1
ATOM 4054 C CA . VAL A 1 534 ? 7.576 -9.577 -2.183 1.00 90.94 534 VAL A CA 1
ATOM 4055 C C . VAL A 1 534 ? 6.813 -10.843 -2.558 1.00 90.94 534 VAL A C 1
ATOM 4057 O O . VAL A 1 534 ? 7.085 -11.482 -3.576 1.00 90.94 534 VAL A O 1
ATOM 4060 N N . MET A 1 535 ? 5.810 -11.171 -1.754 1.00 92.06 535 MET A N 1
ATOM 4061 C CA . MET A 1 535 ? 4.993 -12.371 -1.889 1.00 92.06 535 MET A CA 1
ATOM 4062 C C . MET A 1 535 ? 3.656 -12.054 -2.560 1.00 92.06 535 MET A C 1
ATOM 4064 O O . MET A 1 535 ? 3.068 -10.991 -2.361 1.00 92.06 535 MET A O 1
ATOM 4068 N N . GLN A 1 536 ? 3.158 -12.994 -3.355 1.00 92.38 536 GLN A N 1
ATOM 4069 C CA . GLN A 1 536 ? 1.794 -12.960 -3.879 1.00 92.38 536 GLN A CA 1
ATOM 4070 C C . GLN A 1 536 ? 1.244 -14.383 -3.919 1.00 92.38 536 GLN A C 1
ATOM 4072 O O . GLN A 1 536 ? 1.977 -15.320 -4.250 1.00 92.38 536 GLN A O 1
ATOM 4077 N N . LYS A 1 537 ? -0.035 -14.545 -3.584 1.00 92.19 537 LYS A N 1
ATOM 4078 C CA . LYS A 1 537 ? -0.710 -15.837 -3.655 1.00 92.19 537 LYS A CA 1
ATOM 4079 C C . LYS A 1 537 ? -0.827 -16.285 -5.106 1.00 92.19 537 LYS A C 1
ATOM 4081 O O . LYS A 1 537 ? -1.242 -15.515 -5.974 1.00 92.19 537 LYS A O 1
ATOM 4086 N N . VAL A 1 538 ? -0.471 -17.532 -5.372 1.00 86.00 538 VAL A N 1
ATOM 4087 C CA . VAL A 1 538 ? -0.694 -18.178 -6.663 1.00 86.00 538 VAL A CA 1
ATOM 4088 C C . VAL A 1 538 ? -1.911 -19.082 -6.540 1.00 86.00 538 VAL A C 1
ATOM 4090 O O . VAL A 1 538 ? -2.040 -19.861 -5.599 1.00 86.00 538 VAL A O 1
ATOM 4093 N N . LYS A 1 539 ? -2.848 -18.951 -7.478 1.00 72.12 539 LYS A N 1
ATOM 4094 C CA . LYS A 1 539 ? -3.984 -19.870 -7.553 1.00 72.12 539 LYS A CA 1
ATOM 4095 C C . LYS A 1 539 ? -3.511 -21.179 -8.177 1.00 72.12 539 LYS A C 1
ATOM 4097 O O . LYS A 1 539 ? -2.891 -21.150 -9.242 1.00 72.12 539 LYS A O 1
ATOM 4102 N N . SER A 1 540 ? -3.780 -22.282 -7.481 1.00 50.03 540 SER A N 1
ATOM 4103 C CA . SER A 1 540 ? -3.526 -23.649 -7.939 1.00 50.03 540 SER A CA 1
ATOM 4104 C C . SER A 1 540 ? -4.532 -24.134 -8.976 1.00 50.03 540 SER A C 1
ATOM 4106 O O . SER A 1 540 ? -5.686 -23.636 -8.992 1.00 50.03 540 SER A O 1
#

Mean predicted aligned error: 7.19 Å

Organism: NCBI:txid294935

Nearest PDB structures (foldseek):
  5bwr-assembly1_B  TM=2.570E-01  e=2.629E+00  Homo sapiens
  2hhf-assembly1_A  TM=2.333E-01  e=5.705E+00  Homo sapiens
  8q2o-assembly1_A  TM=1.163E-01  e=3.774E+00  Pseudomonas aeruginosa PAO1

Sequence (540 aa):
MNFKASILAASVALVLAGCNDDESTTSVNPTTPTYGEAFTGKFVDAAVEGLFYKTSSGTTGITDAEGSFNAREGETVTFFIGGENGIKIGAASGRGIITPFEGAGKYNSALNTAILLQTLDKMAGGDATGMLTVPEELRSMNDPRIAKLLSNVVLSSKDSVENFLTAMGASEIVDEETALAHMTSVLDSSEYKRGDDKAISDFALDNGKVVRFISSSLTVANTPDGAESLFIHADKTLTEEEFNDTRGMTTMLFKFESDGVTTLAGTNDYYSSSDVNAHFKTILLDKSKELQTDEKDTWESIPDFGPLACADTATGCTSLTLNALTDDMRDDNTDNSGSEDWQREIQSGFYDPITGVHTVARKKIKCTSADETSCNGRTTTYMDFYYTTNSKSEDRYVDFVGDWVETSVCENGDIAKLNFAFDSKGLTMSGTECSSDGGDTSAEPIETEAHDYAALASIDYWWFNQAGRESKATLTELNSGVLFCDDNNYIPGSSCSKQFVIKWEYQPAGKAWDEGILTRYKYKMDGTLDSRQVMQKVKS

Secondary structure (DSSP, 8-state):
-------------------------------------EEEEEEBTTEEES-EEEETTS-EEE--TT-EEEEETT-EEEEEESSTTSEEEEEEE--SEE-HHHHH-SHHHHHHHHHHHHHHHHHHT--SSSEEE--GGGS---SHHHHHHHTT--TT-HHHHHHHHHHHT-SS---HHHHHHHHHHHHHSSSS--S-S-B-GGG-TT-SPEEEEEEEEEEEESSTTSPPEEEE-EETTS-HHHHHHH-S-EEEEEEEETTEEEEPTT-B--EEEEE-SSSEEEEEE-GGGS--S-EEE-GGGS---TTHHHHTSTT--BHHHHT-EEEEEEE---S-SS---EEEEEEEEEEETTTTEEEEEEEEEE-SSSSGGG--S-EEEEEEEEEEESSTT----EE--EEEEEEEE-TTS-EEEEEEEE-SSEEEEEEEEEE-SSSS-EEEEPPPEEEEHHHHHHTT-TT-S-TT-TTEE-TTGGG-EEEEE-STT--TTS--SSEEEEEEEEE--STTS-SSEEEEEEEETTS-EEEEEEEEEEP-

Radius of gyration: 23.99 Å; Cα contacts (8 Å, |Δi|>4): 1312; chains: 1; bounding box: 63×78×56 Å

Foldseek 3Di:
DDDDDDDDDDDDDDDDDDDDDDDDDDPPDPPDDDFADKDKAAEDLFGEFQKWKAKLVGDIDTQHQNRIDIDTQQIKMWTAWAYPQFDTLFIFGDDRYDYSCRGVVADQLRLLSLQLQQLCQVVVVHDLPHYTYRDPPRSHLPDLLNLLLRLQADSSDNVSSVVSSVSVPRPDTDDSVRSVVSSQVRDPDPPRQQFDLAADLQLAAPSLWKKKKWKDWAWKAFWPPGDIAGEFQAEQQAAPVQRVQWHFTQMWIWHHHLFWIKTAFQGFHDWDWADPDPHYIYTTTHNVPTHHGIDTDGLVLDDQDAQSVARNDPSHDGQSVQQDFDWDWDFPPPPPPPDGFIKTKTKGWGADPQAQKIKIWIKIFTAPDSDPVRRTGMIIIMIMIIHIDNDPPDAAWAFQAAKKWWWGQWSSRAIWIWIWHQDPFGTKIWTWDFDDPPDTTHTDTDDIDTDGLVRVCLPQQVQAPDPPANRIDHQRSQARKYKDAPDDVDHRNDDGDFIKIKGWDWDFHGNSSQQIWIKIWIAGPVRDTPDITIMGGRDD

Solvent-accessible surface area (backbone atoms only — not comparable to full-atom values): 28491 Å² total; per-residue (Å²): 136,85,89,82,84,90,80,86,86,80,88,79,89,80,90,82,87,81,83,94,78,96,69,90,71,78,80,78,69,83,76,74,84,80,61,53,63,77,49,71,22,28,40,42,72,36,19,32,18,40,36,22,37,40,33,68,83,68,53,68,54,58,19,39,74,72,5,36,43,77,46,29,37,70,28,29,38,37,33,17,46,22,18,96,75,35,41,75,63,23,41,31,50,46,52,63,54,37,33,42,52,54,24,44,47,31,44,58,28,13,51,37,44,40,23,49,47,54,28,37,8,49,72,64,69,44,83,73,80,64,42,25,40,50,45,75,79,45,44,38,44,86,47,46,70,53,23,40,49,49,55,66,57,39,51,74,36,60,68,37,46,52,52,42,42,48,75,73,61,51,91,66,75,54,49,71,68,59,34,49,52,51,39,50,58,43,53,73,35,90,84,51,57,44,63,46,88,55,58,42,69,84,54,34,52,66,64,73,46,25,42,38,38,39,47,35,67,49,38,38,18,69,22,77,90,42,75,60,18,40,35,26,20,31,44,61,46,38,32,72,66,57,28,67,51,18,47,55,58,35,30,46,35,33,33,51,39,90,82,23,37,34,42,35,45,75,18,32,75,51,60,50,72,48,79,76,54,87,37,33,27,40,41,32,36,41,61,92,64,36,37,84,59,68,46,78,46,44,62,91,76,54,77,75,48,78,62,64,58,24,25,85,46,98,66,34,29,20,35,41,71,46,28,41,74,49,79,43,76,45,70,67,53,85,76,83,80,80,60,86,42,21,27,39,40,41,34,38,29,42,50,37,86,60,55,53,36,34,37,33,17,27,40,39,25,33,24,82,43,90,49,75,92,44,46,58,30,45,22,38,31,32,39,33,40,36,35,67,33,79,39,88,90,53,82,70,55,31,55,55,61,42,42,29,41,31,70,44,50,12,56,67,43,33,72,11,44,35,37,38,42,26,51,101,68,26,39,37,38,38,48,22,41,65,44,61,93,88,62,72,23,37,52,38,76,52,77,75,45,76,42,42,30,61,59,39,27,71,63,84,47,66,61,33,55,35,93,99,35,44,59,36,39,40,70,66,67,37,45,28,22,33,37,42,60,72,41,88,88,68,54,60,55,51,94,69,90,40,56,34,37,41,37,33,40,57,44,72,10,24,71,62,36,46,57,19,50,40,36,43,35,36,27,41,78,87,56,49,78,74,49,73,48,56,34,33,49,53,81,130